Protein AF-A0A231R7P7-F1 (afdb_monomer_lite)

Secondary structure (DSSP, 8-state):
-------EEEEEE-TT--TTSSSSHHHHHHHHHHHTTT--EEEEEEEEEESSTT-----TTSTTSPPHHHHHHHHHHHHHTT-EEEEEEEEEETTS--GGG----SS--TTS--HHHHHHHHHHHHHHHHHHHHHTT-SEEEEEE--GGGTT-HHHHHHHHHHHHTT--SEEEEEEPTT-TTT-S-GGGSSEEEEE----TTTHHHHHHHHHHHHHHHT--EEEEEE---SBTTGGGSTT-TT----B-HHHHHHHHHHHHHHHHT-TTEEEEEEEEE-SSPPPGGGTTT--SS--TTSHHHHHHHHHHH--HHHHHHHHHHHHHHHHHHHHHHIIIIIIIHHHHHHSB-TTTSSB-S-EETT--B-TTPPEEHHHHHHHHHHHHHHHHHH--HHHHHHHHHHHHHHGGGB-TTT-SB-SEE-TTS-EEE--EEHHHHHHHHHHHHHHHHHH--HHHHHHHHHHHHHIIIIIB-TTT-SB-SEE-TTS-B-S---SSTTS---SEEHHHHHHHHHHHHHHHHH---HHHHHHHHHHHHHIIIIIB-TTT-PBP-EE-TT--B----EEHHHHHHHHHHHHHHHHHHT-HHHHHHHHHHHHHHHHHHHHHTB-TTSPBPSEE-TTS-EE--EEHHHHHHHHHHHHHHHHHH--HHHHHHHHHHHHHIIIIIB-TTTSSB-SEE-TTSPBPTTSEEESSS--SHHHHHHHHHHHHHHHHH-

Sequence (719 aa):
MSAWNETINGMTWGWTGVRGTWTGPEAEFSMERMKELGVSWVALALGALQDTAQSTEIHFRDEPTVTDDEVRAAIRRAKALGLKVCLKPVVNCADGTWRAHIGFFADEVPGEPSWAEWFASYGAFIAHYARIAEEEGCEMLCVGCEMVQADAREAQWRKLIADVRALYSGIVTYNCDKYQEDRLAWWDAVDVISSSGYYPVGEWEAQLDRIEAVVRKHGKPFFFMEAGCPSRVGSSLKPNDWSLPGAPSGEEQARYYEAMFSACRQRPWVQGFMLWDWPAKLYDASDAYGNDDYCMYGKPAEAIVRDYYSNESLREDQAELAAERERWRSELEQELKSNILGFWIRHAQDDKHGGFVGEIRDDMTIVADADKGLVLNARILWTFASAYRIYGESVYLEMADRAYEALERFADPLHGGLFWMIDASGSPTQDKKQVYGQAFAIYALAEYYRATGADKALVRAEELYRLLEKHAYDPVRLGYVEALARDWTETADLSLSGKDLNERKSMNTHLHVLEAYTNLYRVWKPEGLRVKLAELIDVHLDKIVDKGTHHFRLFFDDEWVSKSGDVSYGHDIEGSWLLCEAADVLGDSLRTERVRREALEMARATLEQGVDQDGGVFNELHGDGRLDDSKDWWPQAEAMVGFLNACQLSGEQKYLDAAKASWAFIRGFIRDGEHGEWHWQVMRTGEPVPGHDKAGPWKCPYHNARACMEALERLERVL

Structure (mmCIF, N/CA/C/O backbone):
data_AF-A0A231R7P7-F1
#
_entry.id   AF-A0A231R7P7-F1
#
loop_
_atom_site.group_PDB
_atom_site.id
_atom_site.type_symbol
_atom_site.label_atom_id
_atom_site.label_alt_id
_atom_site.label_comp_id
_atom_site.label_asym_id
_atom_site.label_entity_id
_atom_site.label_seq_id
_atom_site.pdbx_PDB_ins_code
_atom_site.Cartn_x
_atom_site.Cartn_y
_atom_site.Cartn_z
_atom_site.occupancy
_atom_site.B_iso_or_equiv
_atom_site.auth_seq_id
_atom_site.auth_comp_id
_atom_site.auth_asym_id
_atom_site.auth_atom_id
_atom_site.pdbx_PDB_model_num
ATOM 1 N N . MET A 1 1 ? -32.785 -5.191 7.672 1.00 35.09 1 MET A N 1
ATOM 2 C CA . MET A 1 1 ? -32.020 -4.640 8.806 1.00 35.09 1 MET A CA 1
ATOM 3 C C . MET A 1 1 ? -31.271 -3.441 8.269 1.00 35.09 1 MET A C 1
ATOM 5 O O . MET A 1 1 ? -30.549 -3.604 7.293 1.00 35.09 1 MET A O 1
ATOM 9 N N . SER A 1 2 ? -31.551 -2.240 8.776 1.00 32.91 2 SER A N 1
ATOM 10 C CA . SER A 1 2 ? -30.773 -1.047 8.430 1.00 32.91 2 SER A CA 1
ATOM 11 C C . SER A 1 2 ? -29.315 -1.310 8.789 1.00 32.91 2 SER A C 1
ATOM 13 O O . SER A 1 2 ? -29.049 -1.782 9.893 1.00 32.91 2 SER A O 1
ATOM 15 N N . ALA A 1 3 ? -28.395 -1.061 7.858 1.00 47.28 3 ALA A N 1
ATOM 16 C CA . ALA A 1 3 ? -26.969 -1.138 8.129 1.00 47.28 3 ALA A CA 1
ATOM 17 C C . ALA A 1 3 ? -26.657 -0.220 9.320 1.00 47.28 3 ALA A C 1
ATOM 19 O O . ALA A 1 3 ? -26.886 0.988 9.247 1.00 47.28 3 ALA A O 1
ATOM 20 N N . TRP A 1 4 ? -26.227 -0.805 10.437 1.00 65.31 4 TRP A N 1
ATOM 21 C CA . TRP A 1 4 ? -25.689 -0.054 11.563 1.00 65.31 4 TRP A CA 1
ATOM 22 C C . TRP A 1 4 ? -24.463 0.708 11.052 1.00 65.31 4 TRP A C 1
ATOM 24 O O . TRP A 1 4 ? -23.462 0.093 10.684 1.00 65.31 4 TRP A O 1
ATOM 34 N N . ASN A 1 5 ? -24.566 2.032 10.983 1.00 64.88 5 ASN A N 1
ATOM 35 C CA . ASN A 1 5 ? -23.510 2.913 10.478 1.00 64.88 5 ASN A CA 1
ATOM 36 C C . ASN A 1 5 ? -23.162 4.006 11.497 1.00 64.88 5 ASN A C 1
ATOM 38 O O . ASN A 1 5 ? -22.793 5.118 11.136 1.00 64.88 5 ASN A O 1
ATOM 42 N N . GLU A 1 6 ? -23.382 3.716 12.778 1.00 78.44 6 GLU A N 1
ATOM 43 C CA . GLU A 1 6 ? -23.187 4.669 13.860 1.00 78.44 6 GLU A CA 1
ATOM 44 C C . GLU A 1 6 ? -21.951 4.311 14.687 1.00 78.44 6 GLU A C 1
ATOM 46 O O . GLU A 1 6 ? -21.775 3.160 15.091 1.00 78.44 6 GLU A O 1
ATOM 51 N N . THR A 1 7 ? -21.131 5.320 14.979 1.00 86.56 7 THR A N 1
ATOM 52 C CA . THR A 1 7 ? -20.006 5.213 15.911 1.00 86.56 7 THR A CA 1
ATOM 53 C C . THR A 1 7 ? -20.478 5.401 17.352 1.00 86.56 7 THR A C 1
ATOM 55 O O . THR A 1 7 ? -21.142 6.384 17.687 1.00 86.56 7 THR A O 1
ATOM 58 N N . ILE A 1 8 ? -20.087 4.482 18.230 1.00 93.38 8 ILE A N 1
ATOM 59 C CA . ILE A 1 8 ? -20.361 4.528 19.663 1.00 93.38 8 ILE A CA 1
ATOM 60 C C . ILE A 1 8 ? -19.239 5.312 20.355 1.00 93.38 8 ILE A C 1
ATOM 62 O O . ILE A 1 8 ? -18.180 4.770 20.664 1.00 93.38 8 ILE A O 1
ATOM 66 N N . ASN A 1 9 ? -19.487 6.594 20.632 1.00 94.94 9 ASN A N 1
ATOM 67 C CA . ASN A 1 9 ? -18.680 7.382 21.567 1.00 94.94 9 ASN A CA 1
ATOM 68 C C . ASN A 1 9 ? -19.294 7.235 22.958 1.00 94.94 9 ASN A C 1
ATOM 70 O O . ASN A 1 9 ? -20.092 8.066 23.402 1.00 94.94 9 ASN A O 1
ATOM 74 N N . GLY A 1 10 ? -19.012 6.105 23.591 1.00 96.75 10 GLY A N 1
ATOM 75 C CA . GLY A 1 10 ? -19.715 5.637 24.769 1.00 96.75 10 GLY A CA 1
ATOM 76 C C . GLY A 1 10 ? -18.901 5.689 26.054 1.00 96.75 10 GLY A C 1
ATOM 77 O O . GLY A 1 10 ? -17.667 5.719 26.052 1.00 96.75 10 GLY A O 1
ATOM 78 N N . MET A 1 11 ? -19.617 5.643 27.172 1.00 98.06 11 MET A N 1
ATOM 79 C CA . MET A 1 11 ? -19.061 5.481 28.512 1.00 98.06 11 MET A CA 1
ATOM 80 C C . MET A 1 11 ? -19.973 4.566 29.331 1.00 98.06 11 MET A C 1
ATOM 82 O O . MET A 1 11 ? -21.199 4.671 29.256 1.00 98.06 11 MET A O 1
ATOM 86 N N . THR A 1 12 ? -19.390 3.673 30.123 1.00 98.06 12 THR A N 1
ATOM 87 C CA . THR A 1 12 ? -20.122 2.875 31.106 1.00 98.06 12 THR A CA 1
ATOM 88 C C . THR A 1 12 ? -20.316 3.691 32.373 1.00 98.06 12 THR A C 1
ATOM 90 O O . THR A 1 12 ? -19.349 4.201 32.936 1.00 98.06 12 THR A O 1
ATOM 93 N N . TRP A 1 13 ? -21.563 3.816 32.822 1.00 98.19 13 TRP A N 1
ATOM 94 C CA . TRP A 1 13 ? -21.935 4.640 33.962 1.00 98.19 13 TRP A CA 1
ATOM 95 C C . TRP A 1 13 ? -22.591 3.825 35.076 1.00 98.19 13 TRP A C 1
ATOM 97 O O . TRP A 1 13 ? -23.450 2.977 34.821 1.00 98.19 13 TRP A O 1
ATOM 107 N N . GLY A 1 14 ? -22.224 4.135 36.321 1.00 94.44 14 GLY A N 1
ATOM 108 C CA . GLY A 1 14 ? -22.965 3.702 37.510 1.00 94.44 14 GLY A CA 1
ATOM 109 C C . GLY A 1 14 ? -22.623 2.315 38.062 1.00 94.44 14 GLY A C 1
ATOM 110 O O . GLY A 1 14 ? -23.309 1.883 38.986 1.00 94.44 14 GLY A O 1
ATOM 111 N N . TRP A 1 15 ? -21.563 1.659 37.572 1.00 91.81 15 TRP A N 1
ATOM 112 C CA . TRP A 1 15 ? -21.150 0.301 37.968 1.00 91.81 15 TRP A CA 1
ATOM 113 C C . TRP A 1 15 ? -21.031 0.089 39.487 1.00 91.81 15 TRP A C 1
ATOM 115 O O . TRP A 1 15 ? -21.515 -0.905 40.024 1.00 91.81 15 TRP A O 1
ATOM 125 N N . THR A 1 16 ? -20.415 1.039 40.192 1.00 84.88 16 THR A N 1
ATOM 126 C CA . THR A 1 16 ? -20.224 1.002 41.654 1.00 84.88 16 THR A CA 1
ATOM 127 C C . THR A 1 16 ? -21.456 1.451 42.444 1.00 84.88 16 THR A C 1
ATOM 129 O O . THR A 1 16 ? -21.422 1.521 43.674 1.00 84.88 16 THR A O 1
ATOM 132 N N . GLY A 1 17 ? -22.544 1.787 41.752 1.00 86.25 17 GLY A N 1
ATOM 133 C CA . GLY A 1 17 ? -23.759 2.292 42.361 1.00 86.25 17 GLY A CA 1
ATOM 134 C C . GLY A 1 17 ? -24.548 1.199 43.072 1.00 86.25 17 GLY A C 1
ATOM 135 O O . GLY A 1 17 ? -24.822 0.133 42.526 1.00 86.25 17 GLY A O 1
ATOM 136 N N . VAL A 1 18 ? -24.954 1.506 44.297 1.00 93.44 18 VAL A N 1
ATOM 137 C CA . VAL A 1 18 ? -25.906 0.718 45.084 1.00 93.44 18 VAL A CA 1
ATOM 138 C C . VAL A 1 18 ? -27.216 1.484 45.225 1.00 93.44 18 VAL A C 1
ATOM 140 O O . VAL A 1 18 ? -27.304 2.659 44.859 1.00 93.44 18 VAL A O 1
ATOM 143 N N . ARG A 1 19 ? -28.246 0.840 45.767 1.00 95.31 19 ARG A N 1
ATOM 144 C CA . ARG A 1 19 ? -29.536 1.474 46.046 1.00 95.31 19 ARG A CA 1
ATOM 145 C C . ARG A 1 19 ? -29.383 2.850 46.705 1.00 95.31 19 ARG A C 1
ATOM 147 O O . ARG A 1 19 ? -28.726 2.992 47.734 1.00 95.31 19 ARG A O 1
ATOM 154 N N . GLY A 1 20 ? -30.019 3.851 46.106 1.00 95.56 20 GLY A N 1
ATOM 155 C CA . GLY A 1 20 ? -29.992 5.250 46.530 1.00 95.56 20 GLY A CA 1
ATOM 156 C C . GLY A 1 20 ? -28.869 6.098 45.925 1.00 95.56 20 GLY A C 1
ATOM 157 O O . GLY A 1 20 ? -28.773 7.274 46.268 1.00 95.56 20 GLY A O 1
ATOM 158 N N . THR A 1 21 ? -28.019 5.549 45.052 1.00 95.62 21 THR A N 1
ATOM 159 C CA . THR A 1 21 ? -26.872 6.282 44.473 1.00 95.62 21 THR A CA 1
ATOM 160 C C . THR A 1 21 ? -27.099 6.772 43.047 1.00 95.62 21 THR A C 1
ATOM 162 O O . THR A 1 21 ? -26.347 7.618 42.572 1.00 95.62 21 THR A O 1
ATOM 165 N N . TRP A 1 22 ? -28.122 6.270 42.351 1.00 97.12 22 TRP A N 1
ATOM 166 C CA . TRP A 1 22 ? -28.375 6.595 40.939 1.00 97.12 22 TRP A CA 1
ATOM 167 C C . TRP A 1 22 ? -29.299 7.806 40.749 1.00 97.12 22 TRP A C 1
ATOM 169 O O . TRP A 1 22 ? -29.658 8.159 39.627 1.00 97.12 22 TRP A O 1
ATOM 179 N N . THR A 1 23 ? -29.684 8.463 41.843 1.00 94.81 23 THR A N 1
ATOM 180 C CA . THR A 1 23 ? -30.533 9.659 41.846 1.00 94.81 23 THR A CA 1
ATOM 181 C C . THR A 1 23 ? -29.931 10.758 42.717 1.00 94.81 23 THR A C 1
ATOM 183 O O . THR A 1 23 ? -29.065 10.513 43.555 1.00 94.81 23 THR A O 1
ATOM 186 N N . GLY A 1 24 ? -30.401 11.989 42.522 1.00 95.25 24 GLY A N 1
ATOM 187 C CA . GLY A 1 24 ? -29.962 13.152 43.287 1.00 95.25 24 GLY A CA 1
ATOM 188 C C . GLY A 1 24 ? -28.770 13.898 42.672 1.00 95.25 24 GLY A C 1
ATOM 189 O O . GLY A 1 24 ? -28.275 13.524 41.607 1.00 95.25 24 GLY A O 1
ATOM 190 N N . PRO A 1 25 ? -28.301 14.971 43.338 1.00 96.25 25 PRO A N 1
ATOM 191 C CA . PRO A 1 25 ? -27.391 15.941 42.726 1.00 96.25 25 PRO A CA 1
ATOM 192 C C . PRO A 1 25 ? -26.028 15.373 42.316 1.00 96.25 25 PRO A C 1
ATOM 194 O O . PRO A 1 25 ? -25.462 15.815 41.323 1.00 96.25 25 PRO A O 1
ATOM 197 N N . GLU A 1 26 ? -25.494 14.396 43.055 1.00 96.38 26 GLU A N 1
ATOM 198 C CA . GLU A 1 26 ? -24.194 13.781 42.739 1.00 96.38 26 GLU A CA 1
ATOM 199 C C . GLU A 1 26 ? -24.263 12.950 41.446 1.00 96.38 26 GLU A C 1
ATOM 201 O O . GLU A 1 26 ? -23.389 13.079 40.589 1.00 96.38 26 GLU A O 1
ATOM 206 N N . ALA A 1 27 ? -25.341 12.174 41.273 1.00 97.06 27 ALA A N 1
ATOM 207 C CA . ALA A 1 27 ? -25.609 11.401 40.060 1.00 97.06 27 ALA A CA 1
ATOM 208 C C . ALA A 1 27 ? -25.870 12.304 38.849 1.00 97.06 27 ALA A C 1
ATOM 210 O O . ALA A 1 27 ? -25.345 12.059 37.760 1.00 97.06 27 ALA A O 1
ATOM 211 N N . GLU A 1 28 ? -26.641 13.377 39.047 1.00 96.69 28 GLU A N 1
ATOM 212 C CA . GLU A 1 28 ? -26.897 14.373 38.007 1.00 96.69 28 GLU A CA 1
ATOM 213 C C . GLU A 1 28 ? -25.606 15.058 37.552 1.00 96.69 28 GLU A C 1
ATOM 215 O O . GLU A 1 28 ? -25.353 15.111 36.347 1.00 96.69 28 GLU A O 1
ATOM 220 N N . PHE A 1 29 ? -24.778 15.509 38.500 1.00 97.00 29 PHE A N 1
ATOM 221 C CA . PHE A 1 29 ? -23.476 16.111 38.222 1.00 97.00 29 PHE A CA 1
ATOM 222 C C . PHE A 1 29 ? -22.551 15.138 37.487 1.00 97.00 29 PHE A C 1
ATOM 224 O O . PHE A 1 29 ? -21.940 15.502 36.484 1.00 97.00 29 PHE A O 1
ATOM 231 N N . SER A 1 30 ? -22.473 13.883 37.942 1.00 97.81 30 SER A N 1
ATOM 232 C CA . SER A 1 30 ? -21.645 12.857 37.305 1.00 97.81 30 SER A CA 1
ATOM 233 C C . SER A 1 30 ? -21.984 12.687 35.820 1.00 97.81 30 SER A C 1
ATOM 235 O O . SER A 1 30 ? -21.087 12.715 34.973 1.00 97.81 30 SER A O 1
ATOM 237 N N . MET A 1 31 ? -23.271 12.560 35.487 1.00 97.56 31 MET A N 1
ATOM 238 C CA . MET A 1 31 ? -23.706 12.337 34.107 1.00 97.56 31 MET A CA 1
ATOM 239 C C . MET A 1 31 ? -23.542 13.586 33.223 1.00 97.56 31 MET A C 1
ATOM 241 O O . MET A 1 31 ? -23.201 13.461 32.047 1.00 97.56 31 MET A O 1
ATOM 245 N N . GLU A 1 32 ? -23.723 14.790 33.780 1.00 97.06 32 GLU A N 1
ATOM 246 C CA . GLU A 1 32 ? -23.418 16.051 33.084 1.00 97.06 32 GLU A CA 1
ATOM 247 C C . GLU A 1 32 ? -21.929 16.150 32.736 1.00 97.06 32 GLU A C 1
ATOM 249 O O . GLU A 1 32 ? -21.584 16.396 31.579 1.00 97.06 32 GLU A O 1
ATOM 254 N N . ARG A 1 33 ? -21.041 15.868 33.699 1.00 96.88 33 ARG A N 1
ATOM 255 C CA . ARG A 1 33 ? -19.587 15.875 33.477 1.00 96.88 33 ARG A CA 1
ATOM 256 C C . ARG A 1 33 ? -19.152 14.858 32.426 1.00 96.88 33 ARG A C 1
ATOM 258 O O . ARG A 1 33 ? -18.296 15.167 31.604 1.00 96.88 33 ARG A O 1
ATOM 265 N N . MET A 1 34 ? -19.765 13.677 32.416 1.00 96.75 34 MET A N 1
ATOM 266 C CA . MET A 1 34 ? -19.522 12.659 31.392 1.00 96.75 34 MET A CA 1
ATOM 267 C C . MET A 1 34 ? -19.908 13.156 29.990 1.00 96.75 34 MET A C 1
ATOM 269 O O . MET A 1 34 ? -19.166 12.951 29.030 1.00 96.75 34 MET A O 1
ATOM 273 N N . LYS A 1 35 ? -21.057 13.839 29.858 1.00 94.50 35 LYS A N 1
ATOM 274 C CA . LYS A 1 35 ? -21.541 14.361 28.570 1.00 94.50 35 LYS A CA 1
ATOM 275 C C . LYS A 1 35 ? -20.576 15.377 27.950 1.00 94.50 35 LYS A C 1
ATOM 277 O O . LYS A 1 35 ? -20.423 15.402 26.728 1.00 94.50 35 LYS A O 1
ATOM 282 N N . GLU A 1 36 ? -19.900 16.179 28.769 1.00 93.50 36 GLU A N 1
ATOM 283 C CA . GLU A 1 36 ? -18.926 17.177 28.307 1.00 93.50 36 GLU A CA 1
ATOM 284 C C . GLU A 1 36 ? -17.703 16.578 27.591 1.00 93.50 36 GLU A C 1
ATOM 286 O O . GLU A 1 36 ? -16.992 17.296 26.889 1.00 93.50 36 GLU A O 1
ATOM 291 N N . LEU A 1 37 ? -17.471 15.266 27.700 1.00 93.06 37 LEU A N 1
ATOM 292 C CA . LEU A 1 37 ? -16.409 14.568 26.968 1.00 93.06 37 LEU A CA 1
ATOM 293 C C . LEU A 1 37 ? -16.753 14.289 25.500 1.00 93.06 37 LEU A C 1
ATOM 295 O O . LEU A 1 37 ? -15.982 13.629 24.817 1.00 93.06 37 LEU A O 1
ATOM 299 N N . GLY A 1 38 ? -17.909 14.738 25.004 1.00 92.50 38 GLY A N 1
ATOM 300 C CA . GLY A 1 38 ? -18.381 14.387 23.659 1.00 92.50 38 GLY A CA 1
ATOM 301 C C . GLY A 1 38 ? -19.029 13.001 23.587 1.00 92.50 38 GLY A C 1
ATOM 302 O O . GLY A 1 38 ? -19.249 12.477 22.498 1.00 92.50 38 GLY A O 1
ATOM 303 N N . VAL A 1 39 ? -19.367 12.415 24.740 1.00 95.44 39 VAL A N 1
ATOM 304 C CA . VAL A 1 39 ? -20.089 11.141 24.838 1.00 95.44 39 VAL A CA 1
ATOM 305 C C . VAL A 1 39 ? -21.468 11.274 24.177 1.00 95.44 39 VAL A C 1
ATOM 307 O O . VAL A 1 39 ? -22.202 12.243 24.413 1.00 95.44 39 VAL A O 1
ATOM 310 N N . SER A 1 40 ? -21.824 10.307 23.334 1.00 95.06 40 SER A N 1
ATOM 311 C CA . SER A 1 40 ? -23.128 10.191 22.662 1.00 95.06 40 SER A CA 1
ATOM 312 C C . SER A 1 40 ? -23.922 8.963 23.112 1.00 95.06 40 SER A C 1
ATOM 314 O O . SER A 1 40 ? -25.143 8.938 22.954 1.00 95.06 40 SER A O 1
ATOM 316 N N . TRP A 1 41 ? -23.254 7.991 23.736 1.00 97.62 41 TRP A N 1
ATOM 317 C CA . TRP A 1 41 ? -23.852 6.768 24.262 1.00 97.62 41 TRP A CA 1
ATOM 318 C C . TRP A 1 41 ? -23.504 6.553 25.736 1.00 97.62 41 TRP A C 1
ATOM 320 O O . TRP A 1 41 ? -22.399 6.852 26.176 1.00 97.62 41 TRP A O 1
ATOM 330 N N . VAL A 1 42 ? -24.418 5.974 26.506 1.00 98.44 42 VAL A N 1
ATOM 331 C CA . VAL A 1 42 ? -24.136 5.514 27.869 1.00 98.44 42 VAL A CA 1
ATOM 332 C C . VAL A 1 42 ? -24.556 4.063 28.043 1.00 98.44 42 VAL A C 1
ATOM 334 O O . VAL A 1 42 ? -25.677 3.693 27.695 1.00 98.44 42 VAL A O 1
ATOM 337 N N . ALA A 1 43 ? -23.668 3.244 28.601 1.00 98.38 43 ALA A N 1
ATOM 338 C CA . ALA A 1 43 ? -24.014 1.922 29.105 1.00 98.38 43 ALA A CA 1
ATOM 339 C C . ALA A 1 43 ? -24.340 2.031 30.599 1.00 98.38 43 ALA A C 1
ATOM 341 O O . ALA A 1 43 ? -23.446 2.226 31.419 1.00 98.38 43 ALA A O 1
ATOM 342 N N . LEU A 1 44 ? -25.619 1.931 30.964 1.00 98.38 44 LEU A N 1
ATOM 343 C CA . LEU A 1 44 ? -26.051 1.943 32.363 1.00 98.38 44 LEU A CA 1
ATOM 344 C C . LEU A 1 44 ? -25.870 0.541 32.949 1.00 98.38 44 LEU A C 1
ATOM 346 O O . LEU A 1 44 ? -26.686 -0.351 32.696 1.00 98.38 44 LEU A O 1
ATOM 350 N N . ALA A 1 45 ? -24.781 0.349 33.693 1.00 96.44 45 ALA A N 1
ATOM 351 C CA . ALA A 1 45 ? -24.370 -0.952 34.208 1.00 96.44 45 ALA A CA 1
ATOM 352 C C . ALA A 1 45 ? -24.843 -1.152 35.650 1.00 96.44 45 ALA A C 1
ATOM 354 O O . ALA A 1 45 ? -24.314 -0.529 36.565 1.00 96.44 45 ALA A O 1
ATOM 355 N N . LEU A 1 46 ? -25.818 -2.040 35.854 1.00 94.94 46 LEU A N 1
ATOM 356 C CA . LEU A 1 46 ? -26.374 -2.356 37.175 1.00 94.94 46 LEU A CA 1
ATOM 357 C C . LEU A 1 46 ? -25.990 -3.773 37.618 1.00 94.94 46 LEU A C 1
ATOM 359 O O . LEU A 1 46 ? -26.080 -4.723 36.838 1.00 94.94 46 LEU A O 1
ATOM 363 N N . GLY A 1 47 ? -25.575 -3.910 38.879 1.00 94.00 47 GLY A N 1
ATOM 364 C CA . GLY A 1 47 ? -25.129 -5.173 39.467 1.00 94.00 47 GLY A CA 1
ATOM 365 C C . GLY A 1 47 ? -26.204 -5.862 40.311 1.00 94.00 47 GLY A C 1
ATOM 366 O O . GLY A 1 47 ? -26.534 -5.397 41.403 1.00 94.00 47 GLY A O 1
ATOM 367 N N . ALA A 1 48 ? -26.703 -7.004 39.841 1.00 96.31 48 ALA A N 1
ATOM 368 C CA . ALA A 1 48 ? -27.426 -7.984 40.650 1.00 96.31 48 ALA A CA 1
ATOM 369 C C . ALA A 1 48 ? -26.456 -8.977 41.306 1.00 96.31 48 ALA A C 1
ATOM 371 O O . ALA A 1 48 ? -25.344 -9.182 40.810 1.00 96.31 48 ALA A O 1
ATOM 372 N N . LEU A 1 49 ? -26.879 -9.606 42.405 1.00 96.81 49 LEU A N 1
ATOM 373 C CA . LEU A 1 49 ? -26.068 -10.579 43.139 1.00 96.81 49 LEU A CA 1
ATOM 374 C C . LEU A 1 49 ? -26.673 -11.983 43.100 1.00 96.81 49 LEU A C 1
ATOM 376 O O . LEU A 1 49 ? -27.884 -12.148 43.200 1.00 96.81 49 LEU A O 1
ATOM 380 N N . GLN A 1 50 ? -25.806 -12.982 43.018 1.00 97.50 50 GLN A N 1
ATOM 381 C CA . GLN A 1 50 ? -26.049 -14.348 43.485 1.00 97.50 50 GLN A CA 1
ATOM 382 C C . GLN A 1 50 ? -25.052 -14.659 44.609 1.00 97.50 50 GLN A C 1
ATOM 384 O O . GLN A 1 50 ? -23.988 -14.041 44.657 1.00 97.50 50 GLN A O 1
ATOM 389 N N . ASP A 1 51 ? -25.350 -15.603 45.501 1.00 97.81 51 ASP A N 1
ATOM 390 C CA . ASP A 1 51 ? -24.507 -15.838 46.686 1.00 97.81 51 ASP A CA 1
ATOM 391 C C . ASP A 1 51 ? -23.074 -16.278 46.327 1.00 97.81 51 ASP A C 1
ATOM 393 O O . ASP A 1 51 ? -22.095 -15.682 46.777 1.00 97.81 51 ASP A O 1
ATOM 397 N N . THR A 1 52 ? -22.950 -17.301 45.479 1.00 97.88 52 THR A N 1
ATOM 398 C CA . THR A 1 52 ? -21.675 -17.898 45.036 1.00 97.88 52 THR A CA 1
ATOM 399 C C . THR A 1 52 ? -21.738 -18.272 43.559 1.00 97.88 52 THR A C 1
ATOM 401 O O . THR A 1 52 ? -22.824 -18.335 42.983 1.00 97.88 52 THR A O 1
ATOM 404 N N . ALA A 1 53 ? -20.610 -18.629 42.942 1.00 97.31 53 ALA A N 1
ATOM 405 C CA . ALA A 1 53 ? -20.562 -19.075 41.543 1.00 97.31 53 ALA A CA 1
ATOM 406 C C . ALA A 1 53 ? -21.370 -20.361 41.234 1.00 97.31 53 ALA A C 1
ATOM 408 O O . ALA A 1 53 ? -21.652 -20.642 40.070 1.00 97.31 53 ALA A O 1
ATOM 409 N N . GLN A 1 54 ? -21.757 -21.133 42.255 1.00 96.75 54 GLN A N 1
ATOM 410 C CA . GLN A 1 54 ? -22.576 -22.351 42.130 1.00 96.75 54 GLN A CA 1
ATOM 411 C C . GLN A 1 54 ? -24.026 -22.137 42.598 1.00 96.75 54 GLN A C 1
ATOM 413 O O . GLN A 1 54 ? -24.798 -23.089 42.684 1.00 96.75 54 GLN A O 1
ATOM 418 N N . SER A 1 55 ? -24.406 -20.900 42.919 1.00 98.00 55 SER A N 1
ATOM 419 C CA . SER A 1 55 ? -25.782 -20.554 43.282 1.00 98.00 55 SER A CA 1
ATOM 420 C C . SER A 1 55 ? -26.635 -20.352 42.030 1.00 98.00 55 SER A C 1
ATOM 422 O O . SER A 1 55 ? -26.166 -19.794 41.040 1.00 98.00 55 SER A O 1
ATOM 424 N N . THR A 1 56 ? -27.889 -20.803 42.064 1.00 97.75 56 THR A N 1
ATOM 425 C CA . THR A 1 56 ? -28.821 -20.742 40.921 1.00 97.75 56 THR A CA 1
ATOM 426 C C . THR A 1 56 ? -29.777 -19.554 40.968 1.00 97.75 56 THR A C 1
ATOM 428 O O . THR A 1 56 ? -30.436 -19.273 39.972 1.00 97.75 56 THR A O 1
ATOM 431 N N . GLU A 1 57 ? -29.885 -18.871 42.108 1.00 98.25 57 GLU A N 1
ATOM 432 C CA . GLU A 1 57 ? -30.796 -17.743 42.307 1.00 98.25 57 GLU A CA 1
ATOM 433 C C . GLU A 1 57 ? -30.067 -16.399 42.193 1.00 98.25 57 GLU A C 1
ATOM 435 O O . GLU A 1 57 ? -28.957 -16.238 42.698 1.00 98.25 57 GLU A O 1
ATOM 440 N N . ILE A 1 58 ? -30.703 -15.436 41.520 1.00 98.25 58 ILE A N 1
ATOM 441 C CA . ILE A 1 58 ? -30.204 -14.071 41.342 1.00 98.25 58 ILE A CA 1
ATOM 442 C C . ILE A 1 58 ? -31.144 -13.093 42.052 1.00 98.25 58 ILE A C 1
ATOM 444 O O . ILE A 1 58 ? -32.294 -12.893 41.652 1.00 98.25 58 ILE A O 1
ATOM 448 N N . HIS A 1 59 ? -30.623 -12.429 43.075 1.00 97.12 59 HIS A N 1
ATOM 449 C CA . HIS A 1 59 ? -31.321 -11.513 43.973 1.00 97.12 59 HIS A CA 1
ATOM 450 C C . HIS A 1 59 ? -31.325 -10.074 43.429 1.00 97.12 59 HIS A C 1
ATOM 452 O O . HIS A 1 59 ? -30.768 -9.156 44.021 1.00 97.12 59 HIS A O 1
ATOM 458 N N . PHE A 1 60 ? -31.947 -9.848 42.268 1.00 95.56 60 PHE A N 1
ATOM 459 C CA . PHE A 1 60 ? -31.916 -8.534 41.595 1.00 95.56 60 PHE A CA 1
ATOM 460 C C . PHE A 1 60 ? -32.920 -7.499 42.137 1.00 95.56 60 PHE A C 1
ATOM 462 O O . PHE A 1 60 ? -32.945 -6.364 41.672 1.00 95.56 60 PHE A O 1
ATOM 469 N N . ARG A 1 61 ? -33.776 -7.879 43.093 1.00 94.94 61 ARG A N 1
ATOM 470 C CA . ARG A 1 61 ? -34.742 -6.970 43.746 1.00 94.94 61 ARG A CA 1
ATOM 471 C C . ARG A 1 61 ? -34.289 -6.502 45.124 1.00 94.94 61 ARG A C 1
ATOM 473 O O . ARG A 1 61 ? -34.883 -5.576 45.687 1.00 94.94 61 ARG A O 1
ATOM 480 N N . ASP A 1 62 ? -33.257 -7.136 45.655 1.00 95.06 62 ASP A N 1
ATOM 481 C CA . ASP A 1 62 ? -32.781 -6.915 47.008 1.00 95.06 62 ASP A CA 1
ATOM 482 C C . ASP A 1 62 ? -31.683 -5.848 47.024 1.00 95.06 62 ASP A C 1
ATOM 484 O O . ASP A 1 62 ? -31.126 -5.464 45.994 1.00 95.06 62 ASP A O 1
ATOM 488 N N . GLU A 1 63 ? -31.400 -5.306 48.205 1.00 93.19 63 GLU A N 1
ATOM 489 C CA . GLU A 1 63 ? -30.200 -4.493 48.391 1.00 93.19 63 GLU A CA 1
ATOM 490 C C . GLU A 1 63 ? -28.961 -5.396 48.264 1.00 93.19 63 GLU A C 1
ATOM 492 O O . GLU A 1 63 ? -28.988 -6.527 48.750 1.00 93.19 63 GLU A O 1
ATOM 497 N N . PRO A 1 64 ? -27.871 -4.936 47.622 1.00 94.81 64 PRO A N 1
ATOM 498 C CA . PRO A 1 64 ? -27.566 -3.548 47.279 1.00 94.81 64 PRO A CA 1
ATOM 499 C C . PRO A 1 64 ? -28.003 -3.101 45.873 1.00 94.81 64 PRO A C 1
ATOM 501 O O . PRO A 1 64 ? -27.732 -1.956 45.513 1.00 94.81 64 PRO A O 1
ATOM 504 N N . THR A 1 65 ? -28.663 -3.946 45.076 1.00 95.44 65 THR A N 1
ATOM 505 C CA . THR A 1 65 ? -29.060 -3.601 43.702 1.00 95.44 65 THR A CA 1
ATOM 506 C C . THR A 1 65 ? -29.985 -2.379 43.678 1.00 95.44 65 THR A C 1
ATOM 508 O O . THR A 1 65 ? -30.909 -2.239 44.495 1.00 95.44 65 THR A O 1
ATOM 511 N N . VAL A 1 66 ? -29.700 -1.467 42.742 1.00 96.94 66 VAL A N 1
ATOM 512 C CA . VAL A 1 66 ? -30.489 -0.252 42.498 1.00 96.94 66 VAL A CA 1
ATOM 513 C C . VAL A 1 66 ? -31.942 -0.591 42.182 1.00 96.94 66 VAL A C 1
ATOM 515 O O . VAL A 1 66 ? -32.245 -1.633 41.601 1.00 96.94 66 VAL A O 1
ATOM 518 N N . THR A 1 67 ? -32.858 0.287 42.580 1.00 97.69 67 THR A N 1
ATOM 519 C CA . THR A 1 67 ? -34.290 0.068 42.327 1.00 97.69 67 THR A CA 1
ATOM 520 C C . THR A 1 67 ? -34.665 0.312 40.864 1.00 97.69 67 THR A C 1
ATOM 522 O O . THR A 1 67 ? -33.989 1.050 40.148 1.00 97.69 67 THR A O 1
ATOM 525 N N . ASP A 1 68 ? -35.796 -0.246 40.424 1.00 98.12 68 ASP A N 1
ATOM 526 C CA . ASP A 1 68 ? -36.348 0.026 39.088 1.00 98.12 68 ASP A CA 1
ATOM 527 C C . ASP A 1 68 ? -36.566 1.530 38.846 1.00 98.12 68 ASP A C 1
ATOM 529 O O . ASP A 1 68 ? -36.306 2.024 37.748 1.00 98.12 68 ASP A O 1
ATOM 533 N N . ASP A 1 69 ? -37.006 2.272 39.867 1.00 98.19 69 ASP A N 1
ATOM 534 C CA . ASP A 1 69 ? -37.229 3.718 39.774 1.00 98.19 69 ASP A CA 1
ATOM 535 C C . ASP A 1 69 ? -35.921 4.483 39.546 1.00 98.19 69 ASP A C 1
ATOM 537 O O . ASP A 1 69 ? -35.882 5.413 38.740 1.00 98.19 69 ASP A O 1
ATOM 541 N N . GLU A 1 70 ? -34.834 4.067 40.198 1.00 98.06 70 GLU A N 1
ATOM 542 C CA . GLU A 1 70 ? -33.500 4.625 39.970 1.00 98.06 70 GLU A CA 1
ATOM 543 C C . GLU A 1 70 ? -32.988 4.333 38.558 1.00 98.06 70 GLU A C 1
ATOM 545 O O . GLU A 1 70 ? -32.471 5.230 37.892 1.00 98.06 70 GLU A O 1
ATOM 550 N N . VAL A 1 71 ? -33.178 3.104 38.069 1.00 98.38 71 VAL A N 1
ATOM 551 C CA . VAL A 1 71 ? -32.797 2.720 36.702 1.00 98.38 71 VAL A CA 1
ATOM 552 C C . VAL A 1 71 ? -33.558 3.566 35.680 1.00 98.38 71 VAL A C 1
ATOM 554 O O . VAL A 1 71 ? -32.946 4.157 34.790 1.00 98.38 71 VAL A O 1
ATOM 557 N N . ARG A 1 72 ? -34.880 3.711 35.834 1.00 98.75 72 ARG A N 1
ATOM 558 C CA . ARG A 1 72 ? -35.701 4.568 34.960 1.00 98.75 72 ARG A CA 1
ATOM 559 C C . ARG A 1 72 ? -35.294 6.034 35.047 1.00 98.75 72 ARG A C 1
ATOM 561 O O . ARG A 1 72 ? -35.233 6.710 34.020 1.00 98.75 72 ARG A O 1
ATOM 568 N N . ALA A 1 73 ? -35.001 6.538 36.246 1.00 98.25 73 ALA A N 1
ATOM 569 C CA . ALA A 1 73 ? -34.535 7.907 36.432 1.00 98.25 73 ALA A CA 1
ATOM 570 C C . ALA A 1 73 ? -33.206 8.156 35.699 1.00 98.25 73 ALA A C 1
ATOM 572 O O . ALA A 1 73 ? -33.098 9.147 34.974 1.00 98.25 73 ALA A O 1
ATOM 573 N N . ALA A 1 74 ? -32.243 7.235 35.804 1.00 98.44 74 ALA A N 1
ATOM 574 C CA . ALA A 1 74 ? -30.968 7.315 35.094 1.00 98.44 74 ALA A CA 1
ATOM 575 C C . ALA A 1 74 ? -31.149 7.266 33.565 1.00 98.44 74 ALA A C 1
ATOM 577 O O . ALA A 1 74 ? -30.572 8.097 32.861 1.00 98.44 74 ALA A O 1
ATOM 578 N N . ILE A 1 75 ? -32.008 6.375 33.044 1.00 98.75 75 ILE A N 1
ATOM 579 C CA . ILE A 1 75 ? -32.333 6.306 31.604 1.00 98.75 75 ILE A CA 1
ATOM 580 C C . ILE A 1 75 ? -32.906 7.641 31.116 1.00 98.75 75 ILE A C 1
ATOM 582 O O . ILE A 1 75 ? -32.426 8.218 30.138 1.00 98.75 75 ILE A O 1
ATOM 586 N N . ARG A 1 76 ? -33.921 8.168 31.809 1.00 98.56 76 ARG A N 1
ATOM 587 C CA . ARG A 1 76 ? -34.572 9.434 31.436 1.00 98.56 76 ARG A CA 1
ATOM 588 C C . ARG A 1 76 ? -33.604 10.608 31.503 1.00 98.56 76 ARG A C 1
ATOM 590 O O . ARG A 1 76 ? -33.657 11.486 30.643 1.00 98.56 76 ARG A O 1
ATOM 597 N N . ARG A 1 77 ? -32.707 10.619 32.491 1.00 98.12 77 ARG A N 1
ATOM 598 C CA . ARG A 1 77 ? -31.680 11.652 32.628 1.00 98.12 77 ARG A CA 1
ATOM 599 C C . ARG A 1 77 ? -30.679 11.611 31.478 1.00 98.12 77 ARG A C 1
ATOM 601 O O . ARG A 1 77 ? -30.432 12.654 30.876 1.00 98.12 77 ARG A O 1
ATOM 608 N N . ALA A 1 78 ? -30.173 10.431 31.130 1.00 98.44 78 ALA A N 1
ATOM 609 C CA . ALA A 1 78 ? -29.275 10.252 29.994 1.00 98.44 78 ALA A CA 1
ATOM 610 C C . ALA A 1 78 ? -29.914 10.764 28.696 1.00 98.44 78 ALA A C 1
ATOM 612 O O . ALA A 1 78 ? -29.331 11.583 27.985 1.00 98.44 78 ALA A O 1
ATOM 613 N N . LYS A 1 79 ? -31.168 10.378 28.445 1.00 98.12 79 LYS A N 1
ATOM 614 C CA . LYS A 1 79 ? -31.929 10.837 27.278 1.00 98.12 79 LYS A CA 1
ATOM 615 C C . LYS A 1 79 ? -32.175 12.343 27.271 1.00 98.12 79 LYS A C 1
ATOM 617 O O . LYS A 1 79 ? -32.078 12.968 26.219 1.00 98.12 79 LYS A O 1
ATOM 622 N N . ALA A 1 80 ? -32.440 12.951 28.427 1.00 97.69 80 ALA A N 1
ATOM 623 C CA . ALA A 1 80 ? -32.577 14.404 28.544 1.00 97.69 80 ALA A CA 1
ATOM 624 C C . ALA A 1 80 ? -31.273 15.156 28.207 1.00 97.69 80 ALA A C 1
ATOM 626 O O . ALA A 1 80 ? -31.331 16.297 27.756 1.00 97.69 80 ALA A O 1
ATOM 627 N N . LEU A 1 81 ? -30.112 14.513 28.377 1.00 96.62 81 LEU A N 1
ATOM 628 C CA . LEU A 1 81 ? -28.800 15.012 27.942 1.00 96.62 81 LEU A CA 1
ATOM 629 C C . LEU A 1 81 ? -28.478 14.669 26.470 1.00 96.62 81 LEU A C 1
ATOM 631 O O . LEU A 1 81 ? -27.373 14.944 25.995 1.00 96.62 81 LEU A O 1
ATOM 635 N N . GLY A 1 82 ? -29.425 14.069 25.742 1.00 95.69 82 GLY A N 1
ATOM 636 C CA . GLY A 1 82 ? -29.261 13.651 24.349 1.00 95.69 82 GLY A CA 1
ATOM 637 C C . GLY A 1 82 ? -28.382 12.411 24.171 1.00 95.69 82 GLY A C 1
ATOM 638 O O . GLY A 1 82 ? -27.829 12.220 23.091 1.00 95.69 82 GLY A O 1
ATOM 639 N N . LEU A 1 83 ? -28.205 11.602 25.220 1.00 97.19 83 LEU A N 1
ATOM 640 C CA . LEU A 1 83 ? -27.470 10.341 25.149 1.00 97.19 83 LEU A CA 1
ATOM 641 C C . LEU A 1 83 ? -28.391 9.202 24.711 1.00 97.19 83 LEU A C 1
ATOM 643 O O . LEU A 1 83 ? -29.521 9.087 25.192 1.00 97.19 83 LEU A O 1
ATOM 647 N N . LYS A 1 84 ? -27.865 8.325 23.857 1.00 97.94 84 LYS A N 1
ATOM 648 C CA . LYS A 1 84 ? -28.436 6.998 23.608 1.00 97.94 84 LYS A CA 1
ATOM 649 C C . LYS A 1 84 ? -28.044 6.055 24.737 1.00 97.94 84 LYS A C 1
ATOM 651 O O . LYS A 1 84 ? -26.969 6.185 25.321 1.00 97.94 84 LYS A O 1
ATOM 656 N N . VAL A 1 85 ? -28.913 5.111 25.059 1.00 98.69 85 VAL A N 1
ATOM 657 C CA . VAL A 1 85 ? -28.804 4.273 26.248 1.00 98.69 85 VAL A CA 1
ATOM 658 C C . VAL A 1 85 ? -28.696 2.804 25.859 1.00 98.69 85 VAL A C 1
ATOM 660 O O . VAL A 1 85 ? -29.597 2.230 25.248 1.00 98.69 85 VAL A O 1
ATOM 663 N N . CYS A 1 86 ? -27.601 2.186 26.291 1.00 98.62 86 CYS A N 1
ATOM 664 C CA . CYS A 1 86 ? -27.479 0.746 26.428 1.00 98.62 86 CYS A CA 1
ATOM 665 C C . CYS A 1 86 ? -27.809 0.365 27.876 1.00 98.62 86 CYS A C 1
ATOM 667 O O . CYS A 1 86 ? -27.109 0.780 28.801 1.00 98.62 86 CYS A O 1
ATOM 669 N N . LEU A 1 87 ? -28.869 -0.411 28.100 1.00 98.69 87 LEU A N 1
ATOM 670 C CA . LEU A 1 87 ? -29.125 -0.974 29.424 1.00 98.69 87 LEU A CA 1
ATOM 671 C C . LEU A 1 87 ? -28.292 -2.249 29.594 1.00 98.69 87 LEU A C 1
ATOM 673 O O . LEU A 1 87 ? -28.363 -3.159 28.766 1.00 98.69 87 LEU A O 1
ATOM 677 N N . LYS A 1 88 ? -27.490 -2.312 30.660 1.00 98.06 88 LYS A N 1
ATOM 678 C CA . LYS A 1 88 ? -26.517 -3.387 30.887 1.00 98.06 88 LYS A CA 1
ATOM 679 C C . LYS A 1 88 ? -26.732 -4.042 32.261 1.00 98.06 88 LYS A C 1
ATOM 681 O O . LYS A 1 88 ? -26.029 -3.716 33.217 1.00 98.06 88 LYS A O 1
ATOM 686 N N . PRO A 1 89 ? -27.713 -4.952 32.394 1.00 97.62 89 PRO A N 1
ATOM 687 C CA . PRO A 1 89 ? -27.858 -5.797 33.577 1.00 97.62 89 PRO A CA 1
ATOM 688 C C . PRO A 1 89 ? -26.699 -6.796 33.699 1.00 97.62 89 PRO A C 1
ATOM 690 O O . PRO A 1 89 ? -26.406 -7.549 32.771 1.00 97.62 89 PRO A O 1
ATOM 693 N N . VAL A 1 90 ? -26.044 -6.824 34.860 1.00 96.75 90 VAL A N 1
ATOM 694 C CA . VAL A 1 90 ? -24.880 -7.678 35.136 1.00 96.75 90 VAL A CA 1
ATOM 695 C C . VAL A 1 90 ? -25.087 -8.446 36.444 1.00 96.75 90 VAL A C 1
ATOM 697 O O . VAL A 1 90 ? -25.597 -7.891 37.411 1.00 96.75 90 VAL A O 1
ATOM 700 N N . VAL A 1 91 ? -24.674 -9.717 36.497 1.00 96.19 91 VAL A N 1
ATOM 701 C CA . VAL A 1 91 ? -24.747 -10.564 37.704 1.00 96.19 91 VAL A CA 1
ATOM 702 C C . VAL A 1 91 ? -23.358 -10.825 38.287 1.00 96.19 91 VAL A C 1
ATOM 704 O O . VAL A 1 91 ? -22.471 -11.279 37.567 1.00 96.19 91 VAL A O 1
ATOM 707 N N . ASN A 1 92 ? -23.159 -10.537 39.575 1.00 95.19 92 ASN A N 1
ATOM 708 C CA . ASN A 1 92 ? -21.935 -10.783 40.353 1.00 95.19 92 ASN A CA 1
ATOM 709 C C . ASN A 1 92 ? -22.157 -11.862 41.424 1.00 95.19 92 ASN A C 1
ATOM 711 O O . ASN A 1 92 ? -23.285 -12.062 41.871 1.00 95.19 92 ASN A O 1
ATOM 715 N N . CYS A 1 93 ? -21.075 -12.485 41.900 1.00 96.62 93 CYS A N 1
ATOM 716 C CA . CYS A 1 93 ? -21.120 -13.317 43.105 1.00 96.62 93 CYS A CA 1
ATOM 717 C C . CYS A 1 93 ? -20.850 -12.458 44.350 1.00 96.62 93 CYS A C 1
ATOM 719 O O . CYS A 1 93 ? -19.885 -11.690 44.378 1.00 96.62 93 CYS A O 1
ATOM 721 N N . ALA A 1 94 ? -21.682 -12.592 45.381 1.00 96.19 94 ALA A N 1
ATOM 722 C CA . ALA A 1 94 ? -21.569 -11.834 46.627 1.00 96.19 94 ALA A CA 1
ATOM 723 C C . ALA A 1 94 ? -20.298 -12.182 47.424 1.00 96.19 94 ALA A C 1
ATOM 725 O O . ALA A 1 94 ? -19.783 -11.346 48.165 1.00 96.19 94 ALA A O 1
ATOM 726 N N . ASP A 1 95 ? -19.760 -13.391 47.239 1.00 95.50 95 ASP A N 1
ATOM 727 C CA . ASP A 1 95 ? -18.496 -13.846 47.830 1.00 95.50 95 ASP A CA 1
ATOM 728 C C . ASP A 1 95 ? -17.229 -13.261 47.166 1.00 95.50 95 ASP A C 1
ATOM 730 O O . ASP A 1 95 ? -16.113 -13.549 47.602 1.00 95.50 95 ASP A O 1
ATOM 734 N N . GLY A 1 96 ? -17.385 -12.426 46.130 1.00 92.81 96 GLY A N 1
ATOM 735 C CA . GLY A 1 96 ? -16.286 -11.810 45.385 1.00 92.81 96 GLY A CA 1
ATOM 736 C C . GLY A 1 96 ? -15.738 -12.669 44.244 1.00 92.81 96 GLY A C 1
ATOM 737 O O . GLY A 1 96 ? -14.826 -12.232 43.538 1.00 92.81 96 GLY A O 1
ATOM 738 N N . THR A 1 97 ? -16.286 -13.866 44.016 1.00 95.38 97 THR A N 1
ATOM 739 C CA . THR A 1 97 ? -15.918 -14.694 42.865 1.00 95.38 97 THR A CA 1
ATOM 740 C C . THR A 1 97 ? -16.308 -13.992 41.563 1.00 95.38 97 THR A C 1
ATOM 742 O O . THR A 1 97 ? -17.454 -13.577 41.367 1.00 95.38 97 THR A O 1
ATOM 745 N N . TRP A 1 98 ? -15.359 -13.876 40.631 1.00 93.94 98 TRP A N 1
ATOM 746 C CA . TRP A 1 98 ? -15.635 -13.282 39.324 1.00 93.94 98 TRP A CA 1
ATOM 747 C C . TRP A 1 98 ? -16.677 -14.106 38.559 1.00 93.94 98 TRP A C 1
ATOM 749 O O . TRP A 1 98 ? -16.598 -15.334 38.491 1.00 93.94 98 TRP A O 1
ATOM 759 N N . ARG A 1 99 ? -17.648 -13.412 37.955 1.00 95.25 99 ARG A N 1
ATOM 760 C CA . ARG A 1 99 ? -18.808 -13.996 37.257 1.00 95.25 99 ARG A CA 1
ATOM 761 C C . ARG A 1 99 ? -18.438 -15.009 36.170 1.00 95.25 99 ARG A C 1
ATOM 763 O O . ARG A 1 99 ? -19.199 -15.935 35.919 1.00 95.25 99 ARG A O 1
ATOM 770 N N . ALA A 1 100 ? -17.253 -14.878 35.573 1.00 95.75 100 ALA A N 1
ATOM 771 C CA . ALA A 1 100 ? -16.749 -15.818 34.580 1.00 95.75 100 ALA A CA 1
ATOM 772 C C . ALA A 1 100 ? -16.658 -17.254 35.112 1.00 95.75 100 ALA A C 1
ATOM 774 O O . ALA A 1 100 ? -16.683 -18.186 34.316 1.00 95.75 100 ALA A O 1
ATOM 775 N N . HIS A 1 101 ? -16.570 -17.440 36.435 1.00 97.06 101 HIS A N 1
ATOM 776 C CA . HIS A 1 101 ? -16.530 -18.743 37.097 1.00 97.06 101 HIS A CA 1
ATOM 777 C C . HIS A 1 101 ? -17.907 -19.317 37.455 1.00 97.06 101 HIS A C 1
ATOM 779 O O . HIS A 1 101 ? -17.953 -20.434 37.974 1.00 97.06 101 HIS A O 1
ATOM 785 N N . ILE A 1 102 ? -19.010 -18.604 37.189 1.00 97.75 102 ILE A N 1
ATOM 786 C CA . ILE A 1 102 ? -20.363 -19.147 37.372 1.00 97.75 102 ILE A CA 1
ATOM 787 C C . ILE A 1 102 ? -20.495 -20.392 36.504 1.00 97.75 102 ILE A C 1
ATOM 789 O O . ILE A 1 102 ? -20.364 -20.322 35.283 1.00 97.75 102 ILE A O 1
ATOM 793 N N . GLY A 1 103 ? -20.718 -21.543 37.131 1.00 96.75 103 GLY A N 1
ATOM 794 C CA . GLY A 1 103 ? -20.580 -22.812 36.437 1.00 96.75 103 GLY A CA 1
ATOM 795 C C . GLY A 1 103 ? -21.194 -23.983 37.181 1.00 96.75 103 GLY A C 1
ATOM 796 O O . GLY A 1 103 ? -21.083 -24.099 38.401 1.00 96.75 103 GLY A O 1
ATOM 797 N N . PHE A 1 104 ? -21.792 -24.876 36.397 1.00 96.56 104 PHE A N 1
ATOM 798 C CA . PHE A 1 104 ? -22.478 -26.086 36.843 1.00 96.56 104 PHE A CA 1
ATOM 799 C C . PHE A 1 104 ? -22.048 -27.281 35.987 1.00 96.56 104 PHE A C 1
ATOM 801 O O . PHE A 1 104 ? -21.458 -27.104 34.910 1.00 96.56 104 PHE A O 1
ATOM 808 N N . PHE A 1 105 ? -22.376 -28.497 36.434 1.00 95.00 105 PHE A N 1
ATOM 809 C CA . PHE A 1 105 ? -22.119 -29.717 35.667 1.00 95.00 105 PHE A CA 1
ATOM 810 C C . PHE A 1 105 ? -22.696 -29.631 34.249 1.00 95.00 105 PHE A C 1
ATOM 812 O O . PHE A 1 105 ? -23.711 -28.981 34.000 1.00 95.00 105 PHE A O 1
ATOM 819 N N . ALA A 1 106 ? -22.000 -30.254 33.293 1.00 90.00 106 ALA A N 1
ATOM 820 C CA . ALA A 1 106 ? -22.418 -30.219 31.896 1.00 90.00 106 ALA A CA 1
ATOM 821 C C . ALA A 1 106 ? -23.742 -30.953 31.663 1.00 90.00 106 ALA A C 1
ATOM 823 O O . ALA A 1 106 ? -24.562 -30.452 30.896 1.00 90.00 106 ALA A O 1
ATOM 824 N N . ASP A 1 107 ? -23.924 -32.073 32.362 1.00 90.62 107 ASP A N 1
ATOM 825 C CA . ASP A 1 107 ? -25.162 -32.839 32.431 1.00 90.62 107 ASP A CA 1
ATOM 826 C C . ASP A 1 107 ? -25.874 -32.557 33.760 1.00 90.62 107 ASP A C 1
ATOM 828 O O . ASP A 1 107 ? -25.227 -32.276 34.773 1.00 90.62 107 ASP A O 1
ATOM 832 N N . GLU A 1 108 ? -27.204 -32.654 33.773 1.00 89.25 108 GLU A N 1
ATOM 833 C CA . GLU A 1 108 ? -27.980 -32.519 35.007 1.00 89.25 108 GLU A CA 1
ATOM 834 C C . GLU A 1 108 ? -27.679 -33.672 35.972 1.00 89.25 108 GLU A C 1
ATOM 836 O O . GLU A 1 108 ? -27.809 -34.851 35.629 1.00 89.25 108 GLU A O 1
ATOM 841 N N . VAL A 1 109 ? -27.307 -33.322 37.204 1.00 92.81 109 VAL A N 1
ATOM 842 C CA . VAL A 1 109 ? -27.046 -34.277 38.282 1.00 92.81 109 VAL A CA 1
ATOM 843 C C . VAL A 1 109 ? -28.142 -34.121 39.340 1.00 92.81 109 VAL A C 1
ATOM 845 O O . VAL A 1 109 ? -28.299 -33.034 39.892 1.00 92.81 109 VAL A O 1
ATOM 848 N N . PRO A 1 110 ? -28.925 -35.174 39.647 1.00 92.06 110 PRO A N 1
ATOM 849 C CA . PRO A 1 110 ? -30.004 -35.074 40.624 1.00 92.06 110 PRO A CA 1
ATOM 850 C C . PRO A 1 110 ? -29.523 -34.579 41.995 1.00 92.06 110 PRO A C 1
ATOM 852 O O . PRO A 1 110 ? -28.668 -35.207 42.616 1.00 92.06 110 PRO A O 1
ATOM 855 N N . GLY A 1 111 ? -30.130 -33.495 42.483 1.00 91.69 111 GLY A N 1
ATOM 856 C CA . GLY A 1 111 ? -29.807 -32.883 43.777 1.00 91.69 111 GLY A CA 1
ATOM 857 C C . GLY A 1 111 ? -28.664 -31.865 43.743 1.00 91.69 111 GLY A C 1
ATOM 858 O O . GLY A 1 111 ? -28.410 -31.245 44.771 1.00 91.69 111 GLY A O 1
ATOM 859 N N . GLU A 1 112 ? -28.019 -31.669 42.591 1.00 95.94 112 GLU A N 1
ATOM 860 C CA . GLU A 1 112 ? -26.991 -30.647 42.389 1.00 95.94 112 GLU A CA 1
ATOM 861 C C . GLU A 1 112 ? -27.561 -29.431 41.636 1.00 95.94 112 GLU A C 1
ATOM 863 O O . GLU A 1 112 ? -28.418 -29.607 40.765 1.00 95.94 112 GLU A O 1
ATOM 868 N N . PRO A 1 113 ? -27.059 -28.211 41.907 1.00 96.19 113 PRO A N 1
ATOM 869 C CA . PRO A 1 113 ? -27.401 -27.014 41.143 1.00 96.19 113 PRO A CA 1
ATOM 870 C C . PRO A 1 113 ? -27.134 -27.175 39.639 1.00 96.19 113 PRO A C 1
ATOM 872 O O . PRO A 1 113 ? -26.083 -27.682 39.231 1.00 96.19 113 PRO A O 1
ATOM 875 N N . SER A 1 114 ? -28.065 -26.713 38.802 1.00 97.19 114 SER A N 1
ATOM 876 C CA . SER A 1 114 ? -28.023 -26.931 37.351 1.00 97.19 114 SER A CA 1
ATOM 877 C C . SER A 1 114 ? -28.045 -25.646 36.516 1.00 97.19 114 SER A C 1
ATOM 879 O O . SER A 1 114 ? -28.569 -24.603 36.914 1.00 97.19 114 SER A O 1
ATOM 881 N N . TRP A 1 115 ? -27.558 -25.752 35.273 1.00 97.44 115 TRP A N 1
ATOM 882 C CA . TRP A 1 115 ? -27.704 -24.687 34.277 1.00 97.44 115 TRP A CA 1
ATOM 883 C C . TRP A 1 115 ? -29.168 -24.343 33.995 1.00 97.44 115 TRP A C 1
ATOM 885 O O . TRP A 1 115 ? -29.465 -23.184 33.728 1.00 97.44 115 TRP A O 1
ATOM 895 N N . ALA A 1 116 ? -30.079 -25.319 34.035 1.00 96.31 116 ALA A N 1
ATOM 896 C CA . ALA A 1 116 ? -31.495 -25.084 33.765 1.00 96.31 116 ALA A CA 1
ATOM 897 C C . ALA A 1 116 ? -32.131 -24.177 34.830 1.00 96.31 116 ALA A C 1
ATOM 899 O O . ALA A 1 116 ? -32.823 -23.218 34.485 1.00 96.31 116 ALA A O 1
ATOM 900 N N . GLU A 1 117 ? -31.850 -24.437 36.108 1.00 97.38 117 GLU A N 1
ATOM 901 C CA . GLU A 1 117 ? -32.314 -23.606 37.225 1.00 97.38 117 GLU A CA 1
ATOM 902 C C . GLU A 1 117 ? -31.712 -22.202 37.160 1.00 97.38 117 GLU A C 1
ATOM 904 O O . GLU A 1 117 ? -32.438 -21.210 37.258 1.00 97.38 117 GLU A O 1
ATOM 909 N N . TRP A 1 118 ? -30.402 -22.109 36.913 1.00 98.19 118 TRP A N 1
ATOM 910 C CA . TRP A 1 118 ? -29.729 -20.819 36.805 1.00 98.19 118 TRP A CA 1
ATOM 911 C C . TRP A 1 118 ? -30.242 -19.994 35.616 1.00 98.19 118 TRP A C 1
ATOM 913 O O . TRP A 1 118 ? -30.598 -18.832 35.794 1.00 98.19 118 TRP A O 1
ATOM 923 N N . PHE A 1 119 ? -30.385 -20.578 34.417 1.00 98.38 119 PHE A N 1
ATOM 924 C CA . PHE A 1 119 ? -30.927 -19.863 33.251 1.00 98.38 119 PHE A CA 1
ATOM 925 C C . PHE A 1 119 ? -32.401 -19.476 33.419 1.00 98.38 119 PHE A C 1
ATOM 927 O O . PHE A 1 119 ? -32.837 -18.503 32.804 1.00 98.38 119 PHE A O 1
ATOM 934 N N . ALA A 1 120 ? -33.176 -20.181 34.248 1.00 98.31 120 ALA A N 1
ATOM 935 C CA . ALA A 1 120 ? -34.527 -19.749 34.596 1.00 98.31 120 ALA A CA 1
ATOM 936 C C . ALA A 1 120 ? -34.503 -18.466 35.449 1.00 98.31 120 ALA A C 1
ATOM 938 O O . ALA A 1 120 ? -35.239 -17.522 35.151 1.00 98.31 120 ALA A O 1
ATOM 939 N N . SER A 1 121 ? -33.629 -18.399 36.461 1.00 98.50 121 SER A N 1
ATOM 940 C CA . SER A 1 121 ? -33.452 -17.198 37.293 1.00 98.50 121 SER A CA 1
ATOM 941 C C . SER A 1 121 ? -32.846 -16.035 36.495 1.00 98.50 121 SER A C 1
ATOM 943 O O . SER A 1 121 ? -33.391 -14.930 36.479 1.00 98.50 121 SER A O 1
ATOM 945 N N . TYR A 1 122 ? -31.783 -16.305 35.733 1.00 98.56 122 TYR A N 1
ATOM 946 C CA . TYR A 1 122 ? -31.124 -15.336 34.857 1.00 98.56 122 TYR A CA 1
ATOM 947 C C . TYR A 1 122 ? -32.053 -14.825 33.756 1.00 98.56 122 TYR A C 1
ATOM 949 O O . TYR A 1 122 ? -32.131 -13.623 33.517 1.00 98.56 122 TYR A O 1
ATOM 957 N N . GLY A 1 123 ? -32.841 -15.709 33.144 1.00 98.50 123 GLY A N 1
ATOM 958 C CA . GLY A 1 123 ? -33.869 -15.328 32.181 1.00 98.50 123 GLY A CA 1
ATOM 959 C C . GLY A 1 123 ? -34.915 -14.392 32.787 1.00 98.50 123 GLY A C 1
ATOM 960 O O . GLY A 1 123 ? -35.289 -13.414 32.145 1.00 98.50 123 GLY A O 1
ATOM 961 N N . ALA A 1 124 ? -35.350 -14.625 34.031 1.00 98.62 124 ALA A N 1
ATOM 962 C CA . ALA A 1 124 ? -36.278 -13.728 34.723 1.00 98.62 124 ALA A CA 1
ATOM 963 C C . ALA A 1 124 ? -35.662 -12.346 35.009 1.00 98.62 124 ALA A C 1
ATOM 965 O O . ALA A 1 124 ? -36.340 -11.332 34.826 1.00 98.62 124 ALA A O 1
ATOM 966 N N . PHE A 1 125 ? -34.386 -12.309 35.406 1.00 98.62 125 PHE A N 1
ATOM 967 C CA . PHE A 1 125 ? -33.611 -11.082 35.602 1.00 98.62 125 PHE A CA 1
ATOM 968 C C . PHE A 1 125 ? -33.486 -10.276 34.300 1.00 98.62 125 PHE A C 1
ATOM 970 O O . PHE A 1 125 ? -33.908 -9.120 34.248 1.00 98.62 125 PHE A O 1
ATOM 977 N N . ILE A 1 126 ? -33.001 -10.891 33.218 1.00 98.75 126 ILE A N 1
ATOM 978 C CA . ILE A 1 126 ? -32.832 -10.205 31.929 1.00 98.75 126 ILE A CA 1
ATOM 979 C C . ILE A 1 126 ? -34.187 -9.796 31.333 1.00 98.75 126 ILE A C 1
ATOM 981 O O . ILE A 1 126 ? -34.325 -8.670 30.863 1.00 98.75 126 ILE A O 1
ATOM 985 N N . ALA A 1 127 ? -35.219 -10.643 31.405 1.00 98.75 127 ALA A N 1
ATOM 986 C CA . ALA A 1 127 ? -36.560 -10.311 30.914 1.00 98.75 127 ALA A CA 1
ATOM 987 C C . ALA A 1 127 ? -37.203 -9.135 31.668 1.00 98.75 127 ALA A C 1
ATOM 989 O O . ALA A 1 127 ? -37.990 -8.383 31.090 1.00 98.75 127 ALA A O 1
ATOM 990 N N . HIS A 1 128 ? -36.899 -8.973 32.960 1.00 98.69 128 HIS A N 1
ATOM 991 C CA . HIS A 1 128 ? -37.353 -7.825 33.744 1.00 98.69 128 HIS A CA 1
ATOM 992 C C . HIS A 1 128 ? -36.768 -6.521 33.203 1.00 98.69 128 HIS A C 1
ATOM 994 O O . HIS A 1 128 ? -37.523 -5.608 32.872 1.00 98.69 128 HIS A O 1
ATOM 1000 N N . TYR A 1 129 ? -35.450 -6.469 33.010 1.00 98.62 129 TYR A N 1
ATOM 1001 C CA . TYR A 1 129 ? -34.791 -5.279 32.470 1.00 98.62 129 TYR A CA 1
ATOM 1002 C C . TYR A 1 129 ? -35.032 -5.076 30.970 1.00 98.62 129 TYR A C 1
ATOM 1004 O O . TYR A 1 129 ? -35.059 -3.934 30.531 1.00 98.62 129 TYR A O 1
ATOM 1012 N N . ALA A 1 130 ? -35.319 -6.127 30.198 1.00 98.88 130 ALA A N 1
ATOM 1013 C CA . ALA A 1 130 ? -35.770 -5.998 28.811 1.00 98.88 130 ALA A CA 1
ATOM 1014 C C . ALA A 1 130 ? -37.099 -5.231 28.708 1.00 98.88 130 ALA A C 1
ATOM 1016 O O . ALA A 1 130 ? -37.243 -4.371 27.844 1.00 98.88 130 ALA A O 1
ATOM 1017 N N . ARG A 1 131 ? -38.048 -5.474 29.629 1.00 98.81 131 ARG A N 1
ATOM 1018 C CA . ARG A 1 131 ? -39.297 -4.693 29.700 1.00 98.81 131 ARG A CA 1
ATOM 1019 C C . ARG A 1 131 ? -39.042 -3.234 30.066 1.00 98.81 131 ARG A C 1
ATOM 1021 O O . ARG A 1 131 ? -39.620 -2.355 29.444 1.00 98.81 131 ARG A O 1
ATOM 1028 N N . ILE A 1 132 ? -38.156 -2.969 31.030 1.00 98.81 132 ILE A N 1
ATOM 1029 C CA . ILE A 1 132 ? -37.775 -1.591 31.381 1.00 98.81 132 ILE A CA 1
ATOM 1030 C C . ILE A 1 132 ? -37.114 -0.895 30.183 1.00 98.81 132 ILE A C 1
ATOM 1032 O O . ILE A 1 132 ? -37.461 0.243 29.876 1.00 98.81 132 ILE A O 1
ATOM 1036 N N . ALA A 1 133 ? -36.203 -1.580 29.486 1.00 98.81 133 ALA A N 1
ATOM 1037 C CA . ALA A 1 133 ? -35.542 -1.068 28.291 1.00 98.81 133 ALA A CA 1
ATOM 1038 C C . ALA A 1 133 ? -36.548 -0.733 27.182 1.00 98.81 133 ALA A C 1
ATOM 1040 O O . ALA A 1 133 ? -36.440 0.330 26.582 1.00 98.81 133 ALA A O 1
ATOM 1041 N N . GLU A 1 134 ? -37.540 -1.591 26.937 1.00 98.75 134 GLU A N 1
ATOM 1042 C CA . GLU A 1 134 ? -38.604 -1.326 25.961 1.00 98.75 134 GLU A CA 1
ATOM 1043 C C . GLU A 1 134 ? -39.476 -0.134 26.383 1.00 98.75 134 GLU A C 1
ATOM 1045 O O . GLU A 1 134 ? -39.692 0.790 25.603 1.00 98.75 134 GLU A O 1
ATOM 1050 N N . GLU A 1 135 ? -39.940 -0.113 27.635 1.00 98.69 135 GLU A N 1
ATOM 1051 C CA . GLU A 1 135 ? -40.831 0.931 28.154 1.00 98.69 135 GLU A CA 1
ATOM 1052 C C . GLU A 1 135 ? -40.179 2.321 28.181 1.00 98.69 135 GLU A C 1
ATOM 1054 O O . GLU A 1 135 ? -40.841 3.320 27.900 1.00 98.69 135 GLU A O 1
ATOM 1059 N N . GLU A 1 136 ? -38.888 2.402 28.510 1.00 98.69 136 GLU A N 1
ATOM 1060 C CA . GLU A 1 136 ? -38.121 3.655 28.494 1.00 98.69 136 GLU A CA 1
ATOM 1061 C C . GLU A 1 136 ? -37.464 3.926 27.123 1.00 98.69 136 GLU A C 1
ATOM 1063 O O . GLU A 1 136 ? -36.834 4.971 26.918 1.00 98.69 136 GLU A O 1
ATOM 1068 N N . GLY A 1 137 ? -37.617 3.004 26.167 1.00 98.12 137 GLY A N 1
ATOM 1069 C CA . GLY A 1 137 ? -37.132 3.093 24.791 1.00 98.12 137 GLY A CA 1
ATOM 1070 C C . GLY A 1 137 ? -35.610 3.084 24.642 1.00 98.12 137 GLY A C 1
ATOM 1071 O O . GLY A 1 137 ? -35.098 3.820 23.801 1.00 98.12 137 GLY A O 1
ATOM 1072 N N . CYS A 1 138 ? -34.869 2.366 25.485 1.00 98.69 138 CYS A N 1
ATOM 1073 C CA . CYS A 1 138 ? -33.419 2.209 25.346 1.00 98.69 138 CYS A CA 1
ATOM 1074 C C . CYS A 1 138 ? -33.057 1.692 23.949 1.00 98.69 138 CYS A C 1
ATOM 1076 O O . CYS A 1 138 ? -33.710 0.799 23.413 1.00 98.69 138 CYS A O 1
ATOM 1078 N N . GLU A 1 139 ? -31.991 2.230 23.375 1.00 98.12 139 GLU A N 1
ATOM 1079 C CA . GLU A 1 139 ? -31.533 1.921 22.025 1.00 98.12 139 GLU A CA 1
ATOM 1080 C C . GLU A 1 139 ? -30.843 0.555 21.951 1.00 98.12 139 GLU A C 1
ATOM 1082 O O . GLU A 1 139 ? -30.910 -0.109 20.915 1.00 98.12 139 GLU A O 1
ATOM 1087 N N . MET A 1 140 ? -30.212 0.125 23.049 1.00 98.50 140 MET A N 1
ATOM 1088 C CA . MET A 1 140 ? -29.546 -1.171 23.141 1.00 98.50 140 MET A CA 1
ATOM 1089 C C . MET A 1 140 ? -29.796 -1.871 24.488 1.00 98.50 140 MET A C 1
ATOM 1091 O O . MET A 1 140 ? -29.924 -1.228 25.531 1.00 98.50 140 MET A O 1
ATOM 1095 N N . LEU A 1 141 ? -29.809 -3.204 24.472 1.00 98.81 141 LEU A N 1
ATOM 1096 C CA . LEU A 1 141 ? -29.796 -4.068 25.650 1.00 98.81 141 LEU A CA 1
ATOM 1097 C C . LEU A 1 141 ? -28.629 -5.060 25.555 1.00 98.81 141 LEU A C 1
ATOM 1099 O O . LEU A 1 141 ? -28.524 -5.835 24.600 1.00 98.81 141 LEU A O 1
ATOM 1103 N N . CYS A 1 142 ? -27.774 -5.066 26.575 1.00 98.62 142 CYS A N 1
ATOM 1104 C CA . CYS A 1 142 ? -26.708 -6.050 26.729 1.00 98.62 142 CYS A CA 1
ATOM 1105 C C . CYS A 1 142 ? -27.218 -7.220 27.575 1.00 98.62 142 CYS A C 1
ATOM 1107 O O . CYS A 1 142 ? -27.444 -7.065 28.773 1.00 98.62 142 CYS A O 1
ATOM 1109 N N . VAL A 1 143 ? -27.411 -8.393 26.967 1.00 98.19 143 VAL A N 1
ATOM 1110 C CA . VAL A 1 143 ? -28.061 -9.537 27.638 1.00 98.19 143 VAL A CA 1
ATOM 1111 C C . VAL A 1 143 ? -27.121 -10.369 28.502 1.00 98.19 143 VAL A C 1
ATOM 1113 O O . VAL A 1 143 ? -27.576 -11.301 29.152 1.00 98.19 143 VAL A O 1
ATOM 1116 N N . GLY A 1 144 ? -25.827 -10.051 28.501 1.00 96.81 144 GLY A N 1
ATOM 1117 C CA . GLY A 1 144 ? -24.833 -10.676 29.360 1.00 96.81 144 GLY A CA 1
ATOM 1118 C C . GLY A 1 144 ? -23.456 -10.042 29.215 1.00 96.81 144 GLY A C 1
ATOM 1119 O O . GLY A 1 144 ? -23.214 -9.264 28.292 1.00 96.81 144 GLY A O 1
ATOM 1120 N N . CYS A 1 145 ? -22.587 -10.330 30.181 1.00 96.62 145 CYS A N 1
ATOM 1121 C CA . CYS A 1 145 ? -21.277 -9.711 30.319 1.00 96.62 145 CYS A CA 1
ATOM 1122 C C . CYS A 1 145 ? -20.299 -10.732 30.901 1.00 96.62 145 CYS A C 1
ATOM 1124 O O . CYS A 1 145 ? -20.540 -11.196 32.008 1.00 96.62 145 CYS A O 1
ATOM 1126 N N . GLU A 1 146 ? -19.238 -11.083 30.171 1.00 95.75 146 GLU A N 1
ATOM 1127 C CA . GLU A 1 146 ? -18.095 -11.898 30.627 1.00 95.75 146 GLU A CA 1
ATOM 1128 C C . GLU A 1 146 ? -18.456 -13.241 31.298 1.00 95.75 146 GLU A C 1
ATOM 1130 O O . GLU A 1 146 ? -17.798 -13.687 32.240 1.00 95.75 146 GLU A O 1
ATOM 1135 N N . MET A 1 147 ? -19.506 -13.921 30.830 1.00 95.31 147 MET A N 1
ATOM 1136 C CA . MET A 1 147 ? -19.988 -15.171 31.433 1.00 95.31 147 MET A CA 1
ATOM 1137 C C . MET A 1 147 ? -19.256 -16.397 30.860 1.00 95.31 147 MET A C 1
ATOM 1139 O O . MET A 1 147 ? -19.887 -17.324 30.360 1.00 95.31 147 MET A O 1
ATOM 1143 N N . VAL A 1 148 ? -17.920 -16.413 30.942 1.00 96.62 148 VAL A N 1
ATOM 1144 C CA . VAL A 1 148 ? -17.031 -17.339 30.202 1.00 96.62 148 VAL A CA 1
ATOM 1145 C C . VAL A 1 148 ? -17.449 -18.816 30.284 1.00 96.62 148 VAL A C 1
ATOM 1147 O O . VAL A 1 148 ? -17.534 -19.501 29.267 1.00 96.62 148 VAL A O 1
ATOM 1150 N N . GLN A 1 149 ? -17.745 -19.344 31.476 1.00 96.19 149 GLN A N 1
ATOM 1151 C CA . GLN A 1 149 ? -18.175 -20.747 31.626 1.00 96.19 149 GLN A CA 1
ATOM 1152 C C . GLN A 1 149 ? -19.592 -21.018 31.080 1.00 96.19 149 GLN A C 1
ATOM 1154 O O . GLN A 1 149 ? -19.925 -22.160 30.748 1.00 96.19 149 GLN A O 1
ATOM 1159 N N . ALA A 1 150 ? -20.427 -19.984 30.962 1.00 96.00 150 ALA A N 1
ATOM 1160 C CA . ALA A 1 150 ? -21.762 -20.067 30.383 1.00 96.00 150 ALA A CA 1
ATOM 1161 C C . ALA A 1 150 ? -21.763 -19.912 28.852 1.00 96.00 150 ALA A C 1
ATOM 1163 O O . ALA A 1 150 ? -22.741 -20.314 28.225 1.00 96.00 150 ALA A O 1
ATOM 1164 N N . ASP A 1 151 ? -20.707 -19.376 28.228 1.00 95.88 151 ASP A N 1
ATOM 1165 C CA . ASP A 1 151 ? -20.645 -19.119 26.774 1.00 95.88 151 ASP A CA 1
ATOM 1166 C C . ASP A 1 151 ? -20.947 -20.372 25.931 1.00 95.88 151 ASP A C 1
ATOM 1168 O O . ASP A 1 151 ? -21.603 -20.293 24.889 1.00 95.88 151 ASP A O 1
ATOM 1172 N N . ALA A 1 152 ? -20.539 -21.550 26.418 1.00 94.69 152 ALA A N 1
ATOM 1173 C CA . ALA A 1 152 ? -20.764 -22.841 25.763 1.00 94.69 152 ALA A CA 1
ATOM 1174 C C . ALA A 1 152 ? -22.233 -23.321 25.797 1.00 94.69 152 ALA A C 1
ATOM 1176 O O . ALA A 1 152 ? -22.579 -24.312 25.152 1.00 94.69 152 ALA A O 1
ATOM 1177 N N . ARG A 1 153 ? -23.121 -22.649 26.541 1.00 96.38 153 ARG A N 1
ATOM 1178 C CA . ARG A 1 153 ? -24.545 -23.007 26.689 1.00 96.38 153 ARG A CA 1
ATOM 1179 C C . ARG A 1 153 ? -25.389 -22.407 25.570 1.00 96.38 153 ARG A C 1
ATOM 1181 O O . ARG A 1 153 ? -26.341 -21.666 25.801 1.00 96.38 153 ARG A O 1
ATOM 1188 N N . GLU A 1 154 ? -25.019 -22.738 24.335 1.00 96.94 154 GLU A N 1
ATOM 1189 C CA . GLU A 1 154 ? -25.587 -22.157 23.114 1.00 96.94 154 GLU A CA 1
ATOM 1190 C C . GLU A 1 154 ? -27.121 -22.234 23.070 1.00 96.94 154 GLU A C 1
ATOM 1192 O O . GLU A 1 154 ? -27.785 -21.234 22.798 1.00 96.94 154 GLU A O 1
ATOM 1197 N N . ALA A 1 155 ? -27.702 -23.403 23.360 1.00 97.19 155 ALA A N 1
ATOM 1198 C CA . ALA A 1 155 ? -29.151 -23.591 23.293 1.00 97.19 155 ALA A CA 1
ATOM 1199 C C . ALA A 1 155 ? -29.896 -22.678 24.283 1.00 97.19 155 ALA A C 1
ATOM 1201 O O . ALA A 1 155 ? -30.940 -22.112 23.951 1.00 97.19 155 ALA A O 1
ATOM 1202 N N . GLN A 1 156 ? -29.344 -22.507 25.484 1.00 97.94 156 GLN A N 1
ATOM 1203 C CA . GLN A 1 156 ? -29.901 -21.657 26.528 1.00 97.94 156 GLN A CA 1
ATOM 1204 C C . GLN A 1 156 ? -29.766 -20.172 26.173 1.00 97.94 156 GLN A C 1
ATOM 1206 O O . GLN A 1 156 ? -30.750 -19.442 26.289 1.00 97.94 156 GLN A O 1
ATOM 1211 N N . TRP A 1 157 ? -28.608 -19.738 25.663 1.00 98.25 157 TRP A N 1
ATOM 1212 C CA . TRP A 1 157 ? -28.408 -18.364 25.188 1.00 98.25 157 TRP A CA 1
ATOM 1213 C C . TRP A 1 157 ? -29.348 -18.005 24.042 1.00 98.25 157 TRP A C 1
ATOM 1215 O O . TRP A 1 157 ? -30.023 -16.980 24.101 1.00 98.25 157 TRP A O 1
ATOM 1225 N N . ARG A 1 158 ? -29.472 -18.872 23.030 1.00 98.62 158 ARG A N 1
ATOM 1226 C CA . ARG A 1 158 ? -30.399 -18.656 21.908 1.00 98.62 158 ARG A CA 1
ATOM 1227 C C . ARG A 1 158 ? -31.845 -18.547 22.381 1.00 98.62 158 ARG A C 1
ATOM 1229 O O . ARG A 1 158 ? -32.570 -17.672 21.911 1.00 98.62 158 ARG A O 1
ATOM 1236 N N . LYS A 1 159 ? -32.260 -19.401 23.324 1.00 98.44 159 LYS A N 1
ATOM 1237 C CA . LYS A 1 159 ? -33.594 -19.317 23.928 1.00 98.44 159 LYS A CA 1
ATOM 1238 C C . LYS A 1 159 ? -33.784 -17.991 24.669 1.00 98.44 159 LYS A C 1
ATOM 1240 O O . LYS A 1 159 ? -34.783 -17.321 24.439 1.00 98.44 159 LYS A O 1
ATOM 1245 N N . LEU A 1 160 ? -32.833 -17.603 25.519 1.00 98.69 160 LEU A N 1
ATOM 1246 C CA . LEU A 1 160 ? -32.892 -16.350 26.272 1.00 98.69 160 LEU A CA 1
ATOM 1247 C C . LEU A 1 160 ? -32.977 -15.137 25.340 1.00 98.69 160 LEU A C 1
ATOM 1249 O O . LEU A 1 160 ? -33.815 -14.267 25.547 1.00 98.69 160 LEU A O 1
ATOM 1253 N N . ILE A 1 161 ? -32.169 -15.102 24.279 1.00 98.69 161 ILE A N 1
ATOM 1254 C CA . ILE A 1 161 ? -32.204 -14.027 23.282 1.00 98.69 161 ILE A CA 1
ATOM 1255 C C . ILE A 1 161 ? -33.559 -14.003 22.564 1.00 98.69 161 ILE A C 1
ATOM 1257 O O . ILE A 1 161 ? -34.129 -12.930 22.387 1.00 98.69 161 ILE A O 1
ATOM 1261 N N . ALA A 1 162 ? -34.117 -15.159 22.194 1.00 98.56 162 ALA A N 1
ATOM 1262 C CA . ALA A 1 162 ? -35.449 -15.227 21.592 1.00 98.56 162 ALA A CA 1
ATOM 1263 C C . ALA A 1 162 ? -36.547 -14.704 22.540 1.00 98.56 162 ALA A C 1
ATOM 1265 O O . ALA A 1 162 ? -37.419 -13.952 22.105 1.00 98.56 162 ALA A O 1
ATOM 1266 N N . ASP A 1 163 ? -36.476 -15.041 23.831 1.00 98.56 163 ASP A N 1
ATOM 1267 C CA . ASP A 1 163 ? -37.401 -14.533 24.850 1.00 98.56 163 ASP A CA 1
ATOM 1268 C C . ASP A 1 163 ? -37.254 -13.010 25.028 1.00 98.56 163 ASP A C 1
ATOM 1270 O O . ASP A 1 163 ? -38.252 -12.296 25.120 1.00 98.56 163 ASP A O 1
ATOM 1274 N N . VAL A 1 164 ? -36.022 -12.489 25.007 1.00 98.69 164 VAL A N 1
ATOM 1275 C CA . VAL A 1 164 ? -35.745 -11.043 25.033 1.00 98.69 164 VAL A CA 1
ATOM 1276 C C . VAL A 1 164 ? -36.339 -10.348 23.812 1.00 98.69 164 VAL A C 1
ATOM 1278 O O . VAL A 1 164 ? -36.979 -9.314 23.966 1.00 98.69 164 VAL A O 1
ATOM 1281 N N . ARG A 1 165 ? -36.213 -10.920 22.609 1.00 98.31 165 ARG A N 1
ATOM 1282 C CA . ARG A 1 165 ? -36.804 -10.350 21.382 1.00 98.31 165 ARG A CA 1
ATOM 1283 C C . ARG A 1 165 ? -38.323 -10.302 21.387 1.00 98.31 165 ARG A C 1
ATOM 1285 O O . ARG A 1 165 ? -38.901 -9.487 20.677 1.00 98.31 165 ARG A O 1
ATOM 1292 N N . ALA A 1 166 ? -38.974 -11.155 22.172 1.00 98.19 166 ALA A N 1
ATOM 1293 C CA . ALA A 1 166 ? -40.416 -11.072 22.369 1.00 98.19 166 ALA A CA 1
ATOM 1294 C C . ALA A 1 166 ? -40.826 -9.892 23.274 1.00 98.19 166 ALA A C 1
ATOM 1296 O O . ALA A 1 166 ? -41.998 -9.519 23.283 1.00 98.19 166 ALA A O 1
ATOM 1297 N N . LEU A 1 167 ? -39.885 -9.325 24.038 1.00 98.56 167 LEU A N 1
ATOM 1298 C CA . LEU A 1 167 ? -40.117 -8.262 25.021 1.00 98.56 167 LEU A CA 1
ATOM 1299 C C . LEU A 1 167 ? -39.502 -6.914 24.630 1.00 98.56 167 LEU A C 1
ATOM 1301 O O . LEU A 1 167 ? -39.970 -5.893 25.120 1.00 98.56 167 LEU A O 1
ATOM 1305 N N . TYR A 1 168 ? -38.457 -6.920 23.804 1.00 98.69 168 TYR A N 1
ATOM 1306 C CA . TYR A 1 168 ? -37.643 -5.756 23.481 1.00 98.69 168 TYR A CA 1
ATOM 1307 C C . TYR A 1 168 ? -37.333 -5.695 21.983 1.00 98.69 168 TYR A C 1
ATOM 1309 O O . TYR A 1 168 ? -36.877 -6.673 21.382 1.00 98.69 168 TYR A O 1
ATOM 1317 N N . SER A 1 169 ? -37.588 -4.532 21.391 1.00 97.69 169 SER A N 1
ATOM 1318 C CA . SER A 1 169 ? -37.522 -4.288 19.947 1.00 97.69 169 SER A CA 1
ATOM 1319 C C . SER A 1 169 ? -36.220 -3.632 19.476 1.00 97.69 169 SER A C 1
ATOM 1321 O O . SER A 1 169 ? -35.945 -3.629 18.273 1.00 97.69 169 SER A O 1
ATOM 1323 N N . GLY A 1 170 ? -35.415 -3.094 20.398 1.00 97.12 170 GLY A N 1
ATOM 1324 C CA . GLY A 1 170 ? -34.143 -2.439 20.088 1.00 97.12 170 GLY A CA 1
ATOM 1325 C C . GLY A 1 170 ? -32.978 -3.405 19.846 1.00 97.12 170 GLY A C 1
ATOM 1326 O O . GLY A 1 170 ? -33.164 -4.614 19.664 1.00 97.12 170 GLY A O 1
ATOM 1327 N N . ILE A 1 171 ? -31.757 -2.859 19.823 1.00 97.56 171 ILE A N 1
ATOM 1328 C CA . ILE A 1 171 ? -30.548 -3.625 19.503 1.00 97.56 171 ILE A CA 1
ATOM 1329 C C . ILE A 1 171 ? -30.166 -4.545 20.661 1.00 97.56 171 ILE A C 1
ATOM 1331 O O . ILE A 1 171 ? -30.014 -4.103 21.796 1.00 97.56 171 ILE A O 1
ATOM 1335 N N . VAL A 1 172 ? -29.952 -5.827 20.375 1.00 98.50 172 VAL A N 1
ATOM 1336 C CA . VAL A 1 172 ? -29.487 -6.804 21.368 1.00 98.50 172 VAL A CA 1
ATOM 1337 C C . VAL A 1 172 ? -28.027 -7.147 21.118 1.00 98.50 172 VAL A C 1
ATOM 1339 O O . VAL A 1 172 ? -27.651 -7.492 19.997 1.00 98.50 172 VAL A O 1
ATOM 1342 N N . THR A 1 173 ? -27.222 -7.107 22.179 1.00 98.25 173 THR A N 1
ATOM 1343 C CA . THR A 1 173 ? -25.812 -7.514 22.168 1.00 98.25 173 THR A CA 1
ATOM 1344 C C . THR A 1 173 ? -25.460 -8.395 23.362 1.00 98.25 173 THR A C 1
ATOM 1346 O O . THR A 1 173 ? -26.198 -8.458 24.346 1.00 98.25 173 THR A O 1
ATOM 1349 N N . TYR A 1 174 ? -24.305 -9.047 23.286 1.00 98.38 174 TYR A N 1
ATOM 1350 C CA . TYR A 1 174 ? -23.662 -9.758 24.383 1.00 98.38 174 TYR A CA 1
ATOM 1351 C C . TYR A 1 174 ? -22.216 -9.280 24.507 1.00 98.38 174 TYR A C 1
ATOM 1353 O O . TYR A 1 174 ? -21.511 -9.221 23.499 1.00 98.38 174 TYR A O 1
ATOM 1361 N N . ASN A 1 175 ? -21.781 -8.926 25.717 1.00 97.94 175 ASN A N 1
ATOM 1362 C CA . ASN A 1 175 ? -20.407 -8.510 25.977 1.00 97.94 175 ASN A CA 1
A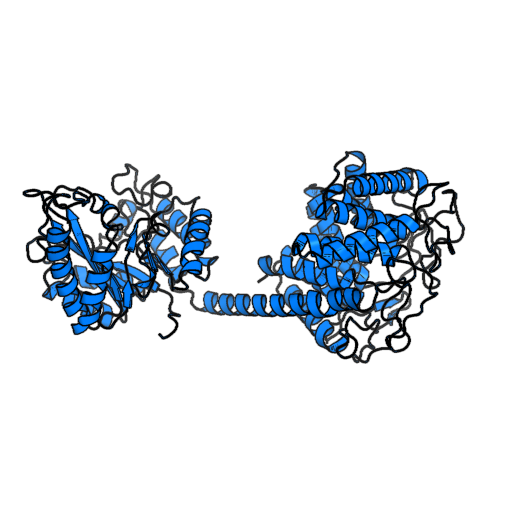TOM 1363 C C . ASN A 1 175 ? -19.557 -9.718 26.382 1.00 97.94 175 ASN A C 1
ATOM 1365 O O . ASN A 1 175 ? -19.594 -10.127 27.543 1.00 97.94 175 ASN A O 1
ATOM 1369 N N . CYS A 1 176 ? -18.816 -10.314 25.448 1.00 97.19 176 CYS A N 1
ATOM 1370 C CA . CYS A 1 176 ? -17.905 -11.407 25.793 1.00 97.19 176 CYS A CA 1
ATOM 1371 C C . CYS A 1 176 ? -16.626 -10.880 26.469 1.00 97.19 176 CYS A C 1
ATOM 1373 O O . CYS A 1 176 ? -16.237 -9.734 26.258 1.00 97.19 176 CYS A O 1
ATOM 1375 N N . ASP A 1 177 ? -15.946 -11.716 27.258 1.00 97.19 177 ASP A N 1
ATOM 1376 C CA . ASP A 1 177 ? -14.611 -11.364 27.767 1.00 97.19 177 ASP A CA 1
ATOM 1377 C C . ASP A 1 177 ? -13.586 -11.356 26.616 1.00 97.19 177 ASP A C 1
ATOM 1379 O O . ASP A 1 177 ? -13.755 -12.052 25.605 1.00 97.19 177 ASP A O 1
ATOM 1383 N N . LYS A 1 178 ? -12.494 -10.605 26.791 1.00 94.25 178 LYS A N 1
ATOM 1384 C CA . LYS A 1 178 ? -11.318 -10.671 25.907 1.00 94.25 178 LYS A CA 1
ATOM 1385 C C . LYS A 1 178 ? -10.909 -12.124 25.654 1.00 94.25 178 LYS A C 1
ATOM 1387 O O . LYS A 1 178 ? -10.961 -12.982 26.539 1.00 94.25 178 LYS A O 1
ATOM 1392 N N . TYR A 1 179 ? -10.441 -12.394 24.441 1.00 95.69 179 TYR A N 1
ATOM 1393 C CA . TYR A 1 179 ? -10.018 -13.727 23.990 1.00 95.69 179 TYR A CA 1
ATOM 1394 C C . TYR A 1 179 ? -11.138 -14.778 23.865 1.00 95.69 179 TYR A C 1
ATOM 1396 O O . TYR A 1 179 ? -10.823 -15.952 23.647 1.00 95.69 179 TYR A O 1
ATOM 1404 N N . GLN A 1 180 ? -12.418 -14.403 24.004 1.00 96.50 180 GLN A N 1
ATOM 1405 C CA . GLN A 1 180 ? -13.555 -15.306 23.757 1.00 96.50 180 GLN A CA 1
ATOM 1406 C C . GLN A 1 180 ? -14.247 -15.078 22.405 1.00 96.50 180 GLN A C 1
ATOM 1408 O O . GLN A 1 180 ? -15.085 -15.892 22.020 1.00 96.50 180 GLN A O 1
ATOM 1413 N N . GLU A 1 181 ? -13.916 -14.014 21.666 1.00 97.06 181 GLU A N 1
ATOM 1414 C CA . GLU A 1 181 ? -14.647 -13.596 20.460 1.00 97.06 181 GLU A CA 1
ATOM 1415 C C . GLU A 1 181 ? -14.791 -14.723 19.424 1.00 97.06 181 GLU A C 1
ATOM 1417 O O . GLU A 1 181 ? -15.848 -14.882 18.819 1.00 97.06 181 GLU A O 1
ATOM 1422 N N . ASP A 1 182 ? -13.754 -15.542 19.247 1.00 94.94 182 ASP A N 1
ATOM 1423 C CA . ASP A 1 182 ? -13.691 -16.660 18.301 1.00 94.94 182 ASP A CA 1
ATOM 1424 C C . ASP A 1 182 ? -14.282 -17.977 18.837 1.00 94.94 182 ASP A C 1
ATOM 1426 O O . ASP A 1 182 ? -14.399 -18.953 18.091 1.00 94.94 182 ASP A O 1
ATOM 1430 N N . ARG A 1 183 ? -14.682 -18.013 20.114 1.00 94.38 183 ARG A N 1
ATOM 1431 C CA . ARG A 1 183 ? -15.211 -19.208 20.794 1.00 94.38 183 ARG A CA 1
ATOM 1432 C C . ARG A 1 183 ? -16.733 -19.254 20.840 1.00 94.38 183 ARG A C 1
ATOM 1434 O O . ARG A 1 183 ? -17.302 -20.341 20.945 1.00 94.38 183 ARG A O 1
ATOM 1441 N N . LEU A 1 184 ? -17.397 -18.104 20.759 1.00 94.94 184 LEU A N 1
ATOM 1442 C CA . LEU A 1 184 ? -18.854 -18.041 20.743 1.00 94.94 184 LEU A CA 1
ATOM 1443 C C . LEU A 1 184 ? -19.399 -18.523 19.392 1.00 94.94 184 LEU A C 1
ATOM 1445 O O . LEU A 1 184 ? -19.112 -17.964 18.335 1.00 94.94 184 LEU A O 1
ATOM 1449 N N . ALA A 1 185 ? -20.241 -19.555 19.435 1.00 95.62 185 ALA A N 1
ATOM 1450 C CA . ALA A 1 185 ? -20.852 -20.156 18.247 1.00 95.62 185 ALA A CA 1
ATOM 1451 C C . ALA A 1 185 ? -22.188 -19.504 17.834 1.00 95.62 185 ALA A C 1
ATOM 1453 O O . ALA A 1 185 ? -22.789 -19.907 16.841 1.00 95.62 185 ALA A O 1
ATOM 1454 N N . TRP A 1 186 ? -22.659 -18.510 18.591 1.00 97.00 186 TRP A N 1
ATOM 1455 C CA . TRP A 1 186 ? -24.022 -17.978 18.498 1.00 97.00 186 TRP A CA 1
ATOM 1456 C C . TRP A 1 186 ? -24.100 -16.464 18.270 1.00 97.00 186 TRP A C 1
ATOM 1458 O O . TRP A 1 186 ? -25.150 -15.859 18.486 1.00 97.00 186 TRP A O 1
ATOM 1468 N N . TRP A 1 187 ? -23.027 -15.842 17.764 1.00 97.69 187 TRP A N 1
ATOM 1469 C CA . TRP A 1 187 ? -23.038 -14.424 17.373 1.00 97.69 187 TRP A CA 1
ATOM 1470 C C . TRP A 1 187 ? -24.141 -14.072 16.370 1.00 97.69 187 TRP A C 1
ATOM 1472 O O . TRP A 1 187 ? -24.584 -12.930 16.320 1.00 97.69 187 TRP A O 1
ATOM 1482 N N . ASP A 1 188 ? -24.621 -15.041 15.585 1.00 96.44 188 ASP A N 1
ATOM 1483 C CA . ASP A 1 188 ? -25.742 -14.866 14.662 1.00 96.44 188 ASP A CA 1
ATOM 1484 C C . ASP A 1 188 ? -27.061 -14.480 15.362 1.00 96.44 188 ASP A C 1
ATOM 1486 O O . ASP A 1 188 ? -27.895 -13.824 14.738 1.00 96.44 188 ASP A O 1
ATOM 1490 N N . ALA A 1 189 ? -27.228 -14.827 16.646 1.00 97.94 189 ALA A N 1
ATOM 1491 C CA . ALA A 1 189 ? -28.445 -14.570 17.418 1.00 97.94 189 ALA A CA 1
ATOM 1492 C C . ALA A 1 189 ? -28.581 -13.117 17.918 1.00 97.94 189 ALA A C 1
ATOM 1494 O O . ALA A 1 189 ? -29.696 -12.668 18.195 1.00 97.94 189 ALA A O 1
ATOM 1495 N N . VAL A 1 190 ? -27.476 -12.375 18.029 1.00 97.75 190 VAL A N 1
ATOM 1496 C CA . VAL A 1 190 ? -27.458 -10.959 18.448 1.00 97.75 190 VAL A CA 1
ATOM 1497 C C . VAL A 1 190 ? -27.343 -10.029 17.239 1.00 97.75 190 VAL A C 1
ATOM 1499 O O . VAL A 1 190 ? -27.021 -10.476 16.142 1.00 97.75 190 VAL A O 1
ATOM 1502 N N . ASP A 1 191 ? -27.617 -8.734 17.389 1.00 96.88 191 ASP A N 1
ATOM 1503 C CA . ASP A 1 191 ? -27.527 -7.776 16.271 1.00 96.88 191 ASP A CA 1
ATOM 1504 C C . ASP A 1 191 ? -26.096 -7.325 15.992 1.00 96.88 191 ASP A C 1
ATOM 1506 O O . ASP A 1 191 ? -25.704 -7.182 14.833 1.00 96.88 191 ASP A O 1
ATOM 1510 N N . VAL A 1 192 ? -25.336 -7.109 17.062 1.00 96.25 192 VAL A N 1
ATOM 1511 C CA . VAL A 1 192 ? -23.998 -6.519 17.069 1.00 96.25 192 VAL A CA 1
ATOM 1512 C C . VAL A 1 192 ? -23.084 -7.385 17.933 1.00 96.25 192 VAL A C 1
ATOM 1514 O O . VAL A 1 192 ? -23.524 -7.960 18.929 1.00 96.25 192 VAL A O 1
ATOM 1517 N N . ILE A 1 193 ? -21.827 -7.527 17.516 1.00 97.56 193 ILE A N 1
ATOM 1518 C CA . ILE A 1 193 ? -20.800 -8.223 18.294 1.00 97.56 193 ILE A CA 1
ATOM 1519 C C . ILE A 1 193 ? -20.186 -7.205 19.253 1.00 97.56 193 ILE A C 1
ATOM 1521 O O . ILE A 1 193 ? -19.829 -6.102 18.838 1.00 97.56 193 ILE A O 1
ATOM 1525 N N . SER A 1 194 ? -20.038 -7.567 20.526 1.00 97.38 194 SER A N 1
ATOM 1526 C CA . SER A 1 194 ? -19.325 -6.720 21.479 1.00 97.38 194 SER A CA 1
ATOM 1527 C C . SER A 1 194 ? -18.426 -7.509 22.417 1.00 97.38 194 SER A C 1
ATOM 1529 O O . SER A 1 194 ? -18.729 -8.651 22.758 1.00 97.38 194 SER A O 1
ATOM 1531 N N . SER A 1 195 ? -17.320 -6.891 22.822 1.00 97.69 195 SER A N 1
ATOM 1532 C CA . SER A 1 195 ? -16.307 -7.512 23.680 1.00 97.69 195 SER A CA 1
ATOM 1533 C C . SER A 1 195 ? -15.753 -6.530 24.715 1.00 97.69 195 SER A C 1
ATOM 1535 O O . SER A 1 195 ? -15.738 -5.315 24.482 1.00 97.69 195 SER A O 1
ATOM 1537 N N . SER A 1 196 ? -15.262 -7.069 25.830 1.00 97.19 196 SER A N 1
ATOM 1538 C CA . SER A 1 196 ? -14.431 -6.378 26.811 1.00 97.19 196 SER A CA 1
ATOM 1539 C C . SER A 1 196 ? -12.979 -6.312 26.313 1.00 97.19 196 SER A C 1
ATOM 1541 O O . SER A 1 196 ? -12.220 -7.274 26.413 1.00 97.19 196 SER A O 1
ATOM 1543 N N . GLY A 1 197 ? -12.565 -5.164 25.781 1.00 94.69 197 GLY A N 1
ATOM 1544 C CA . GLY A 1 197 ? -11.239 -4.895 25.221 1.00 94.69 197 GLY A CA 1
ATOM 1545 C C . GLY A 1 197 ? -10.207 -4.446 26.257 1.00 94.69 197 GLY A C 1
ATOM 1546 O O . GLY A 1 197 ? -9.768 -3.296 26.245 1.00 94.69 197 GLY A O 1
ATOM 1547 N N . TYR A 1 198 ? -9.787 -5.351 27.141 1.00 96.25 198 TYR A N 1
ATOM 1548 C CA . TYR A 1 198 ? -8.701 -5.094 28.097 1.00 96.25 198 TYR A CA 1
ATOM 1549 C C . TYR A 1 198 ? -7.398 -5.774 27.651 1.00 96.25 198 TYR A C 1
ATOM 1551 O O . TYR A 1 198 ? -6.988 -6.797 28.209 1.00 96.25 198 TYR A O 1
ATOM 1559 N N . TYR A 1 199 ? -6.747 -5.206 26.635 1.00 97.69 199 TYR A N 1
ATOM 1560 C CA . TYR A 1 199 ? -5.517 -5.745 26.050 1.00 97.69 199 TYR A CA 1
ATOM 1561 C C . TYR A 1 199 ? -4.281 -4.981 26.519 1.00 97.69 199 TYR A C 1
ATOM 1563 O O . TYR A 1 199 ? -4.320 -3.752 26.534 1.00 97.69 199 TYR A O 1
ATOM 1571 N N . PRO A 1 200 ? -3.169 -5.658 26.868 1.00 97.69 200 PRO A N 1
ATOM 1572 C CA . PRO A 1 200 ? -1.919 -4.975 27.181 1.00 97.69 200 PRO A CA 1
ATOM 1573 C C . PRO A 1 200 ? -1.543 -3.960 26.093 1.00 97.69 200 PRO A C 1
ATOM 1575 O O . PRO A 1 200 ? -1.738 -4.212 24.906 1.00 97.69 200 PRO A O 1
ATOM 1578 N N . VAL A 1 201 ? -0.968 -2.822 26.487 1.00 96.19 201 VAL A N 1
ATOM 1579 C CA . VAL A 1 201 ? -0.726 -1.663 25.605 1.00 96.19 201 VAL A CA 1
ATOM 1580 C C . VAL A 1 201 ? 0.017 -1.996 24.300 1.00 96.19 201 VAL A C 1
ATOM 1582 O O . VAL A 1 201 ? -0.233 -1.367 23.279 1.00 96.19 201 VAL A O 1
ATOM 1585 N N . GLY A 1 202 ? 0.897 -3.002 24.311 1.00 94.50 202 GLY A N 1
ATOM 1586 C CA . GLY A 1 202 ? 1.658 -3.449 23.137 1.00 94.50 202 GLY A CA 1
ATOM 1587 C C . GLY A 1 202 ? 0.994 -4.544 22.295 1.00 94.50 202 GLY A C 1
ATOM 1588 O O . GLY A 1 202 ? 1.599 -4.993 21.328 1.00 94.50 202 GLY A O 1
ATOM 1589 N N . GLU A 1 203 ? -0.204 -5.007 22.656 1.00 97.44 203 GLU A N 1
ATOM 1590 C CA . GLU A 1 203 ? -0.864 -6.153 22.013 1.00 97.44 203 GLU A CA 1
ATOM 1591 C C . GLU A 1 203 ? -2.089 -5.776 21.170 1.00 97.44 203 GLU A C 1
ATOM 1593 O O . GLU A 1 203 ? -2.615 -6.634 20.466 1.00 97.44 203 GLU A O 1
ATOM 1598 N N . TRP A 1 204 ? -2.530 -4.513 21.188 1.00 97.56 204 TRP A N 1
ATOM 1599 C CA . TRP A 1 204 ? -3.746 -4.073 20.494 1.00 97.56 204 TRP A CA 1
ATOM 1600 C C . TRP A 1 204 ? -3.810 -4.495 19.021 1.00 97.56 204 TRP A C 1
ATOM 1602 O O . TRP A 1 204 ? -4.803 -5.090 18.622 1.00 97.56 204 TRP A O 1
ATOM 1612 N N . GLU A 1 205 ? -2.757 -4.259 18.234 1.00 96.00 205 GLU A N 1
ATOM 1613 C CA . GLU A 1 205 ? -2.723 -4.618 16.804 1.00 96.00 205 GLU A CA 1
ATOM 1614 C C . GLU A 1 205 ? -2.975 -6.122 16.586 1.00 96.00 205 GLU A C 1
ATOM 1616 O O . GLU A 1 205 ? -3.882 -6.505 15.851 1.00 96.00 205 GLU A O 1
ATOM 1621 N N . ALA A 1 206 ? -2.249 -6.985 17.307 1.00 96.81 206 ALA A N 1
ATOM 1622 C CA . ALA A 1 206 ? -2.383 -8.436 17.175 1.00 96.81 206 ALA A CA 1
ATOM 1623 C C . ALA A 1 206 ? -3.776 -8.941 17.591 1.00 96.81 206 ALA A C 1
ATOM 1625 O O . ALA A 1 206 ? -4.303 -9.896 17.016 1.00 96.81 206 ALA A O 1
ATOM 1626 N N . GLN A 1 207 ? -4.384 -8.310 18.599 1.00 97.62 207 GLN A N 1
ATOM 1627 C CA . GLN A 1 207 ? -5.717 -8.688 19.062 1.00 97.62 207 GLN A CA 1
ATOM 1628 C C . GLN A 1 207 ? -6.814 -8.181 18.130 1.00 97.62 207 GLN A C 1
ATOM 1630 O O . GLN A 1 207 ? -7.784 -8.901 17.897 1.00 97.62 207 GLN A O 1
ATOM 1635 N N . LEU A 1 208 ? -6.643 -6.998 17.541 1.00 97.88 208 LEU A N 1
ATOM 1636 C CA . LEU A 1 208 ? -7.529 -6.497 16.496 1.00 97.88 208 LEU A CA 1
ATOM 1637 C C . LEU A 1 208 ? -7.514 -7.427 15.278 1.00 97.88 208 LEU A C 1
ATOM 1639 O O . LEU A 1 208 ? -8.586 -7.808 14.816 1.00 97.88 208 LEU A O 1
ATOM 1643 N N . ASP A 1 209 ? -6.345 -7.891 14.831 1.00 96.00 209 ASP A N 1
ATOM 1644 C CA . ASP A 1 209 ? -6.244 -8.839 13.712 1.00 96.00 209 ASP A CA 1
ATOM 1645 C C . ASP A 1 209 ? -6.982 -10.162 14.008 1.00 96.00 209 ASP A C 1
ATOM 1647 O O . ASP A 1 209 ? -7.690 -10.703 13.152 1.00 96.00 209 ASP A O 1
ATOM 1651 N N . ARG A 1 210 ? -6.887 -10.669 15.249 1.00 97.25 210 ARG A N 1
ATOM 1652 C CA . ARG A 1 210 ? -7.635 -11.860 15.696 1.00 97.25 210 ARG A CA 1
ATOM 1653 C C . ARG A 1 210 ? -9.149 -11.634 15.645 1.00 97.25 210 ARG A C 1
ATOM 1655 O O . ARG A 1 210 ? -9.885 -12.503 15.176 1.00 97.25 210 ARG A O 1
ATOM 1662 N N . ILE A 1 211 ? -9.620 -10.492 16.144 1.00 97.75 211 ILE A N 1
ATOM 1663 C CA . ILE A 1 211 ? -11.051 -10.164 16.204 1.00 97.75 211 ILE A CA 1
ATOM 1664 C C . ILE A 1 211 ? -11.611 -9.905 14.801 1.00 97.75 211 ILE A C 1
ATOM 1666 O O . ILE A 1 211 ? -12.732 -10.324 14.506 1.00 97.75 211 ILE A O 1
ATOM 1670 N N . GLU A 1 212 ? -10.841 -9.283 13.907 1.00 97.06 212 GLU A N 1
ATOM 1671 C CA . GLU A 1 212 ? -11.272 -8.980 12.541 1.00 97.06 212 GLU A CA 1
ATOM 1672 C C . GLU A 1 212 ? -11.720 -10.240 11.789 1.00 97.06 212 GLU A C 1
ATOM 1674 O O . GLU A 1 212 ? -12.729 -10.217 11.080 1.00 97.06 212 GLU A O 1
ATOM 1679 N N . ALA A 1 213 ? -11.035 -11.369 11.996 1.00 95.88 213 ALA A N 1
ATOM 1680 C CA . ALA A 1 213 ? -11.431 -12.652 11.420 1.00 95.88 213 ALA A CA 1
ATOM 1681 C C . ALA A 1 213 ? -12.848 -13.078 11.855 1.00 95.88 213 ALA A C 1
ATOM 1683 O O . ALA A 1 213 ? -13.626 -13.584 11.042 1.00 95.88 213 ALA A O 1
ATOM 1684 N N . VAL A 1 214 ? -13.210 -12.836 13.119 1.00 95.88 214 VAL A N 1
ATOM 1685 C CA . VAL A 1 214 ? -14.548 -13.119 13.663 1.00 95.88 214 VAL A CA 1
ATOM 1686 C C . VAL A 1 214 ? -15.581 -12.165 13.068 1.00 95.88 214 VAL A C 1
ATOM 1688 O O . VAL A 1 214 ? -16.625 -12.605 12.581 1.00 95.88 214 VAL A O 1
ATOM 1691 N N . VAL A 1 215 ? -15.278 -10.867 13.051 1.00 95.25 215 VAL A N 1
ATOM 1692 C CA . VAL A 1 215 ? -16.179 -9.831 12.527 1.00 95.25 215 VAL A CA 1
ATOM 1693 C C . VAL A 1 215 ? -16.482 -10.072 11.048 1.00 95.25 215 VAL A C 1
ATOM 1695 O O . VAL A 1 215 ? -17.650 -10.105 10.655 1.00 95.25 215 VAL A O 1
ATOM 1698 N N . ARG A 1 216 ? -15.455 -10.356 10.237 1.00 93.19 216 ARG A N 1
ATOM 1699 C CA . ARG A 1 216 ? -15.609 -10.701 8.815 1.00 93.19 216 ARG A CA 1
ATOM 1700 C C . ARG A 1 216 ? -16.421 -11.977 8.612 1.00 93.19 216 ARG A C 1
ATOM 1702 O O . ARG A 1 216 ? -17.279 -12.008 7.734 1.00 93.19 216 ARG A O 1
ATOM 1709 N N . LYS A 1 217 ? -16.191 -13.013 9.428 1.00 94.69 217 LYS A N 1
ATOM 1710 C CA . LYS A 1 217 ? -16.926 -14.287 9.350 1.00 94.69 217 LYS A CA 1
ATOM 1711 C C . LYS A 1 217 ? -18.429 -14.102 9.564 1.00 94.69 217 LYS A C 1
ATOM 1713 O O . LYS A 1 217 ? -19.221 -14.746 8.881 1.00 94.69 217 LYS A O 1
ATOM 1718 N N . HIS A 1 218 ? -18.820 -13.264 10.522 1.00 94.00 218 HIS A N 1
ATOM 1719 C CA . HIS A 1 218 ? -20.228 -13.068 10.870 1.00 94.00 218 HIS A CA 1
ATOM 1720 C C . HIS A 1 218 ? -20.898 -11.923 10.100 1.00 94.00 218 HIS A C 1
ATOM 1722 O O . HIS A 1 218 ? -22.127 -11.889 10.042 1.00 94.00 218 HIS A O 1
ATOM 1728 N N . GLY A 1 219 ? -20.126 -11.005 9.509 1.00 92.88 219 GLY A N 1
ATOM 1729 C CA . GLY A 1 219 ? -20.652 -9.864 8.755 1.00 92.88 219 GLY A CA 1
ATOM 1730 C C . GLY A 1 219 ? -21.519 -8.936 9.609 1.00 92.88 219 GLY A C 1
ATOM 1731 O O . GLY A 1 219 ? -22.489 -8.365 9.111 1.00 92.88 219 GLY A O 1
ATOM 1732 N N . LYS A 1 220 ? -21.216 -8.845 10.909 1.00 92.81 220 LYS A N 1
ATOM 1733 C CA . LYS A 1 220 ? -21.959 -8.042 11.885 1.00 92.81 220 LYS A CA 1
ATOM 1734 C C . LYS A 1 220 ? -21.146 -6.825 12.323 1.00 92.81 220 LYS A C 1
ATOM 1736 O O . LYS A 1 220 ? -19.919 -6.887 12.289 1.00 92.81 220 LYS A O 1
ATOM 1741 N N . PRO A 1 221 ? -21.810 -5.740 12.752 1.00 95.38 221 PRO A N 1
ATOM 1742 C CA . PRO A 1 221 ? -21.119 -4.590 13.315 1.00 95.38 221 PRO A CA 1
ATOM 1743 C C . PRO A 1 221 ? -20.413 -4.972 14.629 1.00 95.38 221 PRO A C 1
ATOM 1745 O O . PRO A 1 221 ? -20.823 -5.933 15.293 1.00 95.38 221 PRO A O 1
ATOM 1748 N N . PHE A 1 222 ? -19.356 -4.241 14.992 1.00 96.81 222 PHE A N 1
ATOM 1749 C CA . PHE A 1 222 ? -18.532 -4.527 16.168 1.00 96.81 222 PHE A CA 1
ATOM 1750 C C . PHE A 1 222 ? -18.172 -3.260 16.941 1.00 96.81 222 PHE A C 1
ATOM 1752 O O . PHE A 1 222 ? -17.791 -2.253 16.347 1.00 96.81 222 PHE A O 1
ATOM 1759 N N . PHE A 1 223 ? -18.197 -3.342 18.271 1.00 97.62 223 PHE A N 1
ATOM 1760 C CA . PHE A 1 223 ? -17.617 -2.329 19.153 1.00 97.62 223 PHE A CA 1
ATOM 1761 C C . PHE A 1 223 ? -17.127 -2.950 20.467 1.00 97.62 223 PHE A C 1
ATOM 1763 O O . PHE A 1 223 ? -17.545 -4.045 20.850 1.00 97.62 223 PHE A O 1
ATOM 1770 N N . PHE A 1 224 ? -16.277 -2.234 21.199 1.00 98.31 224 PHE A N 1
ATOM 1771 C CA . PHE A 1 224 ? -15.881 -2.657 22.541 1.00 98.31 224 PHE A CA 1
ATOM 1772 C C . PHE A 1 224 ? -16.894 -2.156 23.576 1.00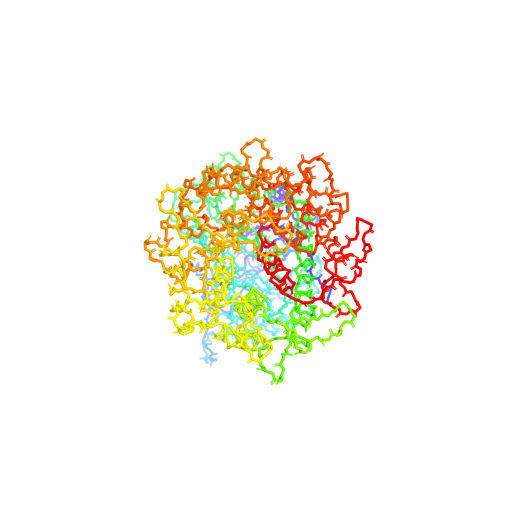 98.31 224 PHE A C 1
ATOM 1774 O O . PHE A 1 224 ? -17.010 -0.954 23.800 1.00 98.31 224 PHE A O 1
ATOM 1781 N N . MET A 1 225 ? -17.643 -3.058 24.215 1.00 97.50 225 MET A N 1
ATOM 1782 C CA . MET A 1 225 ? -18.623 -2.694 25.255 1.00 97.50 225 MET A CA 1
ATOM 1783 C C . MET A 1 225 ? -17.955 -2.389 26.601 1.00 97.50 225 MET A C 1
ATOM 1785 O O . MET A 1 225 ? -18.567 -1.781 27.477 1.00 97.50 225 MET A O 1
ATOM 1789 N N . GLU A 1 226 ? -16.702 -2.794 26.768 1.00 96.81 226 GLU A N 1
ATOM 1790 C CA . GLU A 1 226 ? -15.839 -2.288 27.825 1.00 96.81 226 GLU A CA 1
ATOM 1791 C C . GLU A 1 226 ? -14.441 -2.085 27.263 1.00 96.81 226 GLU A C 1
ATOM 1793 O O . GLU A 1 226 ? -13.937 -2.939 26.539 1.00 96.81 226 GLU A O 1
ATOM 1798 N N . ALA A 1 227 ? -13.809 -0.963 27.585 1.00 97.31 227 ALA A N 1
ATOM 1799 C CA . ALA A 1 227 ? -12.388 -0.754 27.345 1.00 97.31 227 ALA A CA 1
ATOM 1800 C C . ALA A 1 227 ? -11.877 0.331 28.290 1.00 97.31 227 ALA A C 1
ATOM 1802 O O . ALA A 1 227 ? -12.521 1.364 28.470 1.00 97.31 227 ALA A O 1
ATOM 1803 N N . GLY A 1 228 ? -10.720 0.111 28.896 1.00 96.00 228 GLY A N 1
ATOM 1804 C CA . GLY A 1 228 ? -10.143 1.065 29.830 1.00 96.00 228 GLY A CA 1
ATOM 1805 C C . GLY A 1 228 ? -8.900 0.513 30.500 1.00 96.00 228 GLY A C 1
ATOM 1806 O O . GLY A 1 228 ? -8.500 -0.624 30.261 1.00 96.00 228 GLY A O 1
ATOM 1807 N N . CYS A 1 229 ? -8.281 1.342 31.329 1.00 96.19 229 CYS A N 1
ATOM 1808 C CA . CYS A 1 229 ? -7.116 0.985 32.125 1.00 96.19 229 CYS A CA 1
ATOM 1809 C C . CYS A 1 229 ? -7.173 1.771 33.440 1.00 96.19 229 CYS A C 1
ATOM 1811 O O . CYS A 1 229 ? -7.411 2.983 33.385 1.00 96.19 229 CYS A O 1
ATOM 1813 N N . PRO A 1 230 ? -6.927 1.149 34.606 1.00 96.56 230 PRO A N 1
ATOM 1814 C CA . PRO A 1 230 ? -6.764 1.890 35.850 1.00 96.56 230 PRO A CA 1
ATOM 1815 C C . PRO A 1 230 ? -5.575 2.852 35.781 1.00 96.56 230 PRO A C 1
ATOM 1817 O O . PRO A 1 230 ? -4.581 2.591 35.097 1.00 96.56 230 PRO A O 1
ATOM 1820 N N . SER A 1 231 ? -5.629 3.952 36.529 1.00 95.94 231 SER A N 1
ATOM 1821 C CA . SER A 1 231 ? -4.516 4.900 36.622 1.00 95.94 231 SER A CA 1
ATOM 1822 C C . SER A 1 231 ? -3.515 4.503 37.706 1.00 95.94 231 SER A C 1
ATOM 1824 O O . SER A 1 231 ? -3.288 5.265 38.646 1.00 95.94 231 SER A O 1
ATOM 1826 N N . ARG A 1 232 ? -2.886 3.326 37.570 1.00 96.12 232 ARG A N 1
ATOM 1827 C CA . ARG A 1 232 ? -1.757 2.871 38.413 1.00 96.12 232 ARG A CA 1
ATOM 1828 C C . ARG A 1 232 ? -0.554 2.498 37.566 1.00 96.12 232 ARG A C 1
ATOM 1830 O O . ARG A 1 232 ? -0.716 1.982 36.459 1.00 96.12 232 ARG A O 1
ATOM 1837 N N . VAL A 1 233 ? 0.638 2.659 38.136 1.00 95.94 233 VAL A N 1
ATOM 1838 C CA . VAL A 1 233 ? 1.877 2.151 37.534 1.00 95.94 233 VAL A CA 1
ATOM 1839 C C . VAL A 1 233 ? 1.763 0.648 37.245 1.00 95.94 233 VAL A C 1
ATOM 1841 O O . VAL A 1 233 ? 1.485 -0.132 38.153 1.00 95.94 233 VAL A O 1
ATOM 1844 N N . GLY A 1 234 ? 2.006 0.246 35.999 1.00 95.69 234 GLY A N 1
ATOM 1845 C CA . GLY A 1 234 ? 1.938 -1.137 35.516 1.00 95.69 234 GLY A CA 1
ATOM 1846 C C . GLY A 1 234 ? 0.567 -1.588 34.994 1.00 95.69 234 GLY A C 1
ATOM 1847 O O . GLY A 1 234 ? 0.481 -2.668 34.405 1.00 95.69 234 GLY A O 1
ATOM 1848 N N . SER A 1 235 ? -0.490 -0.786 35.162 1.00 96.50 235 SER A N 1
ATOM 1849 C CA . SER A 1 235 ? -1.850 -1.141 34.721 1.00 96.50 235 SER A CA 1
ATOM 1850 C C . SER A 1 235 ? -1.957 -1.312 33.213 1.00 96.50 235 SER A C 1
ATOM 1852 O O . SER A 1 235 ? -2.696 -2.172 32.750 1.00 96.50 235 SER A O 1
ATOM 1854 N N . SER A 1 236 ? -1.168 -0.569 32.435 1.00 96.44 236 SER A N 1
ATOM 1855 C CA . SER A 1 236 ? -1.175 -0.660 30.970 1.00 96.44 236 SER A CA 1
ATOM 1856 C C . SER A 1 236 ? -0.768 -2.046 30.446 1.00 96.44 236 SER A C 1
ATOM 1858 O O . SER A 1 236 ? -1.097 -2.404 29.317 1.00 96.44 236 SER A O 1
ATOM 1860 N N . LEU A 1 237 ? -0.081 -2.850 31.265 1.00 96.69 237 LEU A N 1
ATOM 1861 C CA . LEU A 1 237 ? 0.303 -4.230 30.953 1.00 96.69 237 LEU A CA 1
ATOM 1862 C C . LEU A 1 237 ? -0.741 -5.262 31.405 1.00 96.69 237 LEU A C 1
ATOM 1864 O O . LEU A 1 237 ? -0.698 -6.405 30.957 1.00 96.69 237 LEU A O 1
ATOM 1868 N N . LYS A 1 238 ? -1.647 -4.884 32.313 1.00 95.44 238 LYS A N 1
ATOM 1869 C CA . LYS A 1 238 ? -2.716 -5.732 32.866 1.00 95.44 238 LYS A CA 1
ATOM 1870 C C . LYS A 1 238 ? -3.992 -4.906 33.080 1.00 95.44 238 LYS A C 1
ATOM 1872 O O . LYS A 1 238 ? -4.437 -4.747 34.218 1.00 95.44 238 LYS A O 1
ATOM 1877 N N . PRO A 1 239 ? -4.584 -4.372 32.003 1.00 96.06 239 PRO A N 1
ATOM 1878 C CA . PRO A 1 239 ? -5.609 -3.334 32.099 1.00 96.06 239 PRO A CA 1
ATOM 1879 C C . PRO A 1 239 ? -6.937 -3.801 32.696 1.00 96.06 239 PRO A C 1
ATOM 1881 O O . PRO A 1 239 ? -7.776 -2.956 32.955 1.00 96.06 239 PRO A O 1
ATOM 1884 N N . ASN A 1 240 ? -7.135 -5.105 32.917 1.00 93.06 240 ASN A N 1
ATOM 1885 C CA . ASN A 1 240 ? -8.327 -5.668 33.557 1.00 93.06 240 ASN A CA 1
ATOM 1886 C C . ASN A 1 240 ? -8.155 -5.983 35.056 1.00 93.06 240 ASN A C 1
ATOM 1888 O O . ASN A 1 240 ? -9.118 -6.407 35.695 1.00 93.06 240 ASN A O 1
ATOM 1892 N N . ASP A 1 241 ? -6.942 -5.898 35.613 1.00 90.56 241 ASP A N 1
ATOM 1893 C CA . ASP A 1 241 ? -6.671 -6.343 36.986 1.00 90.56 241 ASP A CA 1
ATOM 1894 C C . ASP A 1 241 ? -6.910 -5.214 37.996 1.00 90.56 241 ASP A C 1
ATOM 1896 O O . ASP A 1 241 ? -6.046 -4.378 38.260 1.00 90.56 241 ASP A O 1
ATOM 1900 N N . TRP A 1 242 ? -8.098 -5.222 38.601 1.00 85.38 242 TRP A N 1
ATOM 1901 C CA . TRP A 1 242 ? -8.500 -4.279 39.650 1.00 85.38 242 TRP A CA 1
ATOM 1902 C C . TRP A 1 242 ? -7.660 -4.388 40.926 1.00 85.38 242 TRP A C 1
ATOM 1904 O O . TRP A 1 242 ? -7.612 -3.443 41.710 1.00 85.38 242 TRP A O 1
ATOM 1914 N N . SER A 1 243 ? -7.020 -5.537 41.151 1.00 87.00 243 SER A N 1
ATOM 1915 C CA . SER A 1 243 ? -6.239 -5.817 42.358 1.00 87.00 243 SER A CA 1
ATOM 1916 C C . SER A 1 243 ? -4.752 -5.499 42.206 1.00 87.00 243 SER A C 1
ATOM 1918 O O . SER A 1 243 ? -3.991 -5.666 43.163 1.00 87.00 243 SER A O 1
ATOM 1920 N N . LEU A 1 244 ? -4.327 -5.050 41.018 1.00 90.00 244 LEU A N 1
ATOM 1921 C CA . LEU A 1 244 ? -2.927 -4.791 40.717 1.00 90.00 244 LEU A CA 1
ATOM 1922 C C . LEU A 1 244 ? -2.359 -3.708 41.657 1.00 90.00 244 LEU A C 1
ATOM 1924 O O . LEU A 1 244 ? -2.816 -2.563 41.619 1.00 90.00 244 LEU A O 1
ATOM 1928 N N . PRO A 1 245 ? -1.333 -4.019 42.474 1.00 90.38 245 PRO A N 1
ATOM 1929 C CA . PRO A 1 245 ? -0.699 -3.015 43.314 1.00 90.38 245 PRO A CA 1
ATOM 1930 C C . PRO A 1 245 ? 0.137 -2.054 42.460 1.00 90.38 245 PRO A C 1
ATOM 1932 O O . PRO A 1 245 ? 0.983 -2.483 41.677 1.00 90.38 245 PRO A O 1
ATOM 1935 N N . GLY A 1 246 ? -0.036 -0.750 42.666 1.00 91.81 246 GLY A N 1
ATOM 1936 C CA . GLY A 1 246 ? 0.751 0.282 41.995 1.00 91.81 246 GLY A CA 1
ATOM 1937 C C . GLY A 1 246 ? 0.455 1.673 42.550 1.00 91.81 246 GLY A C 1
ATOM 1938 O O . GLY A 1 246 ? -0.594 1.901 43.143 1.00 91.81 246 GLY A O 1
ATOM 1939 N N . ALA A 1 247 ? 1.394 2.607 42.388 1.00 95.38 247 ALA A N 1
ATOM 1940 C CA . ALA A 1 247 ? 1.156 4.008 42.739 1.00 95.38 247 ALA A CA 1
ATOM 1941 C C . ALA A 1 247 ? 0.226 4.672 41.701 1.00 95.38 247 ALA A C 1
ATOM 1943 O O . ALA A 1 247 ? 0.314 4.297 40.525 1.00 95.38 247 ALA A O 1
ATOM 1944 N N . PRO A 1 248 ? -0.598 5.668 42.085 1.00 96.88 248 PRO A N 1
ATOM 1945 C CA . PRO A 1 248 ? -1.409 6.431 41.139 1.00 96.88 248 PRO A CA 1
ATOM 1946 C C . PRO A 1 248 ? -0.563 7.005 39.989 1.00 96.88 248 PRO A C 1
ATOM 1948 O O . PRO A 1 248 ? 0.510 7.572 40.205 1.00 96.88 248 PRO A O 1
ATOM 1951 N N . SER A 1 249 ? -1.033 6.845 38.753 1.00 96.88 249 SER A N 1
ATOM 1952 C CA . SER A 1 249 ? -0.391 7.341 37.535 1.00 96.88 249 SER A CA 1
ATOM 1953 C C . SER A 1 249 ? -1.424 7.634 36.444 1.00 96.88 249 SER A C 1
ATOM 1955 O O . SER A 1 249 ? -1.764 6.776 35.628 1.00 96.88 249 SER A O 1
ATOM 1957 N N . GLY A 1 250 ? -1.910 8.878 36.402 1.00 95.62 250 GLY A N 1
ATOM 1958 C CA . GLY A 1 250 ? -2.781 9.352 35.318 1.00 95.62 250 GLY A CA 1
ATOM 1959 C C . GLY A 1 250 ? -2.095 9.362 33.944 1.00 95.62 250 GLY A C 1
ATOM 1960 O O . GLY A 1 250 ? -2.748 9.148 32.929 1.00 95.62 250 GLY A O 1
ATOM 1961 N N . GLU A 1 251 ? -0.771 9.533 33.915 1.00 96.00 251 GLU A N 1
ATOM 1962 C CA . GLU A 1 251 ? 0.044 9.480 32.693 1.00 96.00 251 GLU A CA 1
ATOM 1963 C C . GLU A 1 251 ? 0.095 8.079 32.075 1.00 96.00 251 GLU A C 1
ATOM 1965 O O . GLU A 1 251 ? 0.149 7.928 30.857 1.00 96.00 251 GLU A O 1
ATOM 1970 N N . GLU A 1 252 ? 0.104 7.026 32.896 1.00 96.50 252 GLU A N 1
ATOM 1971 C CA . GLU A 1 252 ? 0.063 5.662 32.369 1.00 96.50 252 GLU A CA 1
ATOM 1972 C C . GLU A 1 252 ? -1.290 5.334 31.744 1.00 96.50 252 GLU A C 1
ATOM 1974 O O . GLU A 1 252 ? -1.338 4.778 30.647 1.00 96.50 252 GLU A O 1
ATOM 1979 N N . GLN A 1 253 ? -2.373 5.748 32.401 1.00 97.94 253 GLN A N 1
ATOM 1980 C CA . GLN A 1 253 ? -3.713 5.643 31.840 1.00 97.94 253 GLN A CA 1
ATOM 1981 C C . GLN A 1 253 ? -3.821 6.417 30.515 1.00 97.94 253 GLN A C 1
ATOM 1983 O O . GLN A 1 253 ? -4.337 5.881 29.539 1.00 97.94 253 GLN A O 1
ATOM 1988 N N . ALA A 1 254 ? -3.291 7.642 30.452 1.00 97.25 254 ALA A N 1
ATOM 1989 C CA . ALA A 1 254 ? -3.263 8.452 29.235 1.00 97.25 254 ALA A CA 1
ATOM 1990 C C . ALA A 1 254 ? -2.567 7.736 28.064 1.00 97.25 254 ALA A C 1
ATOM 1992 O O . ALA A 1 254 ? -3.181 7.548 27.014 1.00 97.25 254 ALA A O 1
ATOM 1993 N N . ARG A 1 255 ? -1.340 7.234 28.270 1.00 97.31 255 ARG A N 1
ATOM 1994 C CA . ARG A 1 255 ? -0.605 6.476 27.238 1.00 97.31 255 ARG A CA 1
ATOM 1995 C C . ARG A 1 255 ? -1.356 5.233 26.763 1.00 97.31 255 ARG A C 1
ATOM 1997 O O . ARG A 1 255 ? -1.275 4.880 25.589 1.00 97.31 255 ARG A O 1
ATOM 2004 N N . TYR A 1 256 ? -2.073 4.559 27.663 1.00 98.25 256 TYR A N 1
ATOM 2005 C CA . TYR A 1 256 ? -2.902 3.416 27.291 1.00 98.25 256 TYR A CA 1
ATOM 2006 C C . TYR A 1 256 ? -4.032 3.822 26.338 1.00 98.25 256 TYR A C 1
ATOM 2008 O O . TYR A 1 256 ? -4.207 3.184 25.300 1.00 98.25 256 TYR A O 1
ATOM 2016 N N . TYR A 1 257 ? -4.766 4.895 26.656 1.00 98.06 257 TYR A N 1
ATOM 2017 C CA . TYR A 1 257 ? -5.836 5.404 25.794 1.00 98.06 257 TYR A CA 1
ATOM 2018 C C . TYR A 1 257 ? -5.309 5.849 24.426 1.00 98.06 257 TYR A C 1
ATOM 2020 O O . TYR A 1 257 ? -5.915 5.511 23.414 1.00 98.06 257 TYR A O 1
ATOM 2028 N N . GLU A 1 258 ? -4.166 6.537 24.370 1.00 96.12 258 GLU A N 1
ATOM 2029 C CA . GLU A 1 258 ? -3.526 6.922 23.103 1.00 96.12 258 GLU A CA 1
ATOM 2030 C C . GLU A 1 258 ? -3.192 5.704 22.235 1.00 96.12 258 GLU A C 1
ATOM 2032 O O . GLU A 1 258 ? -3.541 5.674 21.054 1.00 96.12 258 GLU A O 1
ATOM 2037 N N . ALA A 1 259 ? -2.562 4.681 22.818 1.00 96.19 259 ALA A N 1
ATOM 2038 C CA . ALA A 1 259 ? -2.199 3.462 22.101 1.00 96.19 259 ALA A CA 1
ATOM 2039 C C . ALA A 1 259 ? -3.436 2.698 21.603 1.00 96.19 259 ALA A C 1
ATOM 2041 O O . ALA A 1 259 ? -3.508 2.342 20.426 1.00 96.19 259 ALA A O 1
ATOM 2042 N N . MET A 1 260 ? -4.431 2.505 22.474 1.00 97.75 260 MET A N 1
ATOM 2043 C CA . MET A 1 260 ? -5.697 1.852 22.135 1.00 97.75 260 MET A CA 1
ATOM 2044 C C . MET A 1 260 ? -6.415 2.583 20.998 1.00 97.75 260 MET A C 1
ATOM 2046 O O . MET A 1 260 ? -6.801 1.962 20.006 1.00 97.75 260 MET A O 1
ATOM 2050 N N . PHE A 1 261 ? -6.589 3.901 21.122 1.00 95.94 261 PHE A N 1
ATOM 2051 C CA . PHE A 1 261 ? -7.274 4.703 20.114 1.00 95.94 261 PHE A CA 1
ATOM 2052 C C . PHE A 1 261 ? -6.510 4.750 18.795 1.00 95.94 261 PHE A C 1
ATOM 2054 O O . PHE A 1 261 ? -7.144 4.675 17.744 1.00 95.94 261 PHE A O 1
ATOM 2061 N N . SER A 1 262 ? -5.179 4.835 18.832 1.00 91.44 262 SER A N 1
ATOM 2062 C CA . SER A 1 262 ? -4.336 4.802 17.634 1.00 91.44 262 SER A CA 1
ATOM 2063 C C . SER A 1 262 ? -4.472 3.477 16.878 1.00 91.44 262 SER A C 1
ATOM 2065 O O . SER A 1 262 ? -4.713 3.478 15.671 1.00 91.44 262 SER A O 1
ATOM 2067 N N . ALA A 1 263 ? -4.401 2.345 17.585 1.00 93.25 263 ALA A N 1
ATOM 2068 C CA . ALA A 1 263 ? -4.545 1.022 16.982 1.00 93.25 263 ALA A CA 1
ATOM 2069 C C . ALA A 1 263 ? -5.958 0.808 16.414 1.00 93.25 263 ALA A C 1
ATOM 2071 O O . ALA A 1 263 ? -6.133 0.449 15.250 1.00 93.25 263 ALA A O 1
ATOM 2072 N N . CYS A 1 264 ? -6.994 1.104 17.204 1.00 94.75 264 CYS A N 1
ATOM 2073 C CA . CYS A 1 264 ? -8.377 0.899 16.776 1.00 94.75 264 CYS A CA 1
ATOM 2074 C C . CYS A 1 264 ? -8.793 1.835 15.634 1.00 94.75 264 CYS A C 1
ATOM 2076 O O . CYS A 1 264 ? -9.568 1.431 14.773 1.00 94.75 264 CYS A O 1
ATOM 2078 N N . ARG A 1 265 ? -8.269 3.069 15.576 1.00 85.94 265 ARG A N 1
ATOM 2079 C CA . ARG A 1 265 ? -8.576 4.021 14.492 1.00 85.94 265 ARG A CA 1
ATOM 2080 C C . ARG A 1 265 ? -8.119 3.516 13.121 1.00 85.94 265 ARG A C 1
ATOM 2082 O O . ARG A 1 265 ? -8.721 3.871 12.116 1.00 85.94 265 ARG A O 1
ATOM 2089 N N . GLN A 1 266 ? -7.105 2.657 13.073 1.00 86.75 266 GLN A N 1
ATOM 2090 C CA . GLN A 1 266 ? -6.643 2.030 11.833 1.00 86.75 266 GLN A CA 1
ATOM 2091 C C . GLN A 1 266 ? -7.572 0.902 11.346 1.00 86.75 266 GLN A C 1
ATOM 2093 O O . GLN A 1 266 ? -7.330 0.332 10.285 1.00 86.75 266 GLN A O 1
ATOM 2098 N N . ARG A 1 267 ? -8.617 0.542 12.107 1.00 90.12 267 ARG A N 1
ATOM 2099 C CA . ARG A 1 267 ? -9.521 -0.577 11.815 1.00 90.12 267 ARG A CA 1
ATOM 2100 C C . ARG A 1 267 ? -10.962 -0.076 11.636 1.00 90.12 267 ARG A C 1
ATOM 2102 O O . ARG A 1 267 ? -11.701 0.001 12.614 1.00 90.12 267 ARG A O 1
ATOM 2109 N N . PRO A 1 268 ? -11.415 0.206 10.396 1.00 86.06 268 PRO A N 1
ATOM 2110 C CA . PRO A 1 268 ? -12.749 0.767 10.135 1.00 86.06 268 PRO A CA 1
ATOM 2111 C C . PRO A 1 268 ? -13.926 -0.080 10.641 1.00 86.06 268 PRO A C 1
ATOM 2113 O O . PRO A 1 268 ? -15.034 0.426 10.795 1.00 86.06 268 PRO A O 1
ATOM 2116 N N . TRP A 1 269 ? -13.709 -1.377 10.884 1.00 91.75 269 TRP A N 1
ATOM 2117 C CA . TRP A 1 269 ? -14.720 -2.281 11.431 1.00 91.75 269 TRP A CA 1
ATOM 2118 C C . TRP A 1 269 ? -14.943 -2.106 12.945 1.00 91.75 269 TRP A C 1
ATOM 2120 O O . TRP A 1 269 ? -15.944 -2.603 13.460 1.00 91.75 269 TRP A O 1
ATOM 2130 N N . VAL A 1 270 ? -14.057 -1.397 13.656 1.00 95.19 270 VAL A N 1
ATOM 2131 C CA . VAL A 1 270 ? -14.239 -1.035 15.068 1.00 95.19 270 VAL A CA 1
ATOM 2132 C C . VAL A 1 270 ? -15.100 0.223 15.152 1.00 95.19 270 VAL A C 1
ATOM 2134 O O . VAL A 1 270 ? -14.628 1.337 14.940 1.00 95.19 270 VAL A O 1
ATOM 2137 N N . GLN A 1 271 ? -16.374 0.064 15.504 1.00 93.44 271 GLN A N 1
ATOM 2138 C CA . GLN A 1 271 ? -17.359 1.152 15.512 1.00 93.44 271 GLN A CA 1
ATOM 2139 C C . GLN A 1 271 ? -17.463 1.876 16.861 1.00 93.44 271 GLN A C 1
ATOM 2141 O O . GLN A 1 271 ? -18.499 2.453 17.181 1.00 93.44 271 GLN A O 1
ATOM 2146 N N . GLY A 1 272 ? -16.393 1.876 17.655 1.00 94.50 272 GLY A N 1
ATOM 2147 C CA . GLY A 1 272 ? -16.284 2.660 18.884 1.00 94.50 272 GLY A CA 1
ATOM 2148 C C . GLY A 1 272 ? -16.243 1.832 20.167 1.00 94.50 272 GLY A C 1
ATOM 2149 O O . GLY A 1 272 ? -15.885 0.650 20.165 1.00 94.50 272 GLY A O 1
ATOM 2150 N N . PHE A 1 273 ? -16.563 2.494 21.279 1.00 96.75 273 PHE A N 1
ATOM 2151 C CA . PHE A 1 273 ? -16.315 1.996 22.628 1.00 96.75 273 PHE A CA 1
ATOM 2152 C C . PHE A 1 273 ? -17.391 2.448 23.613 1.00 96.75 273 PHE A C 1
ATOM 2154 O O . PHE A 1 273 ? -17.863 3.576 23.542 1.00 96.75 273 PHE A O 1
ATOM 2161 N N . MET A 1 274 ? -17.685 1.623 24.611 1.00 97.44 274 MET A N 1
ATOM 2162 C CA . MET A 1 274 ? -18.238 2.051 25.894 1.00 97.44 274 MET A CA 1
ATOM 2163 C C . MET A 1 274 ? -17.104 1.996 26.920 1.00 97.44 274 MET A C 1
ATOM 2165 O O . MET A 1 274 ? -16.794 0.936 27.460 1.00 97.44 274 MET A O 1
ATOM 2169 N N . LEU A 1 275 ? -16.432 3.127 27.144 1.00 98.06 275 LEU A N 1
ATOM 2170 C CA . LEU A 1 275 ? -15.247 3.158 28.006 1.00 98.06 275 LEU A CA 1
ATOM 2171 C C . LEU A 1 275 ? -15.591 2.829 29.461 1.00 98.06 275 LEU A C 1
ATOM 2173 O O . LEU A 1 275 ? -16.690 3.119 29.933 1.00 98.06 275 LEU A O 1
ATOM 2177 N N . TRP A 1 276 ? -14.649 2.209 30.161 1.00 95.44 276 TRP A N 1
ATOM 2178 C CA . TRP A 1 276 ? -14.824 1.720 31.523 1.00 95.44 276 TRP A CA 1
ATOM 2179 C C . TRP A 1 276 ? -13.942 2.498 32.512 1.00 95.44 276 TRP A C 1
ATOM 2181 O O . TRP A 1 276 ? -12.739 2.617 32.278 1.00 95.44 276 TRP A O 1
ATOM 2191 N N . ASP A 1 277 ? -14.456 3.018 33.630 1.00 92.38 277 ASP A N 1
ATOM 2192 C CA . ASP A 1 277 ? -15.859 3.304 33.972 1.00 92.38 277 ASP A CA 1
ATOM 2193 C C . ASP A 1 277 ? -16.019 4.709 34.570 1.00 92.38 277 ASP A C 1
ATOM 2195 O O . ASP A 1 277 ? -15.056 5.356 34.983 1.00 92.38 277 ASP A O 1
ATOM 2199 N N . TRP A 1 278 ? -17.264 5.189 34.608 1.00 96.94 278 TRP A N 1
ATOM 2200 C CA . TRP A 1 278 ? -17.644 6.487 35.158 1.00 96.94 278 TRP A CA 1
ATOM 2201 C C . TRP A 1 278 ? -18.661 6.312 36.304 1.00 96.94 278 TRP A C 1
ATOM 2203 O O . TRP A 1 278 ? -19.811 5.930 36.071 1.00 96.94 278 TRP A O 1
ATOM 2213 N N . PRO A 1 279 ? -18.293 6.567 37.571 1.00 96.31 279 PRO A N 1
ATOM 2214 C CA . PRO A 1 279 ? -19.152 6.254 38.707 1.00 96.31 279 PRO A CA 1
ATOM 2215 C C . PRO A 1 279 ? -20.300 7.258 38.855 1.00 96.31 279 PRO A C 1
ATOM 2217 O O . PRO A 1 279 ? -20.163 8.440 38.536 1.00 96.31 279 PRO A O 1
ATOM 2220 N N . ALA A 1 280 ? -21.424 6.814 39.428 1.00 95.94 280 ALA A N 1
ATOM 2221 C CA . ALA A 1 280 ? -22.570 7.686 39.712 1.00 95.94 280 ALA A CA 1
ATOM 2222 C C . ALA A 1 280 ? -22.220 8.822 40.687 1.00 95.94 280 ALA A C 1
ATOM 2224 O O . ALA A 1 280 ? -22.797 9.900 40.624 1.00 95.94 280 ALA A O 1
ATOM 2225 N N . LYS A 1 281 ? -21.215 8.614 41.541 1.00 95.56 281 LYS A N 1
ATOM 2226 C CA . LYS A 1 281 ? -20.632 9.643 42.397 1.00 95.56 281 LYS A CA 1
ATOM 2227 C C . LYS A 1 281 ? -19.169 9.852 42.021 1.00 95.56 281 LYS A C 1
ATOM 2229 O O . LYS A 1 281 ? -18.339 8.977 42.259 1.00 95.56 281 LYS A O 1
ATOM 2234 N N . LEU A 1 282 ? -18.859 11.015 41.454 1.00 95.44 282 LEU A N 1
ATOM 2235 C CA . LEU A 1 282 ? -17.481 11.419 41.180 1.00 95.44 282 LEU A CA 1
ATOM 2236 C C . LEU A 1 282 ? -16.761 11.828 42.471 1.00 95.44 282 LEU A C 1
ATOM 2238 O O . LEU A 1 282 ? -17.371 12.367 43.396 1.00 95.44 282 LEU A O 1
ATOM 2242 N N . TYR A 1 283 ? -15.454 11.582 42.516 1.00 94.19 283 TYR A N 1
ATOM 2243 C CA . TYR A 1 283 ? -14.561 12.180 43.511 1.00 94.19 283 TYR A CA 1
ATOM 2244 C C . TYR A 1 283 ? -14.332 13.672 43.206 1.00 94.19 283 TYR A C 1
ATOM 2246 O O . TYR A 1 283 ? -14.659 14.142 42.113 1.00 94.19 283 TYR A O 1
ATOM 2254 N N . ASP A 1 284 ? -13.774 14.430 44.156 1.00 93.38 284 ASP A N 1
ATOM 2255 C CA . ASP A 1 284 ? -13.424 15.833 43.909 1.00 93.38 284 ASP A CA 1
ATOM 2256 C C . ASP A 1 284 ? -12.265 15.923 42.909 1.00 93.38 284 ASP A C 1
ATOM 2258 O O . ASP A 1 284 ? -11.296 15.170 42.995 1.00 93.38 284 ASP A O 1
ATOM 2262 N N . ALA A 1 285 ? -12.330 16.860 41.963 1.00 90.38 285 ALA A N 1
ATOM 2263 C CA . ALA A 1 285 ? -11.278 17.034 40.966 1.00 90.38 285 ALA A CA 1
ATOM 2264 C C . ALA A 1 285 ? -9.897 17.304 41.600 1.00 90.38 285 ALA A C 1
ATOM 2266 O O . ALA A 1 285 ? -8.882 16.933 41.010 1.00 90.38 285 ALA A O 1
ATOM 2267 N N . SER A 1 286 ? -9.833 17.887 42.807 1.00 91.62 286 SER A N 1
ATOM 2268 C CA . SER A 1 286 ? -8.568 18.060 43.536 1.00 91.62 286 SER A CA 1
ATOM 2269 C C . SER A 1 286 ? -7.901 16.742 43.930 1.00 91.62 286 SER A C 1
ATOM 2271 O O . SER A 1 286 ? -6.683 16.701 44.102 1.00 91.62 286 SER A O 1
ATOM 2273 N N . ASP A 1 287 ? -8.680 15.667 44.043 1.00 94.25 287 ASP A N 1
ATOM 2274 C CA . ASP A 1 287 ? -8.218 14.345 44.466 1.00 94.25 287 ASP A CA 1
ATOM 2275 C C . ASP A 1 287 ? -7.823 13.454 43.276 1.00 94.25 287 ASP A C 1
ATOM 2277 O O . ASP A 1 287 ? -7.278 12.364 43.467 1.00 94.25 287 ASP A O 1
ATOM 2281 N N . ALA A 1 288 ? -8.034 13.920 42.038 1.00 93.94 288 ALA A N 1
ATOM 2282 C CA . ALA A 1 288 ? -7.795 13.149 40.817 1.00 93.94 288 ALA A CA 1
ATOM 2283 C C . ALA A 1 288 ? -6.359 12.610 40.708 1.00 93.94 288 ALA A C 1
ATOM 2285 O O . ALA A 1 288 ? -6.157 11.488 40.249 1.00 93.94 288 ALA A O 1
ATOM 2286 N N . TYR A 1 289 ? -5.366 13.375 41.177 1.00 90.69 289 TYR A N 1
ATOM 2287 C CA . TYR A 1 289 ? -3.956 12.966 41.170 1.00 90.69 289 TYR A CA 1
ATOM 2288 C C . TYR A 1 289 ? -3.683 11.731 42.044 1.00 90.69 289 TYR A C 1
ATOM 2290 O O . TYR A 1 289 ? -2.797 10.937 41.735 1.00 90.69 289 TYR A O 1
ATOM 2298 N N . GLY A 1 290 ? -4.428 11.578 43.143 1.00 92.00 290 GLY A N 1
ATOM 2299 C CA . GLY A 1 290 ? -4.309 10.442 44.057 1.00 92.00 290 GLY A CA 1
ATOM 2300 C C . GLY A 1 290 ? -5.250 9.286 43.727 1.00 92.00 290 GLY A C 1
ATOM 2301 O O . GLY A 1 290 ? -5.077 8.202 44.280 1.00 92.00 290 GLY A O 1
ATOM 2302 N N . ASN A 1 291 ? -6.234 9.497 42.848 1.00 93.50 291 ASN A N 1
ATOM 2303 C CA . ASN A 1 291 ? -7.152 8.450 42.432 1.00 93.50 291 ASN A CA 1
ATOM 2304 C C . ASN A 1 291 ? -6.450 7.489 41.466 1.00 93.50 291 ASN A C 1
ATOM 2306 O O . ASN A 1 291 ? -5.877 7.892 40.455 1.00 93.50 291 ASN A O 1
ATOM 2310 N N . ASP A 1 292 ? -6.515 6.204 41.779 1.00 93.75 292 ASP A N 1
ATOM 2311 C CA . ASP A 1 292 ? -5.785 5.157 41.078 1.00 93.75 292 ASP A CA 1
ATOM 2312 C C . ASP A 1 292 ? -6.707 4.228 40.263 1.00 93.75 292 ASP A C 1
ATOM 2314 O O . ASP A 1 292 ? -6.260 3.262 39.651 1.00 93.75 292 ASP A O 1
ATOM 2318 N N . ASP A 1 293 ? -8.000 4.547 40.219 1.00 93.62 293 ASP A N 1
ATOM 2319 C CA . ASP A 1 293 ? -9.040 3.738 39.591 1.00 93.62 293 ASP A CA 1
ATOM 2320 C C . ASP A 1 293 ? -9.215 4.032 38.085 1.00 93.62 293 ASP A C 1
ATOM 2322 O O . ASP A 1 293 ? -8.486 4.843 37.504 1.00 93.62 293 ASP A O 1
ATOM 2326 N N . TYR A 1 294 ? -10.178 3.378 37.432 1.00 95.75 294 TYR A N 1
ATOM 2327 C CA . TYR A 1 294 ? -10.467 3.537 35.999 1.00 95.75 294 TYR A CA 1
ATOM 2328 C C . TYR A 1 294 ? -11.022 4.913 35.616 1.00 95.75 294 TYR A C 1
ATOM 2330 O O . TYR A 1 294 ? -10.672 5.433 34.555 1.00 95.75 294 TYR A O 1
ATOM 2338 N N . CYS A 1 295 ? -11.851 5.527 36.462 1.00 96.06 295 CYS A N 1
ATOM 2339 C CA . CYS A 1 295 ? -12.478 6.812 36.150 1.00 96.06 295 CYS A CA 1
ATOM 2340 C C . CYS A 1 295 ? -11.435 7.883 35.812 1.00 96.06 295 CYS A C 1
ATOM 2342 O O . CYS A 1 295 ? -10.522 8.139 36.594 1.00 96.06 295 CYS A O 1
ATOM 2344 N N . MET A 1 296 ? -11.564 8.512 34.644 1.00 96.31 296 MET A N 1
ATOM 2345 C CA . MET A 1 296 ? -10.604 9.496 34.137 1.00 96.31 296 MET A CA 1
ATOM 2346 C C . MET A 1 296 ? -10.908 10.939 34.561 1.00 96.31 296 MET A C 1
ATOM 2348 O O . MET A 1 296 ? -10.178 11.840 34.166 1.00 96.31 296 MET A O 1
ATOM 2352 N N . TYR A 1 297 ? -11.953 11.187 35.356 1.00 97.06 297 TYR A N 1
ATOM 2353 C CA . TYR A 1 297 ? -12.364 12.539 35.750 1.00 97.06 297 TYR A CA 1
ATOM 2354 C C . TYR A 1 297 ? -11.226 13.326 36.428 1.00 97.06 297 TYR A C 1
ATOM 2356 O O . TYR A 1 297 ? -10.654 12.894 37.426 1.00 97.06 297 TYR A O 1
ATOM 2364 N N . GLY A 1 298 ? -10.857 14.480 35.879 1.00 94.88 298 GLY A N 1
ATOM 2365 C CA . GLY A 1 298 ? -9.746 15.308 36.351 1.00 94.88 298 GLY A CA 1
ATOM 2366 C C . GLY A 1 298 ? -8.346 14.730 36.093 1.00 94.88 298 GLY A C 1
ATOM 2367 O O . GLY A 1 298 ? -7.366 15.310 36.562 1.00 94.88 298 GLY A O 1
ATOM 2368 N N . LYS A 1 299 ? -8.220 13.608 35.369 1.00 96.69 299 LYS A N 1
ATOM 2369 C CA . LYS A 1 299 ? -6.939 12.962 35.022 1.00 96.69 299 LYS A CA 1
ATOM 2370 C C . LYS A 1 299 ? -6.511 13.320 33.588 1.00 96.69 299 LYS A C 1
ATOM 2372 O O . LYS A 1 299 ? -7.362 13.664 32.770 1.00 96.69 299 LYS A O 1
ATOM 2377 N N . PRO A 1 300 ? -5.218 13.176 33.225 1.00 96.12 300 PRO A N 1
ATOM 2378 C CA . PRO A 1 300 ? -4.732 13.467 31.869 1.00 96.12 300 PRO A CA 1
ATOM 2379 C C . PRO A 1 300 ? -5.493 12.734 30.751 1.00 96.12 300 PRO A C 1
ATOM 2381 O O . PRO A 1 300 ? -5.747 13.308 29.694 1.00 96.12 300 PRO A O 1
ATOM 2384 N N . ALA A 1 301 ? -5.932 11.496 31.006 1.00 96.81 301 ALA A N 1
ATOM 2385 C CA . ALA A 1 301 ? -6.720 10.707 30.060 1.00 96.81 301 ALA A CA 1
ATOM 2386 C C . ALA A 1 301 ? -8.070 11.348 29.674 1.00 96.81 301 ALA A C 1
ATOM 2388 O O . ALA A 1 301 ? -8.581 11.063 28.593 1.00 96.81 301 ALA A O 1
ATOM 2389 N N . GLU A 1 302 ? -8.637 12.235 30.503 1.00 96.00 302 GLU A N 1
ATOM 2390 C CA . GLU A 1 302 ? -9.888 12.940 30.189 1.00 96.00 302 GLU A CA 1
ATOM 2391 C C . GLU A 1 302 ? -9.774 13.765 28.900 1.00 96.00 302 GLU A C 1
ATOM 2393 O O . GLU A 1 302 ? -10.684 13.751 28.069 1.00 96.00 302 GLU A O 1
ATOM 2398 N N . ALA A 1 303 ? -8.650 14.467 28.722 1.00 93.81 303 ALA A N 1
ATOM 2399 C CA . ALA A 1 303 ? -8.410 15.295 27.544 1.00 93.81 303 ALA A CA 1
ATOM 2400 C C . ALA A 1 303 ? -8.289 14.438 26.278 1.00 93.81 303 ALA A C 1
ATOM 2402 O O . ALA A 1 303 ? -8.935 14.733 25.280 1.00 93.81 303 ALA A O 1
ATOM 2403 N N . ILE A 1 304 ? -7.558 13.321 26.354 1.00 95.00 304 ILE A N 1
ATOM 2404 C CA . ILE A 1 304 ? -7.392 12.380 25.236 1.00 95.00 304 ILE A CA 1
ATOM 2405 C C . ILE A 1 304 ? -8.744 11.819 24.781 1.00 95.00 304 ILE A C 1
ATOM 2407 O O . ILE A 1 304 ? -9.031 11.782 23.585 1.00 95.00 304 ILE A O 1
ATOM 2411 N N . VAL A 1 305 ? -9.599 11.412 25.726 1.00 95.75 305 VAL A N 1
ATOM 2412 C CA . VAL A 1 305 ? -10.949 10.915 25.415 1.00 95.75 305 VAL A CA 1
ATOM 2413 C C . VAL A 1 305 ? -11.804 12.012 24.778 1.00 95.75 305 VAL A C 1
ATOM 2415 O O . VAL A 1 305 ? -12.458 11.766 23.764 1.00 95.75 305 VAL A O 1
ATOM 2418 N N . ARG A 1 306 ? -11.769 13.234 25.323 1.00 94.00 306 ARG A N 1
ATOM 2419 C CA . ARG A 1 306 ? -12.512 14.378 24.777 1.00 94.00 306 ARG A CA 1
ATOM 2420 C C . ARG A 1 306 ? -12.075 14.716 23.354 1.00 94.00 306 ARG A C 1
ATOM 2422 O O . ARG A 1 306 ? -12.925 14.922 22.489 1.00 94.00 306 ARG A O 1
ATOM 2429 N N . ASP A 1 307 ? -10.773 14.736 23.095 1.00 90.56 307 ASP A N 1
ATOM 2430 C CA . ASP A 1 307 ? -10.210 15.021 21.774 1.00 90.56 307 ASP A CA 1
ATOM 2431 C C . ASP A 1 307 ? -10.564 13.917 20.768 1.00 90.56 307 ASP A C 1
ATOM 2433 O O . ASP A 1 307 ? -10.880 14.200 19.611 1.00 90.56 307 ASP A O 1
ATOM 2437 N N . TYR A 1 308 ? -10.581 12.656 21.211 1.00 89.62 308 TYR A N 1
ATOM 2438 C CA . TYR A 1 308 ? -11.001 11.527 20.384 1.00 89.62 308 TYR A CA 1
ATOM 2439 C C . TYR A 1 308 ? -12.499 11.584 20.027 1.00 89.62 308 TYR A C 1
ATOM 2441 O O . TYR A 1 308 ? -12.870 11.357 18.872 1.00 89.62 308 TYR A O 1
ATOM 2449 N N . TYR A 1 309 ? -13.374 11.922 20.979 1.00 90.69 309 TYR A N 1
ATOM 2450 C CA . TYR A 1 309 ? -14.823 11.982 20.749 1.00 90.69 309 TYR A CA 1
ATOM 2451 C C . TYR A 1 309 ? -15.287 13.240 20.000 1.00 90.69 309 TYR A C 1
ATOM 2453 O O . TYR A 1 309 ? -16.226 13.147 19.205 1.00 90.69 309 TYR A O 1
ATOM 2461 N N . SER A 1 310 ? -14.612 14.381 20.168 1.00 80.62 310 SER A N 1
ATOM 2462 C CA . SER A 1 310 ? -15.003 15.669 19.565 1.00 80.62 310 SER A CA 1
ATOM 2463 C C . SER A 1 310 ? -14.571 15.883 18.105 1.00 80.62 310 SER A C 1
ATOM 2465 O O . SER A 1 310 ? -15.107 16.773 17.446 1.00 80.62 310 SER A O 1
ATOM 2467 N N . ASN A 1 311 ? -13.654 15.076 17.561 1.00 64.38 311 ASN A N 1
ATOM 2468 C CA . ASN A 1 311 ? -13.139 15.251 16.196 1.00 64.38 311 ASN A CA 1
ATOM 2469 C C . ASN A 1 311 ? -13.998 14.533 15.138 1.00 64.38 311 ASN A C 1
ATOM 2471 O O . ASN A 1 311 ? -13.704 13.413 14.721 1.00 64.38 311 ASN A O 1
ATOM 2475 N N . GLU A 1 312 ? -15.088 15.174 14.712 1.00 55.22 312 GLU A N 1
ATOM 2476 C CA . GLU A 1 312 ? -15.993 14.666 13.669 1.00 55.22 312 GLU A CA 1
ATOM 2477 C C . GLU A 1 312 ? -15.449 14.889 12.244 1.00 55.22 312 GLU A C 1
ATOM 2479 O O . GLU A 1 312 ? -15.556 13.990 11.413 1.00 55.22 312 GLU A O 1
ATOM 2484 N N . SER A 1 313 ? -14.742 16.001 11.997 1.00 46.66 313 SER A N 1
ATOM 2485 C CA . SER A 1 313 ? -14.171 16.350 10.683 1.00 46.66 313 SER A CA 1
ATOM 2486 C C . SER A 1 313 ? -13.054 15.407 10.223 1.00 46.66 313 SER A C 1
ATOM 2488 O O . SER A 1 313 ? -13.024 15.005 9.069 1.00 46.66 313 SER A O 1
ATOM 2490 N N . LEU A 1 314 ? -12.189 14.954 11.138 1.00 49.19 314 LEU A N 1
ATOM 2491 C CA . LEU A 1 314 ? -11.125 13.992 10.811 1.00 49.19 314 LEU A CA 1
ATOM 2492 C C . LEU A 1 314 ? -11.670 12.621 10.368 1.00 49.19 314 LEU A C 1
ATOM 2494 O O . LEU A 1 314 ? -10.938 11.843 9.764 1.00 49.19 314 LEU A O 1
ATOM 2498 N N . ARG A 1 315 ? -12.930 12.296 10.691 1.00 52.06 315 ARG A N 1
ATOM 2499 C CA . ARG A 1 315 ? -13.561 11.009 10.352 1.00 52.06 315 ARG A CA 1
ATOM 2500 C C . ARG A 1 315 ? -14.221 11.032 8.975 1.00 52.06 315 ARG A C 1
ATOM 2502 O O . ARG A 1 315 ? -14.157 10.025 8.274 1.00 52.06 315 ARG A O 1
ATOM 2509 N N . GLU A 1 316 ? -14.823 12.157 8.591 1.00 52.97 316 GLU A N 1
ATOM 2510 C CA . GLU A 1 316 ? -15.333 12.367 7.229 1.00 52.97 316 GLU A CA 1
ATOM 2511 C C . GLU A 1 316 ? -14.178 12.354 6.221 1.00 52.97 316 GLU A C 1
ATOM 2513 O O . GLU A 1 316 ? -14.238 11.597 5.253 1.00 52.97 316 GLU A O 1
ATOM 2518 N N . ASP A 1 317 ? -13.077 13.046 6.537 1.00 53.88 317 ASP A N 1
ATOM 2519 C CA . ASP A 1 317 ? -11.856 13.046 5.723 1.00 53.88 317 ASP A CA 1
ATOM 2520 C C . ASP A 1 317 ? -11.283 11.623 5.561 1.00 53.88 317 ASP A C 1
ATOM 2522 O O . ASP A 1 317 ? -10.900 11.217 4.469 1.00 53.88 317 ASP A O 1
ATOM 2526 N N . GLN A 1 318 ? -11.268 10.810 6.625 1.00 56.22 318 GLN A N 1
ATOM 2527 C CA . GLN A 1 318 ? -10.775 9.426 6.563 1.00 56.22 318 GLN A CA 1
ATOM 2528 C C . GLN A 1 318 ? -11.695 8.477 5.789 1.00 56.22 318 GLN A C 1
ATOM 2530 O O . GLN A 1 318 ? -11.206 7.585 5.095 1.00 56.22 318 GLN A O 1
ATOM 2535 N N . ALA A 1 319 ? -13.015 8.639 5.897 1.00 62.41 319 ALA A N 1
ATOM 2536 C CA . ALA A 1 319 ? -13.961 7.860 5.105 1.00 62.41 319 ALA A CA 1
ATOM 2537 C C . ALA A 1 319 ? -13.862 8.220 3.615 1.00 62.41 319 ALA A C 1
ATOM 2539 O O . ALA A 1 319 ? -13.928 7.330 2.765 1.00 62.41 319 ALA A O 1
ATOM 2540 N N . GLU A 1 320 ? -13.652 9.500 3.303 1.00 69.38 320 GLU A N 1
ATOM 2541 C CA . GLU A 1 320 ? -13.422 9.979 1.942 1.00 69.38 320 GLU A CA 1
ATOM 2542 C C . GLU A 1 320 ? -12.094 9.460 1.378 1.00 69.38 320 GLU A C 1
ATOM 2544 O O . GLU A 1 320 ? -12.089 8.895 0.284 1.00 69.38 320 GLU A O 1
ATOM 2549 N N . LEU A 1 321 ? -11.001 9.525 2.148 1.00 70.62 321 LEU A N 1
ATOM 2550 C CA . LEU A 1 321 ? -9.699 8.956 1.776 1.00 70.62 321 LEU A CA 1
ATOM 2551 C C . LEU A 1 321 ? -9.774 7.437 1.574 1.00 70.62 321 LEU A C 1
ATOM 2553 O O . LEU A 1 321 ? -9.263 6.919 0.582 1.00 70.62 321 LEU A O 1
ATOM 2557 N N . ALA A 1 322 ? -10.470 6.710 2.454 1.00 72.88 322 ALA A N 1
ATOM 2558 C CA . ALA A 1 322 ? -10.651 5.266 2.320 1.00 72.88 322 ALA A CA 1
ATOM 2559 C C . ALA A 1 322 ? -11.488 4.896 1.083 1.00 72.88 322 ALA A C 1
ATOM 2561 O O . ALA A 1 322 ? -11.153 3.938 0.379 1.00 72.88 322 ALA A O 1
ATOM 2562 N N . ALA A 1 323 ? -12.553 5.651 0.797 1.00 78.50 323 ALA A N 1
ATOM 2563 C CA . ALA A 1 323 ? -13.365 5.468 -0.403 1.00 78.50 323 ALA A CA 1
ATOM 2564 C C . ALA A 1 323 ? -12.577 5.812 -1.677 1.00 78.50 323 ALA A C 1
ATOM 2566 O O . ALA A 1 323 ? -12.669 5.102 -2.681 1.00 78.50 323 ALA A O 1
ATOM 2567 N N . GLU A 1 324 ? -11.772 6.872 -1.636 1.00 83.88 324 GLU A N 1
ATOM 2568 C CA . GLU A 1 324 ? -10.892 7.263 -2.729 1.00 83.88 324 GLU A CA 1
ATOM 2569 C C . GLU A 1 324 ? -9.810 6.214 -2.991 1.00 83.88 324 GLU A C 1
ATOM 2571 O O . GLU A 1 324 ? -9.603 5.836 -4.147 1.00 83.88 324 GLU A O 1
ATOM 2576 N N . ARG A 1 325 ? -9.183 5.684 -1.935 1.00 86.62 325 ARG A N 1
ATOM 2577 C CA . ARG A 1 325 ? -8.219 4.586 -2.024 1.00 86.62 325 ARG A CA 1
ATOM 2578 C C . ARG A 1 325 ? -8.830 3.362 -2.680 1.00 86.62 325 ARG A C 1
ATOM 2580 O O . ARG A 1 325 ? -8.223 2.798 -3.584 1.00 86.62 325 ARG A O 1
ATOM 2587 N N . GLU A 1 326 ? -10.016 2.949 -2.240 1.00 85.94 326 GLU A N 1
ATOM 2588 C CA . GLU A 1 326 ? -10.673 1.763 -2.791 1.00 85.94 326 GLU A CA 1
ATOM 2589 C C . GLU A 1 326 ? -11.060 1.959 -4.261 1.00 85.94 326 GLU A C 1
ATOM 2591 O O . GLU A 1 326 ? -10.859 1.062 -5.079 1.00 85.94 326 GLU A O 1
ATOM 2596 N N . ARG A 1 327 ? -11.529 3.159 -4.629 1.00 90.19 327 ARG A N 1
ATOM 2597 C CA . ARG A 1 327 ? -11.781 3.517 -6.031 1.00 90.19 327 ARG A CA 1
ATOM 2598 C C . ARG A 1 327 ? -10.508 3.387 -6.866 1.00 90.19 327 ARG A C 1
ATOM 2600 O O . ARG A 1 327 ? -10.532 2.736 -7.905 1.00 90.19 327 ARG A O 1
ATOM 2607 N N . TRP A 1 328 ? -9.406 3.983 -6.416 1.00 92.56 328 TRP A N 1
ATOM 2608 C CA . TRP A 1 328 ? -8.120 3.916 -7.114 1.00 92.56 328 TRP A CA 1
ATOM 2609 C C . TRP A 1 328 ? -7.585 2.498 -7.237 1.00 92.56 328 TRP A C 1
ATOM 2611 O O . TRP A 1 328 ? -7.191 2.089 -8.326 1.00 92.56 328 TRP A O 1
ATOM 2621 N N . ARG A 1 329 ? -7.630 1.730 -6.145 1.00 92.12 329 ARG A N 1
ATOM 2622 C CA . ARG A 1 329 ? -7.245 0.320 -6.133 1.00 92.12 329 ARG A CA 1
ATOM 2623 C C . ARG A 1 329 ? -8.032 -0.462 -7.181 1.00 92.12 329 ARG A C 1
ATOM 2625 O O . ARG A 1 329 ? -7.431 -1.130 -8.014 1.00 92.12 329 ARG A O 1
ATOM 2632 N N . SER A 1 330 ? -9.357 -0.324 -7.188 1.00 94.38 330 SER A N 1
ATOM 2633 C CA . SER A 1 330 ? -10.222 -1.020 -8.142 1.00 94.38 330 SER A CA 1
ATOM 2634 C C . SER A 1 330 ? -9.923 -0.636 -9.597 1.00 94.38 330 SER A C 1
ATOM 2636 O O . SER A 1 330 ? -9.815 -1.516 -10.452 1.00 94.38 330 SER A O 1
ATOM 2638 N N . GLU A 1 331 ? -9.735 0.655 -9.883 1.00 96.38 331 GLU A N 1
ATOM 2639 C CA . GLU A 1 331 ? -9.401 1.135 -11.229 1.00 96.38 331 GLU A CA 1
ATOM 2640 C C . GLU A 1 331 ? -8.035 0.614 -11.711 1.00 96.38 331 GLU A C 1
ATOM 2642 O O . GLU A 1 331 ? -7.928 0.141 -12.843 1.00 96.38 331 GLU A O 1
ATOM 2647 N N . LEU A 1 332 ? -7.007 0.664 -10.857 1.00 97.38 332 LEU A N 1
ATOM 2648 C CA . LEU A 1 332 ? -5.657 0.183 -11.173 1.00 97.38 332 LEU A CA 1
ATOM 2649 C C . LEU A 1 332 ? -5.616 -1.339 -11.339 1.00 97.38 332 LEU A C 1
ATOM 2651 O O . LEU A 1 332 ? -4.982 -1.832 -12.269 1.00 97.38 332 LEU A O 1
ATOM 2655 N N . GLU A 1 333 ? -6.314 -2.097 -10.487 1.00 96.38 333 GLU A N 1
ATOM 2656 C CA . GLU A 1 333 ? -6.419 -3.551 -10.640 1.00 96.38 333 GLU A CA 1
ATOM 2657 C C . GLU A 1 333 ? -7.123 -3.932 -11.943 1.00 96.38 333 GLU A C 1
ATOM 2659 O O . GLU A 1 333 ? -6.687 -4.854 -12.642 1.00 96.38 333 GLU A O 1
ATOM 2664 N N . GLN A 1 334 ? -8.196 -3.220 -12.294 1.00 96.88 334 GLN A N 1
ATOM 2665 C CA . GLN A 1 334 ? -8.906 -3.451 -13.544 1.00 96.88 334 GLN A CA 1
ATOM 2666 C C . GLN A 1 334 ? -8.012 -3.146 -14.750 1.00 96.88 334 GLN A C 1
ATOM 2668 O O . GLN A 1 334 ? -7.947 -3.963 -15.674 1.00 96.88 334 GLN A O 1
ATOM 2673 N N . GLU A 1 335 ? -7.315 -2.009 -14.740 1.00 98.31 335 GLU A N 1
ATOM 2674 C CA . GLU A 1 335 ? -6.396 -1.625 -15.809 1.00 98.31 335 GLU A CA 1
ATOM 2675 C C . GLU A 1 335 ? -5.257 -2.639 -15.955 1.00 98.31 335 GLU A C 1
ATOM 2677 O O . GLU A 1 335 ? -5.001 -3.136 -17.053 1.00 98.31 335 GLU A O 1
ATOM 2682 N N . LEU A 1 336 ? -4.629 -3.031 -14.846 1.00 98.44 336 LEU A N 1
ATOM 2683 C CA . LEU A 1 336 ? -3.538 -3.995 -14.849 1.00 98.44 336 LEU A CA 1
ATOM 2684 C C . LEU A 1 336 ? -3.987 -5.360 -15.376 1.00 98.44 336 LEU A C 1
ATOM 2686 O O . LEU A 1 336 ? -3.412 -5.872 -16.336 1.00 98.44 336 LEU A O 1
ATOM 2690 N N . LYS A 1 337 ? -5.008 -5.969 -14.762 1.00 97.94 337 LYS A N 1
ATOM 2691 C CA . LYS A 1 337 ? -5.384 -7.358 -15.064 1.00 97.94 337 LYS A CA 1
ATOM 2692 C C . LYS A 1 337 ? -6.157 -7.479 -16.370 1.00 97.94 337 LYS A C 1
ATOM 2694 O O . LYS A 1 337 ? -5.869 -8.351 -17.189 1.00 97.94 337 LYS A O 1
ATOM 2699 N N . SER A 1 338 ? -7.151 -6.618 -16.570 1.00 95.19 338 SER A N 1
ATOM 2700 C CA . SER A 1 338 ? -8.094 -6.770 -17.684 1.00 95.19 338 SER A CA 1
ATOM 2701 C C . SER A 1 338 ? -7.579 -6.131 -18.972 1.00 95.19 338 SER A C 1
ATOM 2703 O O . SER A 1 338 ? -7.789 -6.704 -20.050 1.00 95.19 338 SER A O 1
ATOM 2705 N N . ASN A 1 339 ? -6.901 -4.979 -18.861 1.00 98.06 339 ASN A N 1
ATOM 2706 C CA . ASN A 1 339 ? -6.358 -4.265 -20.012 1.00 98.06 339 ASN A CA 1
ATOM 2707 C C . ASN A 1 339 ? -4.922 -4.700 -20.327 1.00 98.06 339 ASN A C 1
ATOM 2709 O O . ASN A 1 339 ? -4.717 -5.394 -21.317 1.00 98.06 339 ASN A O 1
ATOM 2713 N N . ILE A 1 340 ? -3.948 -4.356 -19.478 1.00 98.69 340 ILE A N 1
ATOM 2714 C CA . ILE A 1 340 ? -2.516 -4.527 -19.773 1.00 98.69 340 ILE A CA 1
ATOM 2715 C C . ILE A 1 340 ? -2.148 -6.015 -19.847 1.00 98.69 340 ILE A C 1
ATOM 2717 O O . ILE A 1 340 ? -1.900 -6.536 -20.931 1.00 98.69 340 ILE A O 1
ATOM 2721 N N . LEU A 1 341 ? -2.165 -6.747 -18.729 1.00 98.69 341 LEU A N 1
ATOM 2722 C CA . LEU A 1 341 ? -1.787 -8.169 -18.711 1.00 98.69 341 LEU A CA 1
ATOM 2723 C C . LEU A 1 341 ? -2.685 -8.991 -19.641 1.00 98.69 341 LEU A C 1
ATOM 2725 O O . LEU A 1 341 ? -2.201 -9.835 -20.396 1.00 98.69 341 LEU A O 1
ATOM 2729 N N . GLY A 1 342 ? -3.987 -8.690 -19.641 1.00 98.25 342 GLY A N 1
ATOM 2730 C CA . GLY A 1 342 ? -4.960 -9.309 -20.531 1.00 98.25 342 GLY A CA 1
ATOM 2731 C C . GLY A 1 342 ? -4.615 -9.153 -22.015 1.00 98.25 342 GLY A C 1
ATOM 2732 O O . GLY A 1 342 ? -4.748 -10.121 -22.764 1.00 98.25 342 GLY A O 1
ATOM 2733 N N . PHE A 1 343 ? -4.157 -7.976 -22.451 1.00 98.56 343 PHE A N 1
ATOM 2734 C CA . PHE A 1 343 ? -3.724 -7.742 -23.829 1.00 98.56 343 PHE A CA 1
ATOM 2735 C C . PHE A 1 343 ? -2.542 -8.643 -24.198 1.00 98.56 343 PHE A C 1
ATOM 2737 O O . PHE A 1 343 ? -2.599 -9.369 -25.192 1.00 98.56 343 PHE A O 1
ATOM 2744 N N . TRP A 1 344 ? -1.501 -8.652 -23.365 1.00 98.50 344 TRP A N 1
ATOM 2745 C CA . TRP A 1 344 ? -0.276 -9.409 -23.627 1.00 98.50 344 TRP A CA 1
ATOM 2746 C C . TRP A 1 344 ? -0.507 -10.927 -23.611 1.00 98.50 344 TRP A C 1
ATOM 2748 O O . TRP A 1 344 ? 0.049 -11.635 -24.449 1.00 98.50 344 TRP A O 1
ATOM 2758 N N . ILE A 1 345 ? -1.395 -11.421 -22.739 1.00 98.50 345 ILE A N 1
ATOM 2759 C CA . ILE A 1 345 ? -1.852 -12.822 -22.737 1.00 98.50 345 ILE A CA 1
ATOM 2760 C C . ILE A 1 345 ? -2.560 -13.179 -24.049 1.00 98.50 345 ILE A C 1
ATOM 2762 O O . ILE A 1 345 ? -2.309 -14.245 -24.609 1.00 98.50 345 ILE A O 1
ATOM 2766 N N . ARG A 1 346 ? -3.448 -12.311 -24.548 1.00 97.06 346 ARG A N 1
ATOM 2767 C CA . ARG A 1 346 ? -4.304 -12.620 -25.704 1.00 97.06 346 ARG A CA 1
ATOM 2768 C C . ARG A 1 346 ? -3.627 -12.432 -27.058 1.00 97.06 346 ARG A C 1
ATOM 2770 O O . ARG A 1 346 ? -3.963 -13.160 -27.987 1.00 97.06 346 ARG A O 1
ATOM 2777 N N . HIS A 1 347 ? -2.739 -11.448 -27.191 1.00 97.12 347 HIS A N 1
ATOM 2778 C CA . HIS A 1 347 ? -2.317 -10.954 -28.507 1.00 97.12 347 HIS A CA 1
ATOM 2779 C C . HIS A 1 347 ? -0.817 -11.079 -28.785 1.00 97.12 347 HIS A C 1
ATOM 2781 O O . HIS A 1 347 ? -0.433 -11.097 -29.950 1.00 97.12 347 HIS A O 1
ATOM 2787 N N . ALA A 1 348 ? 0.033 -11.174 -27.756 1.00 96.56 348 ALA A N 1
ATOM 2788 C CA . ALA A 1 348 ? 1.483 -11.065 -27.938 1.00 96.56 348 ALA A CA 1
ATOM 2789 C C . ALA A 1 348 ? 2.227 -12.406 -28.023 1.00 96.56 348 ALA A C 1
ATOM 2791 O O . ALA A 1 348 ? 3.423 -12.427 -28.309 1.00 96.56 348 ALA A O 1
ATOM 2792 N N . GLN A 1 349 ? 1.559 -13.532 -27.769 1.00 97.00 349 GLN A N 1
ATOM 2793 C CA . GLN A 1 349 ? 2.192 -14.849 -27.823 1.00 97.00 349 GLN A CA 1
ATOM 2794 C C . GLN A 1 349 ? 2.482 -15.274 -29.271 1.00 97.00 349 GLN A C 1
ATOM 2796 O O . GLN A 1 349 ? 1.619 -15.200 -30.140 1.00 97.00 349 GLN A O 1
ATOM 2801 N N . ASP A 1 350 ? 3.697 -15.763 -29.526 1.00 96.50 350 ASP A N 1
ATOM 2802 C CA . ASP A 1 350 ? 4.083 -16.342 -30.818 1.00 96.50 350 ASP A CA 1
ATOM 2803 C C . ASP A 1 350 ? 4.037 -17.868 -30.744 1.00 96.50 350 ASP A C 1
ATOM 2805 O O . ASP A 1 350 ? 4.993 -18.499 -30.298 1.00 96.50 350 ASP A O 1
ATOM 2809 N N . ASP A 1 351 ? 2.934 -18.480 -31.163 1.00 93.31 351 ASP A N 1
ATOM 2810 C CA . ASP A 1 351 ? 2.772 -19.941 -31.117 1.00 93.31 351 ASP A CA 1
ATOM 2811 C C . ASP A 1 351 ? 3.527 -20.688 -32.217 1.00 93.31 351 ASP A C 1
ATOM 2813 O O . ASP A 1 351 ? 3.698 -21.906 -32.139 1.00 93.31 351 ASP A O 1
ATOM 2817 N N . LYS A 1 352 ? 4.004 -19.978 -33.244 1.00 93.38 352 LYS A N 1
ATOM 2818 C CA . LYS A 1 352 ? 4.734 -20.590 -34.353 1.00 93.38 352 LYS A CA 1
ATOM 2819 C C . LYS A 1 352 ? 6.186 -20.833 -33.977 1.00 93.38 352 LYS A C 1
ATOM 2821 O O . LYS A 1 352 ? 6.716 -21.911 -34.246 1.00 93.38 352 LYS A O 1
ATOM 2826 N N . HIS A 1 353 ? 6.834 -19.830 -33.394 1.00 92.12 353 HIS A N 1
ATOM 2827 C CA . HIS A 1 353 ? 8.237 -19.927 -33.017 1.00 92.12 353 HIS A CA 1
ATOM 2828 C C . HIS A 1 353 ? 8.430 -20.063 -31.508 1.00 92.12 353 HIS A C 1
ATOM 2830 O O . HIS A 1 353 ? 9.511 -20.463 -31.094 1.00 92.12 353 HIS A O 1
ATOM 2836 N N . GLY A 1 354 ? 7.417 -19.831 -30.675 1.00 91.81 354 GLY A N 1
ATOM 2837 C CA . GLY A 1 354 ? 7.537 -19.776 -29.217 1.00 91.81 354 GLY A CA 1
ATOM 2838 C C . GLY A 1 354 ? 7.972 -18.391 -28.727 1.00 91.81 354 GLY A C 1
ATOM 2839 O O . GLY A 1 354 ? 8.499 -17.571 -29.488 1.00 91.81 354 GLY A O 1
ATOM 2840 N N . GLY A 1 355 ? 7.761 -18.129 -27.437 1.00 95.94 355 GLY A N 1
ATOM 2841 C CA . GLY A 1 355 ? 7.952 -16.796 -26.867 1.00 95.94 355 GLY A CA 1
ATOM 2842 C C . GLY A 1 355 ? 6.887 -15.813 -27.354 1.00 95.94 355 GLY A C 1
ATOM 2843 O O . GLY A 1 355 ? 5.707 -16.163 -27.438 1.00 95.94 355 GLY A O 1
ATOM 2844 N N . PHE A 1 356 ? 7.310 -14.595 -27.677 1.00 97.56 356 PHE A N 1
ATOM 2845 C CA . PHE A 1 356 ? 6.432 -13.474 -28.007 1.00 97.56 356 PHE A CA 1
ATOM 2846 C C . PHE A 1 356 ? 6.734 -12.918 -29.395 1.00 97.56 356 PHE A C 1
ATOM 2848 O O . PHE A 1 356 ? 7.863 -13.040 -29.875 1.00 97.56 356 PHE A O 1
ATOM 2855 N N . VAL A 1 357 ? 5.725 -12.334 -30.042 1.00 97.69 357 VAL A N 1
ATOM 2856 C CA . VAL A 1 357 ? 5.884 -11.658 -31.338 1.00 97.69 357 VAL A CA 1
ATOM 2857 C C . VAL A 1 357 ? 6.756 -10.412 -31.177 1.00 97.69 357 VAL A C 1
ATOM 2859 O O . VAL A 1 357 ? 6.734 -9.765 -30.131 1.00 97.69 357 VAL A O 1
ATOM 2862 N N . GLY A 1 358 ? 7.552 -10.100 -32.203 1.00 96.69 358 GLY A N 1
ATOM 2863 C CA . GLY A 1 358 ? 8.485 -8.971 -32.172 1.00 96.69 358 GLY A CA 1
ATOM 2864 C C . GLY A 1 358 ? 7.814 -7.608 -32.337 1.00 96.69 358 GLY A C 1
ATOM 2865 O O . GLY A 1 358 ? 8.322 -6.632 -31.798 1.00 96.69 358 GLY A O 1
ATOM 2866 N N . GLU A 1 359 ? 6.678 -7.548 -33.044 1.00 97.69 359 GLU A N 1
ATOM 2867 C CA . GLU A 1 359 ? 5.934 -6.314 -33.314 1.00 97.69 359 GLU A CA 1
ATOM 2868 C C . GLU A 1 359 ? 4.426 -6.586 -33.498 1.00 97.69 359 GLU A C 1
ATOM 2870 O O . GLU A 1 359 ? 4.016 -7.533 -34.182 1.00 97.69 359 GLU A O 1
ATOM 2875 N N . ILE A 1 360 ? 3.601 -5.716 -32.912 1.00 97.81 360 ILE A N 1
ATOM 2876 C CA . ILE A 1 360 ? 2.166 -5.563 -33.174 1.00 97.81 360 ILE A CA 1
ATOM 2877 C C . ILE A 1 360 ? 1.938 -4.095 -33.519 1.00 97.81 360 ILE A C 1
ATOM 2879 O O . ILE A 1 360 ? 2.320 -3.220 -32.744 1.00 97.81 360 ILE A O 1
ATOM 2883 N N . ARG A 1 361 ? 1.306 -3.812 -34.656 1.00 95.50 361 ARG A N 1
ATOM 2884 C CA . ARG A 1 361 ? 1.004 -2.440 -35.094 1.00 95.50 361 ARG A CA 1
ATOM 2885 C C . ARG A 1 361 ? -0.181 -1.838 -34.338 1.00 95.50 361 ARG A C 1
ATOM 2887 O O . ARG A 1 361 ? -0.918 -2.551 -33.659 1.00 95.50 361 ARG A O 1
ATOM 2894 N N . ASP A 1 362 ? -0.368 -0.527 -34.461 1.00 91.56 362 ASP A N 1
ATOM 2895 C CA . ASP A 1 362 ? -1.520 0.196 -33.903 1.00 91.56 362 ASP A CA 1
ATOM 2896 C C . ASP A 1 362 ? -2.875 -0.360 -34.367 1.00 91.56 362 ASP A C 1
ATOM 2898 O O . ASP A 1 362 ? -3.817 -0.393 -33.580 1.00 91.56 362 ASP A O 1
ATOM 2902 N N . ASP A 1 363 ? -2.954 -0.867 -35.599 1.00 93.06 363 ASP A N 1
ATOM 2903 C CA . ASP A 1 363 ? -4.135 -1.527 -36.176 1.00 93.06 363 ASP A CA 1
ATOM 2904 C C . ASP A 1 363 ? -4.307 -3.011 -35.786 1.00 93.06 363 ASP A C 1
ATOM 2906 O O . ASP A 1 363 ? -5.115 -3.724 -36.385 1.00 93.06 363 ASP A O 1
ATOM 2910 N N . MET A 1 364 ? -3.544 -3.490 -34.797 1.00 95.75 364 MET A N 1
ATOM 2911 C CA . MET A 1 364 ? -3.515 -4.879 -34.320 1.00 95.75 364 MET A CA 1
ATOM 2912 C C . MET A 1 364 ? -2.949 -5.908 -35.311 1.00 95.75 364 MET A C 1
ATOM 2914 O O . MET A 1 364 ? -3.006 -7.115 -35.051 1.00 95.75 364 MET A O 1
ATOM 2918 N N . THR A 1 365 ? -2.341 -5.473 -36.418 1.00 96.50 365 THR A N 1
ATOM 2919 C CA . THR A 1 365 ? -1.617 -6.381 -37.313 1.00 96.50 365 THR A CA 1
ATOM 2920 C C . THR A 1 365 ? -0.356 -6.914 -36.632 1.00 96.50 365 THR A C 1
ATOM 2922 O O . THR A 1 365 ? 0.544 -6.154 -36.273 1.00 96.50 365 THR A O 1
ATOM 2925 N N . ILE A 1 366 ? -0.258 -8.240 -36.510 1.00 96.81 366 ILE A N 1
ATOM 2926 C CA . ILE A 1 366 ? 0.946 -8.938 -36.037 1.00 96.81 366 ILE A CA 1
ATOM 2927 C C . ILE A 1 366 ? 1.951 -9.057 -37.187 1.00 96.81 366 ILE A C 1
ATOM 2929 O O . ILE A 1 366 ? 1.641 -9.643 -38.230 1.00 96.81 366 ILE A O 1
ATOM 2933 N N . VAL A 1 367 ? 3.177 -8.573 -36.983 1.00 95.69 367 VAL A N 1
ATOM 2934 C CA . VAL A 1 367 ? 4.275 -8.734 -37.948 1.00 95.69 367 VAL A CA 1
ATOM 2935 C C . VAL A 1 367 ? 5.039 -10.016 -37.610 1.00 95.69 367 VAL A C 1
ATOM 2937 O O . VAL A 1 367 ? 5.939 -10.039 -36.775 1.00 95.69 367 VAL A O 1
ATOM 2940 N N . ALA A 1 368 ? 4.619 -11.124 -38.223 1.00 88.88 368 ALA A N 1
ATOM 2941 C CA . ALA A 1 368 ? 5.033 -12.477 -37.834 1.00 88.88 368 ALA A CA 1
ATOM 2942 C C . ALA A 1 368 ? 6.539 -12.775 -37.987 1.00 88.88 368 ALA A C 1
ATOM 2944 O O . ALA A 1 368 ? 7.037 -13.725 -37.386 1.00 88.88 368 ALA A O 1
ATOM 2945 N N . ASP A 1 369 ? 7.244 -12.015 -38.819 1.00 91.44 369 ASP A N 1
ATOM 2946 C CA . ASP A 1 369 ? 8.674 -12.133 -39.105 1.00 91.44 369 ASP A CA 1
ATOM 2947 C C . ASP A 1 369 ? 9.505 -10.979 -38.527 1.00 91.44 369 ASP A C 1
ATOM 2949 O O . ASP A 1 369 ? 10.694 -10.888 -38.827 1.00 91.44 369 ASP A O 1
ATOM 2953 N N . ALA A 1 370 ? 8.909 -10.130 -37.682 1.00 96.38 370 ALA A N 1
ATOM 2954 C CA . ALA A 1 370 ? 9.638 -9.081 -36.984 1.00 96.38 370 ALA A CA 1
ATOM 2955 C C . ALA A 1 370 ? 10.738 -9.660 -36.082 1.00 96.38 370 ALA A C 1
ATOM 2957 O O . ALA A 1 370 ? 10.554 -10.686 -35.412 1.00 96.38 370 ALA A O 1
ATOM 2958 N N . ASP A 1 371 ? 11.868 -8.955 -36.035 1.00 96.88 371 ASP A N 1
ATOM 2959 C CA . ASP A 1 371 ? 12.942 -9.233 -35.089 1.00 96.88 371 ASP A CA 1
ATOM 2960 C C . ASP A 1 371 ? 12.427 -9.114 -33.648 1.00 96.88 371 ASP A C 1
ATOM 2962 O O . ASP A 1 371 ? 11.624 -8.247 -33.300 1.00 96.88 371 ASP A O 1
ATOM 2966 N N . LYS A 1 372 ? 12.920 -9.995 -32.783 1.00 97.38 372 LYS A N 1
ATOM 2967 C CA . LYS A 1 372 ? 12.626 -10.014 -31.355 1.00 97.38 372 LYS A CA 1
ATOM 2968 C C . LYS A 1 372 ? 13.754 -9.297 -30.623 1.00 97.38 372 LYS A C 1
ATOM 2970 O O . LYS A 1 372 ? 14.906 -9.730 -30.656 1.00 97.38 372 LYS A O 1
ATOM 2975 N N . GLY A 1 373 ? 13.410 -8.210 -29.938 1.00 97.38 373 GLY A N 1
ATOM 2976 C CA . GLY A 1 373 ? 14.347 -7.452 -29.109 1.00 97.38 373 GLY A CA 1
ATOM 2977 C C . GLY A 1 373 ? 14.578 -8.095 -27.741 1.00 97.38 373 GLY A C 1
ATOM 2978 O O . GLY A 1 373 ? 13.640 -8.613 -27.121 1.00 97.38 373 GLY A O 1
ATOM 2979 N N . LEU A 1 374 ? 15.817 -8.022 -27.245 1.00 98.50 374 LEU A N 1
ATOM 2980 C CA . LEU A 1 374 ? 16.176 -8.514 -25.912 1.00 98.50 374 LEU A CA 1
ATOM 2981 C C . LEU A 1 374 ? 15.390 -7.791 -24.807 1.00 98.50 374 LEU A C 1
ATOM 2983 O O . LEU A 1 374 ? 14.831 -8.432 -23.919 1.00 98.50 374 LEU A O 1
ATOM 2987 N N . VAL A 1 375 ? 15.311 -6.460 -24.895 1.00 98.12 375 VAL A N 1
ATOM 2988 C CA . VAL A 1 375 ? 14.621 -5.605 -23.914 1.00 98.12 375 VAL A CA 1
ATOM 2989 C C . VAL A 1 375 ? 13.149 -5.980 -23.802 1.00 98.12 375 VAL A C 1
ATOM 2991 O O . VAL A 1 375 ? 12.668 -6.202 -22.695 1.00 98.12 375 VAL A O 1
ATOM 2994 N N . LEU A 1 376 ? 12.453 -6.119 -24.934 1.00 98.12 376 LEU A N 1
ATOM 2995 C CA . LEU A 1 376 ? 11.052 -6.535 -24.973 1.00 98.12 376 LEU A CA 1
ATOM 2996 C C . LEU A 1 376 ? 10.837 -7.851 -24.209 1.00 98.12 376 LEU A C 1
ATOM 2998 O O . LEU A 1 376 ? 10.002 -7.912 -23.311 1.00 98.12 376 LEU A O 1
ATOM 3002 N N . ASN A 1 377 ? 11.617 -8.890 -24.520 1.00 98.62 377 ASN A N 1
ATOM 3003 C CA . ASN A 1 377 ? 11.436 -10.214 -23.916 1.00 98.62 377 ASN A CA 1
ATOM 3004 C C . ASN A 1 377 ? 11.805 -10.234 -22.425 1.00 98.62 377 ASN A C 1
ATOM 3006 O O . ASN A 1 377 ? 11.093 -10.843 -21.628 1.00 98.62 377 ASN A O 1
ATOM 3010 N N . ALA A 1 378 ? 12.869 -9.530 -22.030 1.00 98.81 378 ALA A N 1
ATOM 3011 C CA . ALA A 1 378 ? 13.235 -9.383 -20.624 1.00 98.81 378 ALA A CA 1
ATOM 3012 C C . ALA A 1 378 ? 12.152 -8.628 -19.833 1.00 98.81 378 ALA A C 1
ATOM 3014 O O . ALA A 1 378 ? 11.761 -9.051 -18.748 1.00 98.81 378 ALA A O 1
ATOM 3015 N N . ARG A 1 379 ? 11.597 -7.550 -20.394 1.00 98.81 379 ARG A N 1
ATOM 3016 C CA . ARG A 1 379 ? 10.521 -6.774 -19.765 1.00 98.81 379 ARG A CA 1
ATOM 3017 C C . ARG A 1 379 ? 9.222 -7.572 -19.635 1.00 98.81 379 ARG A C 1
ATOM 3019 O O . ARG A 1 379 ? 8.582 -7.499 -18.594 1.00 98.81 379 ARG A O 1
ATOM 3026 N N . ILE A 1 380 ? 8.869 -8.393 -20.628 1.00 98.88 380 ILE A N 1
ATOM 3027 C CA . ILE A 1 380 ? 7.734 -9.325 -20.524 1.00 98.88 380 ILE A CA 1
ATOM 3028 C C . ILE A 1 380 ? 7.963 -10.346 -19.400 1.00 98.88 380 ILE A C 1
ATOM 3030 O O . ILE A 1 380 ? 7.063 -10.556 -18.585 1.00 98.88 380 ILE A O 1
ATOM 3034 N N . LEU A 1 381 ? 9.161 -10.946 -19.326 1.00 98.94 381 LEU A N 1
ATOM 3035 C CA . LEU A 1 381 ? 9.520 -11.873 -18.248 1.00 98.94 381 LEU A CA 1
ATOM 3036 C C . LEU A 1 381 ? 9.356 -11.211 -16.882 1.00 98.94 381 LEU A C 1
ATOM 3038 O O . LEU A 1 381 ? 8.685 -11.767 -16.014 1.00 98.94 381 LEU A O 1
ATOM 3042 N N . TRP A 1 382 ? 9.927 -10.019 -16.706 1.00 98.88 382 TRP A N 1
ATOM 3043 C CA . TRP A 1 382 ? 9.808 -9.284 -15.454 1.00 98.88 382 TRP A CA 1
ATOM 3044 C C . TRP A 1 382 ? 8.342 -9.014 -15.095 1.00 98.88 382 TRP A C 1
ATOM 3046 O O . TRP A 1 382 ? 7.928 -9.311 -13.977 1.00 98.88 382 TRP A O 1
ATOM 3056 N N . THR A 1 383 ? 7.535 -8.514 -16.039 1.00 98.88 383 THR A N 1
ATOM 3057 C CA . THR A 1 383 ? 6.140 -8.146 -15.760 1.00 98.88 383 THR A CA 1
ATOM 3058 C C . THR A 1 383 ? 5.327 -9.340 -15.279 1.00 98.88 383 THR A C 1
ATOM 3060 O O . THR A 1 383 ? 4.619 -9.243 -14.275 1.00 98.88 383 THR A O 1
ATOM 3063 N N . PHE A 1 384 ? 5.419 -10.477 -15.971 1.00 98.94 384 PHE A N 1
ATOM 3064 C CA . PHE A 1 384 ? 4.635 -11.653 -15.605 1.00 98.94 384 PHE A CA 1
ATOM 3065 C C . PHE A 1 384 ? 5.186 -12.373 -14.369 1.00 98.94 384 PHE A C 1
ATOM 3067 O O . PHE A 1 384 ? 4.393 -12.873 -13.571 1.00 98.94 384 PHE A O 1
ATOM 3074 N N . ALA A 1 385 ? 6.503 -12.347 -14.135 1.00 98.88 385 ALA A N 1
ATOM 3075 C CA . ALA A 1 385 ? 7.087 -12.816 -12.879 1.00 98.88 385 ALA A CA 1
ATOM 3076 C C . ALA A 1 385 ? 6.598 -11.984 -11.680 1.00 98.88 385 ALA A C 1
ATOM 3078 O O . ALA A 1 385 ? 6.152 -12.551 -10.680 1.00 98.88 385 ALA A O 1
ATOM 3079 N N . SER A 1 386 ? 6.600 -10.652 -11.800 1.00 98.81 386 SER A N 1
ATOM 3080 C CA . SER A 1 386 ? 6.061 -9.737 -10.786 1.00 98.81 386 SER A CA 1
ATOM 3081 C C . SER A 1 386 ? 4.569 -9.973 -10.546 1.00 98.81 386 SER A C 1
ATOM 3083 O O . SER A 1 386 ? 4.146 -10.125 -9.399 1.00 98.81 386 SER A O 1
ATOM 3085 N N . ALA A 1 387 ? 3.769 -10.076 -11.615 1.00 98.69 387 ALA A N 1
ATOM 3086 C CA . ALA A 1 387 ? 2.336 -10.354 -11.512 1.00 98.69 387 ALA A CA 1
ATOM 3087 C C . ALA A 1 387 ? 2.064 -11.693 -10.809 1.00 98.69 387 ALA A C 1
ATOM 3089 O O . ALA A 1 387 ? 1.205 -11.765 -9.929 1.00 98.69 387 ALA A O 1
ATOM 3090 N N . TYR A 1 388 ? 2.816 -12.745 -11.146 1.00 98.81 388 TYR A N 1
ATOM 3091 C CA . TYR A 1 388 ? 2.698 -14.038 -10.478 1.00 98.81 388 TYR A CA 1
ATOM 3092 C C . TYR A 1 388 ? 3.089 -13.956 -9.000 1.00 98.81 388 TYR A C 1
ATOM 3094 O O . TYR A 1 388 ? 2.358 -14.461 -8.153 1.00 98.81 388 TYR A O 1
ATOM 3102 N N . ARG A 1 389 ? 4.186 -13.271 -8.658 1.00 98.38 389 ARG A N 1
ATOM 3103 C CA . ARG A 1 389 ? 4.600 -13.094 -7.259 1.00 98.38 389 ARG A CA 1
ATOM 3104 C C . ARG A 1 389 ? 3.542 -12.370 -6.422 1.00 98.38 389 ARG A C 1
ATOM 3106 O O . ARG A 1 389 ? 3.390 -12.687 -5.246 1.00 98.38 389 ARG A O 1
ATOM 3113 N N . ILE A 1 390 ? 2.849 -11.392 -7.004 1.00 96.69 390 ILE A N 1
ATOM 3114 C CA . ILE A 1 390 ? 1.831 -10.591 -6.309 1.00 96.69 390 ILE A CA 1
ATOM 3115 C C . ILE A 1 390 ? 0.507 -11.356 -6.186 1.00 96.69 390 ILE A C 1
ATOM 3117 O O . ILE A 1 390 ? -0.090 -11.368 -5.113 1.00 96.69 390 ILE A O 1
ATOM 3121 N N . TYR A 1 391 ? 0.042 -11.996 -7.262 1.00 96.31 391 TYR A N 1
ATOM 3122 C CA . TYR A 1 391 ? -1.316 -12.550 -7.325 1.00 96.31 391 TYR A CA 1
ATOM 3123 C C . TYR A 1 391 ? -1.397 -14.079 -7.224 1.00 96.31 391 TYR A C 1
ATOM 3125 O O . TYR A 1 391 ? -2.472 -14.612 -6.961 1.00 96.31 391 TYR A O 1
ATOM 3133 N N . GLY A 1 392 ? -0.300 -14.803 -7.451 1.00 97.25 392 GLY A N 1
ATOM 3134 C CA . GLY A 1 392 ? -0.254 -16.269 -7.406 1.00 97.25 392 GLY A CA 1
ATOM 3135 C C . GLY A 1 392 ? -1.073 -16.978 -8.494 1.00 97.25 392 GLY A C 1
ATOM 3136 O O . GLY A 1 392 ? -1.297 -18.185 -8.409 1.00 97.25 392 GLY A O 1
ATOM 3137 N N . GLU A 1 393 ? -1.554 -16.257 -9.510 1.00 97.50 393 GLU A N 1
ATOM 3138 C CA . GLU A 1 393 ? -2.402 -16.823 -10.561 1.00 97.50 393 GLU A CA 1
ATOM 3139 C C . GLU A 1 393 ? -1.564 -17.578 -11.607 1.00 97.50 393 GLU A C 1
ATOM 3141 O O . GLU A 1 393 ? -0.637 -17.026 -12.200 1.00 97.50 393 GLU A O 1
ATOM 3146 N N . SER A 1 394 ? -1.925 -18.840 -11.865 1.00 98.12 394 SER A N 1
ATOM 3147 C CA . SER A 1 394 ? -1.187 -19.746 -12.769 1.00 98.12 394 SER A CA 1
ATOM 3148 C C . SER A 1 394 ? -0.938 -19.194 -14.175 1.00 98.12 394 SER A C 1
ATOM 3150 O O . SER A 1 394 ? 0.149 -19.385 -14.707 1.00 98.12 394 SER A O 1
ATOM 3152 N N . VAL A 1 395 ? -1.884 -18.444 -14.749 1.00 98.44 395 VAL A N 1
ATOM 3153 C CA . VAL A 1 395 ? -1.715 -17.843 -16.080 1.00 98.44 395 VAL A CA 1
ATOM 3154 C C . VAL A 1 395 ? -0.516 -16.890 -16.136 1.00 98.44 395 VAL A C 1
ATOM 3156 O O . VAL A 1 395 ? 0.181 -16.842 -17.142 1.00 98.44 395 VAL A O 1
ATOM 3159 N N . TYR A 1 396 ? -0.217 -16.158 -15.057 1.00 98.81 396 TYR A N 1
ATOM 3160 C CA . TYR A 1 396 ? 0.949 -15.273 -15.028 1.00 98.81 396 TYR A CA 1
ATOM 3161 C C . TYR A 1 396 ? 2.252 -16.067 -14.944 1.00 98.81 396 TYR A C 1
ATOM 3163 O O . TYR A 1 396 ? 3.226 -15.689 -15.590 1.00 98.81 396 TYR A O 1
ATOM 3171 N N . LEU A 1 397 ? 2.259 -17.190 -14.217 1.00 98.81 397 LEU A N 1
ATOM 3172 C CA . LEU A 1 397 ? 3.405 -18.098 -14.199 1.00 98.81 397 LEU A CA 1
ATOM 3173 C C . LEU A 1 397 ? 3.659 -18.693 -15.587 1.00 98.81 397 LEU A C 1
ATOM 3175 O O . LEU A 1 397 ? 4.784 -18.649 -16.060 1.00 98.81 397 LEU A O 1
ATOM 3179 N N . GLU A 1 398 ? 2.618 -19.163 -16.277 1.00 98.69 398 GLU A N 1
ATOM 3180 C CA . GLU A 1 398 ? 2.737 -19.712 -17.636 1.00 98.69 398 GLU A CA 1
ATOM 3181 C C . GLU A 1 398 ? 3.350 -18.698 -18.617 1.00 98.69 398 GLU A C 1
ATOM 3183 O O . GLU A 1 398 ? 4.227 -19.038 -19.415 1.00 98.69 398 GLU A O 1
ATOM 3188 N N . MET A 1 399 ? 2.933 -17.431 -18.533 1.00 98.75 399 MET A N 1
ATOM 3189 C CA . MET A 1 399 ? 3.510 -16.351 -19.337 1.00 98.75 399 MET A CA 1
ATOM 3190 C C . MET A 1 399 ? 4.969 -16.054 -18.962 1.00 98.75 399 MET A C 1
ATOM 3192 O O . MET A 1 399 ? 5.788 -15.803 -19.851 1.00 98.75 399 MET A O 1
ATOM 3196 N N . ALA A 1 400 ? 5.303 -16.080 -17.668 1.00 98.81 400 ALA A N 1
ATOM 3197 C CA . ALA A 1 400 ? 6.662 -15.859 -17.181 1.00 98.81 400 ALA A CA 1
ATOM 3198 C C . ALA A 1 400 ? 7.604 -16.993 -17.616 1.00 98.81 400 ALA A C 1
ATOM 3200 O O . ALA A 1 400 ? 8.662 -16.717 -18.176 1.00 98.81 400 ALA A O 1
ATOM 3201 N N . ASP A 1 401 ? 7.194 -18.252 -17.458 1.00 98.75 401 ASP A N 1
ATOM 3202 C CA . ASP A 1 401 ? 7.940 -19.434 -17.900 1.00 98.75 401 ASP A CA 1
ATOM 3203 C C . ASP A 1 401 ? 8.208 -19.362 -19.410 1.00 98.75 401 ASP A C 1
ATOM 3205 O O . ASP A 1 401 ? 9.344 -19.523 -19.865 1.00 98.75 401 ASP A O 1
ATOM 3209 N N . ARG A 1 402 ? 7.183 -19.008 -20.197 1.00 98.62 402 ARG A N 1
ATOM 3210 C CA . ARG A 1 402 ? 7.310 -18.802 -21.645 1.00 98.62 402 ARG A CA 1
ATOM 3211 C C . ARG A 1 402 ? 8.318 -17.703 -21.991 1.00 98.62 402 ARG A C 1
ATOM 3213 O O . ARG A 1 402 ? 9.090 -17.850 -22.941 1.00 98.62 402 ARG A O 1
ATOM 3220 N N . ALA A 1 403 ? 8.305 -16.591 -21.260 1.00 98.62 403 ALA A N 1
ATOM 3221 C CA . ALA A 1 403 ? 9.238 -15.487 -21.473 1.00 98.62 403 ALA A CA 1
ATOM 3222 C C . ALA A 1 403 ? 10.671 -15.860 -21.063 1.00 98.62 403 ALA A C 1
ATOM 3224 O O . ALA A 1 403 ? 11.618 -15.492 -21.755 1.00 98.62 403 ALA A O 1
ATOM 3225 N N . TYR A 1 404 ? 10.835 -16.640 -19.992 1.00 98.69 404 TYR A N 1
ATOM 3226 C CA . TYR A 1 404 ? 12.124 -17.173 -19.558 1.00 98.69 404 TYR A CA 1
ATOM 3227 C C . TYR A 1 404 ? 12.729 -18.094 -20.625 1.00 98.69 404 TYR A C 1
ATOM 3229 O O . TYR A 1 404 ? 13.883 -17.918 -21.017 1.00 98.69 404 TYR A O 1
ATOM 3237 N N . GLU A 1 405 ? 11.932 -19.010 -21.183 1.00 97.75 405 GLU A N 1
ATOM 3238 C CA . GLU A 1 405 ? 12.355 -19.862 -22.301 1.00 97.75 405 GLU A CA 1
ATOM 3239 C C . GLU A 1 405 ? 12.709 -19.057 -23.561 1.00 97.75 405 GLU A C 1
ATOM 3241 O O . GLU A 1 405 ? 13.652 -19.402 -24.279 1.00 97.75 405 GLU A O 1
ATOM 3246 N N . ALA A 1 406 ? 11.971 -17.978 -23.842 1.00 96.88 406 ALA A N 1
ATOM 3247 C CA . ALA A 1 406 ? 12.270 -17.082 -24.955 1.00 96.88 406 ALA A CA 1
ATOM 3248 C C . ALA A 1 406 ? 13.595 -16.334 -24.745 1.00 96.88 406 ALA A C 1
ATOM 3250 O O . ALA A 1 406 ? 14.387 -16.225 -25.682 1.00 96.88 406 ALA A O 1
ATOM 3251 N N . LEU A 1 407 ? 13.860 -15.870 -23.520 1.00 97.31 407 LEU A N 1
ATOM 3252 C CA . LEU A 1 407 ? 15.073 -15.137 -23.163 1.00 97.31 407 LEU A CA 1
ATOM 3253 C C . LEU A 1 407 ? 16.338 -15.989 -23.354 1.00 97.31 407 LEU A C 1
ATOM 3255 O O . LEU A 1 407 ? 17.349 -15.490 -23.845 1.00 97.31 407 LEU A O 1
ATOM 3259 N N . GLU A 1 408 ? 16.275 -17.290 -23.062 1.00 95.44 408 GLU A N 1
ATOM 3260 C CA . GLU A 1 408 ? 17.407 -18.213 -23.248 1.00 95.44 408 GLU A CA 1
ATOM 3261 C C . GLU A 1 408 ? 17.860 -18.333 -24.714 1.00 95.44 408 GLU A C 1
ATOM 3263 O O . GLU A 1 408 ? 19.014 -18.668 -24.983 1.00 95.44 408 GLU A O 1
ATOM 3268 N N . ARG A 1 409 ? 16.999 -17.999 -25.682 1.00 96.56 409 ARG A N 1
ATOM 3269 C CA . ARG A 1 409 ? 17.352 -18.002 -27.113 1.00 96.56 409 ARG A CA 1
ATOM 3270 C C . ARG A 1 409 ? 18.254 -16.843 -27.517 1.00 96.56 409 ARG A C 1
ATOM 3272 O O . ARG A 1 409 ? 18.913 -16.923 -28.547 1.00 96.56 409 ARG A O 1
ATOM 3279 N N . PHE A 1 410 ? 18.310 -15.791 -26.705 1.00 98.31 410 PHE A N 1
ATOM 3280 C CA . PHE A 1 410 ? 19.250 -14.694 -26.903 1.00 98.31 410 PHE A CA 1
ATOM 3281 C C . PHE A 1 410 ? 20.662 -15.056 -26.433 1.00 98.31 410 PHE A C 1
ATOM 3283 O O . PHE A 1 410 ? 21.588 -14.293 -26.693 1.00 98.31 410 PHE A O 1
ATOM 3290 N N . ALA A 1 411 ? 20.856 -16.178 -25.731 1.00 97.75 411 ALA A N 1
ATOM 3291 C CA . ALA A 1 411 ? 22.152 -16.532 -25.174 1.00 97.75 411 ALA A CA 1
ATOM 3292 C C . ALA A 1 411 ? 23.211 -16.741 -26.260 1.00 97.75 411 ALA A C 1
ATOM 3294 O O . ALA A 1 411 ? 23.017 -17.491 -27.215 1.00 97.75 411 ALA A O 1
ATOM 3295 N N . ASP A 1 412 ? 24.376 -16.124 -26.067 1.00 98.06 412 ASP A N 1
ATOM 3296 C CA . ASP A 1 412 ? 25.537 -16.351 -26.916 1.00 98.06 412 ASP A CA 1
ATOM 3297 C C . ASP A 1 412 ? 26.406 -17.469 -26.328 1.00 98.06 412 ASP A C 1
ATOM 3299 O O . ASP A 1 412 ? 27.125 -17.243 -25.347 1.00 98.06 412 ASP A O 1
ATOM 3303 N N . PRO A 1 413 ? 26.393 -18.679 -26.914 1.00 96.25 413 PRO A N 1
ATOM 3304 C CA . PRO A 1 413 ? 27.120 -19.815 -26.360 1.00 96.25 413 PRO A CA 1
ATOM 3305 C C . PRO A 1 413 ? 28.642 -19.671 -26.486 1.00 96.25 413 PRO A C 1
ATOM 3307 O O . PRO A 1 413 ? 29.370 -20.427 -25.846 1.00 96.25 413 PRO A O 1
ATOM 3310 N N . LEU A 1 414 ? 29.133 -18.745 -27.321 1.00 97.38 414 LEU A N 1
ATOM 3311 C CA . LEU A 1 414 ? 30.564 -18.580 -27.574 1.00 97.38 414 LEU A CA 1
ATOM 3312 C C . LEU A 1 414 ? 31.212 -17.579 -26.612 1.00 97.38 414 LEU A C 1
ATOM 3314 O O . LEU A 1 414 ? 32.278 -17.857 -26.067 1.00 97.38 414 LEU A O 1
ATOM 3318 N N . HIS A 1 415 ? 30.573 -16.425 -26.410 1.00 97.81 415 HIS A N 1
ATOM 3319 C CA . HIS A 1 415 ? 31.144 -15.312 -25.642 1.00 97.81 415 HIS A CA 1
ATOM 3320 C C . HIS A 1 415 ? 30.401 -15.014 -24.332 1.00 97.81 415 HIS A C 1
ATOM 3322 O O . HIS A 1 415 ? 30.837 -14.151 -23.569 1.00 97.81 415 HIS A O 1
ATOM 3328 N N . GLY A 1 416 ? 29.300 -15.714 -24.044 1.00 97.88 416 GLY A N 1
ATOM 3329 C CA . GLY A 1 416 ? 28.416 -15.385 -22.928 1.00 97.88 416 GLY A CA 1
ATOM 3330 C C . GLY A 1 416 ? 27.641 -14.084 -23.162 1.00 97.88 416 GLY A C 1
ATOM 3331 O O . GLY A 1 416 ? 27.826 -13.385 -24.162 1.00 97.88 416 GLY A O 1
ATOM 3332 N N . GLY A 1 417 ? 26.747 -13.751 -22.234 1.00 98.31 417 GLY A N 1
ATOM 3333 C CA . GLY A 1 417 ? 25.799 -12.652 -22.419 1.00 98.31 417 GLY A CA 1
ATOM 3334 C C . GLY A 1 417 ? 24.723 -12.967 -23.451 1.00 98.31 417 GLY A C 1
ATOM 3335 O O . GLY A 1 417 ? 24.636 -14.084 -23.966 1.00 98.31 417 GLY A O 1
ATOM 3336 N N . LEU A 1 418 ? 23.919 -11.958 -23.761 1.00 98.69 418 LEU A N 1
ATOM 3337 C CA . LEU A 1 418 ? 22.765 -12.065 -24.646 1.00 98.69 418 LEU A CA 1
ATOM 3338 C C . LEU A 1 418 ? 22.947 -11.189 -25.893 1.00 98.69 418 LEU A C 1
ATOM 3340 O O . LEU A 1 418 ? 23.540 -10.112 -25.811 1.00 98.69 418 LEU A O 1
ATOM 3344 N N . PHE A 1 419 ? 22.467 -11.656 -27.044 1.00 98.56 419 PHE A N 1
ATOM 3345 C CA . PHE A 1 419 ? 22.389 -10.870 -28.276 1.00 98.56 419 PHE A CA 1
ATOM 3346 C C . PHE A 1 419 ? 21.406 -9.713 -28.123 1.00 98.56 419 PHE A C 1
ATOM 3348 O O . PHE A 1 419 ? 20.447 -9.805 -27.360 1.00 98.56 419 PHE A O 1
ATOM 3355 N N . TRP A 1 420 ? 21.628 -8.632 -28.865 1.00 97.25 420 TRP A N 1
ATOM 3356 C CA . TRP A 1 420 ? 20.748 -7.470 -28.834 1.00 97.25 420 TRP A CA 1
ATOM 3357 C C . TRP A 1 420 ? 19.398 -7.751 -29.508 1.00 97.25 420 TRP A C 1
ATOM 3359 O O . TRP A 1 420 ? 18.346 -7.458 -28.934 1.00 97.25 420 TRP A O 1
ATOM 3369 N N . MET A 1 421 ? 19.431 -8.376 -30.690 1.00 97.62 421 MET A N 1
ATOM 3370 C CA . MET A 1 421 ? 18.241 -8.809 -31.425 1.00 97.62 421 MET A CA 1
ATOM 3371 C C . MET A 1 421 ? 18.451 -10.163 -32.100 1.00 97.62 421 MET A C 1
ATOM 3373 O O . MET A 1 421 ? 19.558 -10.504 -32.534 1.00 97.62 421 MET A O 1
ATOM 3377 N N . ILE A 1 422 ? 17.360 -10.916 -32.204 1.00 98.00 422 ILE A N 1
ATOM 3378 C CA . ILE A 1 422 ? 17.269 -12.173 -32.948 1.00 98.00 422 ILE A CA 1
ATOM 3379 C C . ILE A 1 422 ? 16.097 -12.093 -33.928 1.00 98.00 422 ILE A C 1
ATOM 3381 O O . ILE A 1 422 ? 15.109 -11.422 -33.647 1.00 98.00 422 ILE A O 1
ATOM 3385 N N . ASP A 1 423 ? 16.165 -12.804 -35.046 1.00 97.12 423 ASP A N 1
ATOM 3386 C CA . ASP A 1 423 ? 15.012 -12.971 -35.928 1.00 97.12 423 ASP A CA 1
ATOM 3387 C C . ASP A 1 423 ? 13.920 -13.823 -35.252 1.00 97.12 423 ASP A C 1
ATOM 3389 O O . ASP A 1 423 ? 14.129 -14.449 -34.204 1.00 97.12 423 ASP A O 1
ATOM 3393 N N . ALA A 1 424 ? 12.740 -13.907 -35.871 1.00 94.56 424 ALA A N 1
ATOM 3394 C CA . ALA A 1 424 ? 11.629 -14.692 -35.333 1.00 94.56 424 ALA A CA 1
ATOM 3395 C C . ALA A 1 424 ? 11.973 -16.180 -35.084 1.00 94.56 424 ALA A C 1
ATOM 3397 O O . ALA A 1 424 ? 11.373 -16.809 -34.207 1.00 94.56 424 ALA A O 1
ATOM 3398 N N . SER A 1 425 ? 12.952 -16.740 -35.811 1.00 92.00 425 SER A N 1
ATOM 3399 C CA . SER A 1 425 ? 13.421 -18.125 -35.662 1.00 92.00 425 SER A CA 1
ATOM 3400 C C . SER A 1 425 ? 14.442 -18.320 -34.534 1.00 92.00 425 SER A C 1
ATOM 3402 O O . SER A 1 425 ? 14.647 -19.451 -34.091 1.00 92.00 425 SER A O 1
ATOM 3404 N N . GLY A 1 426 ? 15.034 -17.230 -34.041 1.00 94.25 426 GLY A N 1
ATOM 3405 C CA . GLY A 1 426 ? 16.031 -17.209 -32.976 1.00 94.25 426 GLY A CA 1
ATOM 3406 C C . GLY A 1 426 ? 17.477 -17.038 -33.446 1.00 94.25 426 GLY A C 1
ATOM 3407 O O . GLY A 1 426 ? 18.388 -17.216 -32.639 1.00 94.25 426 GLY A O 1
ATOM 3408 N N . SER A 1 427 ? 17.720 -16.708 -34.717 1.00 96.44 427 SER A N 1
ATOM 3409 C CA . SER A 1 427 ? 19.080 -16.428 -35.203 1.00 96.44 427 SER A CA 1
ATOM 3410 C C . SER A 1 427 ? 19.463 -14.973 -34.909 1.00 96.44 427 SER A C 1
ATOM 3412 O O . SER A 1 427 ? 18.630 -14.094 -35.106 1.00 96.44 427 SER A O 1
ATOM 3414 N N . PRO A 1 428 ? 20.699 -14.667 -34.473 1.00 97.50 428 PRO A N 1
ATOM 3415 C CA . PRO A 1 428 ? 21.092 -13.297 -34.148 1.00 97.50 428 PRO A CA 1
ATOM 3416 C C . PRO A 1 428 ? 21.099 -12.398 -35.389 1.00 97.50 428 PRO A C 1
ATOM 3418 O O . PRO A 1 428 ? 21.809 -12.681 -36.356 1.00 97.50 428 PRO A O 1
ATOM 3421 N N . THR A 1 429 ? 20.348 -11.297 -35.338 1.00 97.00 429 THR A N 1
ATOM 3422 C CA . THR A 1 429 ? 20.345 -10.239 -36.365 1.00 97.00 429 THR A CA 1
ATOM 3423 C C . THR A 1 429 ? 21.193 -9.045 -35.945 1.00 97.00 429 THR A C 1
ATOM 3425 O O . THR A 1 429 ? 21.805 -8.397 -36.793 1.00 97.00 429 THR A O 1
ATOM 3428 N N . GLN A 1 430 ? 21.298 -8.795 -34.636 1.00 96.56 430 GLN A N 1
ATOM 3429 C CA . GLN A 1 430 ? 22.258 -7.864 -34.048 1.00 96.56 430 GLN A CA 1
ATOM 3430 C C . GLN A 1 430 ? 22.911 -8.515 -32.830 1.00 96.56 430 GLN A C 1
ATOM 3432 O O . GLN A 1 430 ? 22.265 -8.774 -31.815 1.00 96.56 430 GLN A O 1
ATOM 3437 N N . ASP A 1 431 ? 24.210 -8.788 -32.933 1.00 96.69 431 ASP A N 1
ATOM 3438 C CA . ASP A 1 431 ? 24.953 -9.593 -31.962 1.00 96.69 431 ASP A CA 1
ATOM 3439 C C . ASP A 1 431 ? 25.789 -8.774 -30.964 1.00 96.69 431 ASP A C 1
ATOM 3441 O O . ASP A 1 431 ? 26.473 -9.351 -30.111 1.00 96.69 431 ASP A O 1
ATOM 3445 N N . LYS A 1 432 ? 25.696 -7.437 -31.027 1.00 96.00 432 LYS A N 1
ATOM 3446 C CA . LYS A 1 432 ? 26.329 -6.531 -30.063 1.00 96.00 432 LYS A CA 1
ATOM 3447 C C . LYS A 1 432 ? 25.833 -6.781 -28.638 1.00 96.00 432 LYS A C 1
ATOM 3449 O O . LYS A 1 432 ? 24.688 -7.172 -28.411 1.00 96.00 432 LYS A O 1
ATOM 3454 N N . LYS A 1 433 ? 26.700 -6.521 -27.661 1.00 98.12 433 LYS A N 1
ATOM 3455 C CA . LYS A 1 433 ? 26.402 -6.625 -26.229 1.00 98.12 433 LYS A CA 1
ATOM 3456 C C . LYS A 1 433 ? 26.002 -5.251 -25.712 1.00 98.12 433 LYS A C 1
ATOM 3458 O O . LYS A 1 433 ? 26.830 -4.514 -25.183 1.00 98.12 433 LYS A O 1
ATOM 3463 N N . GLN A 1 434 ? 24.732 -4.900 -25.894 1.00 97.75 434 GLN A N 1
ATOM 3464 C CA . GLN A 1 434 ? 24.189 -3.662 -25.336 1.00 97.75 434 GLN A CA 1
ATOM 3465 C C . GLN A 1 434 ? 24.009 -3.820 -23.824 1.00 97.75 434 GLN A C 1
ATOM 3467 O O . GLN A 1 434 ? 23.249 -4.694 -23.394 1.00 97.75 434 GLN A O 1
ATOM 3472 N N . VAL A 1 435 ? 24.672 -2.982 -23.023 1.00 98.56 435 VAL A N 1
ATOM 3473 C CA . VAL A 1 435 ? 24.646 -3.076 -21.552 1.00 98.56 435 VAL A CA 1
ATOM 3474 C C . VAL A 1 435 ? 23.236 -2.883 -21.015 1.00 98.56 435 VAL A C 1
ATOM 3476 O O . VAL A 1 435 ? 22.810 -3.656 -20.162 1.00 98.56 435 VAL A O 1
ATOM 3479 N N . TYR A 1 436 ? 22.478 -1.962 -21.607 1.00 98.38 436 TYR A N 1
ATOM 3480 C CA . TYR A 1 436 ? 21.050 -1.777 -21.354 1.00 98.38 436 TYR A CA 1
ATOM 3481 C C . TYR A 1 436 ? 20.254 -3.092 -21.428 1.00 98.38 436 TYR A C 1
ATOM 3483 O O . TYR A 1 436 ? 19.540 -3.463 -20.499 1.00 98.38 436 TYR A O 1
ATOM 3491 N N . GLY A 1 437 ? 20.418 -3.849 -22.519 1.00 98.06 437 GLY A N 1
ATOM 3492 C CA . GLY A 1 437 ? 19.723 -5.123 -22.707 1.00 98.06 437 GLY A CA 1
ATOM 3493 C C . GLY A 1 437 ? 20.176 -6.199 -21.716 1.00 98.06 437 GLY A C 1
ATOM 3494 O O . GLY A 1 437 ? 19.347 -6.952 -21.203 1.00 98.06 437 GLY A O 1
ATOM 3495 N N . GLN A 1 438 ? 21.475 -6.249 -21.397 1.00 98.81 438 GLN A N 1
ATOM 3496 C CA . GLN A 1 438 ? 21.984 -7.170 -20.372 1.00 98.81 438 GLN A CA 1
ATOM 3497 C C . GLN A 1 438 ? 21.424 -6.829 -18.981 1.00 98.81 438 GLN A C 1
ATOM 3499 O O . GLN A 1 438 ? 21.077 -7.736 -18.227 1.00 98.81 438 GLN A O 1
ATOM 3504 N N . ALA A 1 439 ? 21.314 -5.539 -18.647 1.00 98.88 439 ALA A N 1
ATOM 3505 C CA . ALA A 1 439 ? 20.763 -5.067 -17.382 1.00 98.88 439 ALA A CA 1
ATOM 3506 C C . ALA A 1 439 ? 19.292 -5.478 -17.229 1.00 98.88 439 ALA A C 1
ATOM 3508 O O . ALA A 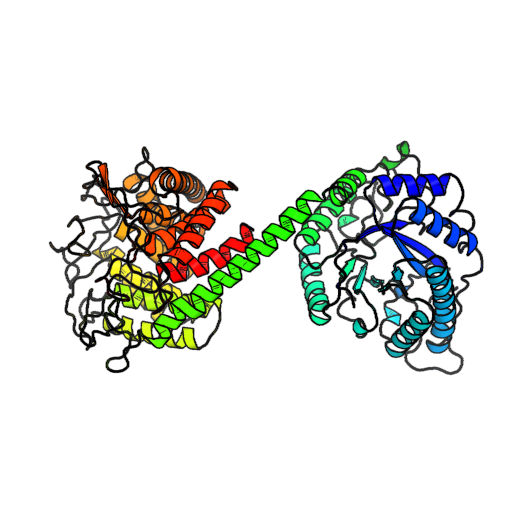1 439 ? 18.933 -6.090 -16.224 1.00 98.88 439 ALA A O 1
ATOM 3509 N N . PHE A 1 440 ? 18.464 -5.279 -18.260 1.00 98.81 440 PHE A N 1
ATOM 3510 C CA . PHE A 1 440 ? 17.077 -5.758 -18.240 1.00 98.81 440 PHE A CA 1
ATOM 3511 C C . PHE A 1 440 ? 16.971 -7.275 -18.065 1.00 98.81 440 PHE A C 1
ATOM 3513 O O . PHE A 1 440 ? 16.094 -7.750 -17.345 1.00 98.81 440 PHE A O 1
ATOM 3520 N N . ALA A 1 441 ? 17.877 -8.050 -18.665 1.00 98.88 441 ALA A N 1
ATOM 3521 C CA . ALA A 1 441 ? 17.908 -9.491 -18.444 1.00 98.88 441 ALA A CA 1
ATOM 3522 C C . ALA A 1 441 ? 18.263 -9.852 -16.992 1.00 98.88 441 ALA A C 1
ATOM 3524 O O . ALA A 1 441 ? 17.594 -10.704 -16.412 1.00 98.88 441 ALA A O 1
ATOM 3525 N N . ILE A 1 442 ? 19.247 -9.186 -16.371 1.00 98.94 442 ILE A N 1
ATOM 3526 C CA . ILE A 1 442 ? 19.553 -9.356 -14.937 1.00 98.94 442 ILE A CA 1
ATOM 3527 C C . ILE A 1 442 ? 18.316 -9.044 -14.088 1.00 98.94 442 ILE A C 1
ATOM 3529 O O . ILE A 1 442 ? 17.947 -9.837 -13.222 1.00 98.94 442 ILE A O 1
ATOM 3533 N N . TYR A 1 443 ? 17.662 -7.916 -14.367 1.00 98.94 443 TYR A N 1
ATOM 3534 C CA . TYR A 1 443 ? 16.478 -7.456 -13.649 1.00 98.94 443 TYR A CA 1
ATOM 3535 C C . TYR A 1 443 ? 15.326 -8.471 -13.714 1.00 98.94 443 TYR A C 1
ATOM 3537 O O . TYR A 1 443 ? 14.754 -8.838 -12.683 1.00 98.94 443 TYR A O 1
ATOM 3545 N N . ALA A 1 444 ? 15.034 -8.978 -14.913 1.00 98.94 444 ALA A N 1
ATOM 3546 C CA . ALA A 1 444 ? 13.970 -9.944 -15.161 1.00 98.94 444 ALA A CA 1
ATOM 3547 C C . ALA A 1 444 ? 14.263 -11.329 -14.571 1.00 98.94 444 ALA A C 1
ATOM 3549 O O . ALA A 1 444 ? 13.385 -11.948 -13.975 1.00 98.94 444 ALA A O 1
ATOM 3550 N N . LEU A 1 445 ? 15.503 -11.809 -14.693 1.00 98.94 445 LEU A N 1
ATOM 3551 C CA . LEU A 1 445 ? 15.928 -13.095 -14.137 1.00 98.94 445 LEU A CA 1
ATOM 3552 C C . LEU A 1 445 ? 15.911 -13.091 -12.604 1.00 98.94 445 LEU A C 1
ATOM 3554 O O . LEU A 1 445 ? 15.499 -14.082 -11.998 1.00 98.94 445 LEU A O 1
ATOM 3558 N N . ALA A 1 446 ? 16.319 -11.982 -11.979 1.00 98.88 446 ALA A N 1
ATOM 3559 C CA . ALA A 1 446 ? 16.232 -11.811 -10.532 1.00 98.88 446 ALA A CA 1
ATOM 3560 C C . ALA A 1 446 ? 14.773 -11.838 -10.049 1.00 98.88 446 ALA A C 1
ATOM 3562 O O . ALA A 1 446 ? 14.469 -12.513 -9.064 1.00 98.88 446 ALA A O 1
ATOM 3563 N N . GLU A 1 447 ? 13.861 -11.171 -10.763 1.00 98.94 447 GLU A N 1
ATOM 3564 C CA . GLU A 1 447 ? 12.434 -11.181 -10.426 1.00 98.94 447 GLU A CA 1
ATOM 3565 C C . GLU A 1 447 ? 11.801 -12.558 -10.623 1.00 98.94 447 GLU A C 1
ATOM 3567 O O . GLU A 1 447 ? 11.071 -13.039 -9.760 1.00 98.94 447 GLU A O 1
ATOM 3572 N N . TYR A 1 448 ? 12.134 -13.238 -11.719 1.00 98.94 448 TYR A N 1
ATOM 3573 C CA . TYR A 1 448 ? 11.663 -14.592 -11.976 1.00 98.94 448 TYR A CA 1
ATOM 3574 C C . TYR A 1 448 ? 12.146 -15.579 -10.907 1.00 98.94 448 TYR A C 1
ATOM 3576 O O . TYR A 1 448 ? 11.354 -16.380 -10.409 1.00 98.94 448 TYR A O 1
ATOM 3584 N N . TYR A 1 449 ? 13.405 -15.476 -10.462 1.00 98.88 449 TYR A N 1
ATOM 3585 C CA . TYR A 1 449 ? 13.884 -16.224 -9.296 1.00 98.88 449 TYR A CA 1
ATOM 3586 C C . TYR A 1 449 ? 13.092 -15.869 -8.031 1.00 98.88 449 TYR A C 1
ATOM 3588 O O . TYR A 1 449 ? 12.668 -16.762 -7.301 1.00 98.88 449 TYR A O 1
ATOM 3596 N N . ARG A 1 450 ? 12.837 -14.582 -7.777 1.00 98.56 450 ARG A N 1
ATOM 3597 C CA . ARG A 1 450 ? 12.067 -14.121 -6.612 1.00 98.56 450 ARG A CA 1
ATOM 3598 C C . ARG A 1 450 ? 10.628 -14.649 -6.608 1.00 98.56 450 ARG A C 1
ATOM 3600 O O . ARG A 1 450 ? 10.074 -14.873 -5.536 1.00 98.56 450 ARG A O 1
ATOM 3607 N N . ALA A 1 451 ? 10.038 -14.841 -7.786 1.00 98.56 451 ALA A N 1
ATOM 3608 C CA . ALA A 1 451 ? 8.680 -15.341 -7.960 1.00 98.56 451 ALA A CA 1
ATOM 3609 C C . ALA A 1 451 ? 8.579 -16.878 -7.879 1.00 98.56 451 ALA A C 1
ATOM 3611 O O . ALA A 1 451 ? 7.579 -17.400 -7.391 1.00 98.56 451 ALA A O 1
ATOM 3612 N N . THR A 1 452 ? 9.598 -17.610 -8.346 1.00 98.50 452 THR A N 1
ATOM 3613 C CA . THR A 1 452 ? 9.519 -19.073 -8.560 1.00 98.50 452 THR A CA 1
ATOM 3614 C C . THR A 1 452 ? 10.486 -19.905 -7.716 1.00 98.50 452 THR A C 1
ATOM 3616 O O . THR A 1 452 ? 10.273 -21.103 -7.539 1.00 98.50 452 THR A O 1
ATOM 3619 N N . GLY A 1 453 ? 11.570 -19.309 -7.215 1.00 98.00 453 GLY A N 1
ATOM 3620 C CA . GLY A 1 453 ? 12.695 -20.026 -6.608 1.00 98.00 453 GLY A CA 1
ATOM 3621 C C . GLY A 1 453 ? 13.573 -20.786 -7.613 1.00 98.00 453 GLY A C 1
ATOM 3622 O O . GLY A 1 453 ? 14.327 -21.671 -7.217 1.00 98.00 453 GLY A O 1
ATOM 3623 N N . ALA A 1 454 ? 13.482 -20.495 -8.916 1.00 97.75 454 ALA A N 1
ATOM 3624 C CA . ALA A 1 454 ? 14.248 -21.199 -9.943 1.00 97.75 454 ALA A CA 1
ATOM 3625 C C . ALA A 1 454 ? 15.744 -20.819 -9.932 1.00 97.75 454 ALA A C 1
ATOM 3627 O O . ALA A 1 454 ? 16.159 -19.875 -10.606 1.00 97.75 454 ALA A O 1
ATOM 3628 N N . ASP A 1 455 ? 16.578 -21.593 -9.227 1.00 98.19 455 ASP A N 1
ATOM 3629 C CA . ASP A 1 455 ? 18.027 -21.342 -9.061 1.00 98.19 455 ASP A CA 1
ATOM 3630 C C . ASP A 1 455 ? 18.780 -21.065 -10.373 1.00 98.19 455 ASP A C 1
ATOM 3632 O O . ASP A 1 455 ? 19.704 -20.254 -10.411 1.00 98.19 455 ASP A O 1
ATOM 3636 N N . LYS A 1 456 ? 18.382 -21.709 -11.478 1.00 97.94 456 LYS A N 1
ATOM 3637 C CA . LYS A 1 456 ? 19.002 -21.492 -12.797 1.00 97.94 456 LYS A CA 1
ATOM 3638 C C . LYS A 1 456 ? 18.899 -20.039 -13.264 1.00 97.94 456 LYS A C 1
ATOM 3640 O O . LYS A 1 456 ? 19.833 -19.543 -13.889 1.00 97.94 456 LYS A O 1
ATOM 3645 N N . ALA A 1 457 ? 17.789 -19.365 -12.966 1.00 98.50 457 ALA A N 1
ATOM 3646 C CA . ALA A 1 457 ? 17.603 -17.965 -13.320 1.00 98.50 457 ALA A CA 1
ATOM 3647 C C . ALA A 1 457 ? 18.532 -17.062 -12.504 1.00 98.50 457 ALA A C 1
ATOM 3649 O O . ALA A 1 457 ? 19.170 -16.178 -13.074 1.00 98.50 457 ALA A O 1
ATOM 3650 N N . LEU A 1 458 ? 18.692 -17.343 -11.205 1.00 98.69 458 LEU A N 1
ATOM 3651 C CA . LEU A 1 458 ? 19.642 -16.616 -10.367 1.00 98.69 458 LEU A CA 1
ATOM 3652 C C . LEU A 1 458 ? 21.081 -16.807 -10.863 1.00 98.69 458 LEU A C 1
ATOM 3654 O O . LEU A 1 458 ? 21.779 -15.822 -11.077 1.00 98.69 458 LEU A O 1
ATOM 3658 N N . VAL A 1 459 ? 21.502 -18.048 -11.135 1.00 98.56 459 VAL A N 1
ATOM 3659 C CA . VAL A 1 459 ? 22.840 -18.335 -11.686 1.00 98.56 459 VAL A CA 1
ATOM 3660 C C . VAL A 1 459 ? 23.085 -17.544 -12.972 1.00 98.56 459 VAL A C 1
ATOM 3662 O O . VAL A 1 459 ? 24.139 -16.923 -13.118 1.00 98.56 459 VAL A O 1
ATOM 3665 N N . ARG A 1 460 ? 22.100 -17.494 -13.877 1.00 98.56 460 ARG A N 1
ATOM 3666 C CA . ARG A 1 460 ? 22.196 -16.713 -15.115 1.00 98.56 460 ARG A CA 1
ATOM 3667 C C . ARG A 1 460 ? 22.317 -15.208 -14.845 1.00 98.56 460 ARG A C 1
ATOM 3669 O O . ARG A 1 460 ? 23.143 -14.549 -15.474 1.00 98.56 460 ARG A O 1
ATOM 3676 N N . ALA A 1 461 ? 21.543 -14.660 -13.908 1.00 98.81 461 ALA A N 1
ATOM 3677 C CA . ALA A 1 461 ? 21.642 -13.251 -13.523 1.00 98.81 461 ALA A CA 1
ATOM 3678 C C . ALA A 1 461 ? 23.028 -12.917 -12.940 1.00 98.81 461 ALA A C 1
ATOM 3680 O O . ALA A 1 461 ? 23.621 -11.897 -13.294 1.00 98.81 461 ALA A O 1
ATOM 3681 N N . GLU A 1 462 ? 23.589 -13.802 -12.108 1.00 98.69 462 GLU A N 1
ATOM 3682 C CA . GLU A 1 462 ? 24.945 -13.641 -11.576 1.00 98.69 462 GLU A CA 1
ATOM 3683 C C . GLU A 1 462 ? 26.018 -13.681 -12.676 1.00 98.69 462 GLU A C 1
ATOM 3685 O O . GLU A 1 462 ? 26.997 -12.937 -12.616 1.00 98.69 462 GLU A O 1
ATOM 3690 N N . GLU A 1 463 ? 25.879 -14.567 -13.667 1.00 98.56 463 GLU A N 1
ATOM 3691 C CA . GLU A 1 463 ? 26.785 -14.639 -14.821 1.00 98.56 463 GLU A CA 1
ATOM 3692 C C . GLU A 1 463 ? 26.782 -13.331 -15.617 1.00 98.56 463 GLU A C 1
ATOM 3694 O O . GLU A 1 463 ? 27.852 -12.807 -15.932 1.00 98.56 463 GLU A O 1
ATOM 3699 N N . LEU A 1 464 ? 25.598 -12.781 -15.898 1.00 98.81 464 LEU A N 1
ATOM 3700 C CA . LEU A 1 464 ? 25.450 -11.507 -16.601 1.00 98.81 464 LEU A CA 1
ATOM 3701 C C . LEU A 1 464 ? 26.045 -10.345 -15.801 1.00 98.81 464 LEU A C 1
ATOM 3703 O O . LEU A 1 464 ? 26.815 -9.566 -16.360 1.00 98.81 464 LEU A O 1
ATOM 3707 N N . TYR A 1 465 ? 25.774 -10.277 -14.493 1.00 98.88 465 TYR A N 1
ATOM 3708 C CA . TYR A 1 465 ? 26.416 -9.319 -13.587 1.00 98.88 465 TYR A CA 1
ATOM 3709 C C . TYR A 1 465 ? 27.945 -9.395 -13.699 1.00 98.88 465 TYR A C 1
ATOM 3711 O O . TYR A 1 465 ? 28.606 -8.397 -13.979 1.00 98.88 465 TYR A O 1
ATOM 3719 N N . ARG A 1 466 ? 28.525 -10.596 -13.567 1.00 98.75 466 ARG A N 1
ATOM 3720 C CA . ARG A 1 466 ? 29.984 -10.786 -13.648 1.00 98.75 466 ARG A CA 1
ATOM 3721 C C . ARG A 1 466 ? 30.554 -10.376 -15.006 1.00 98.75 466 ARG A C 1
ATOM 3723 O O . ARG A 1 466 ? 31.688 -9.903 -15.059 1.00 98.75 466 ARG A O 1
ATOM 3730 N N . LEU A 1 467 ? 29.808 -10.566 -16.095 1.00 98.75 467 LEU A N 1
ATOM 3731 C CA . LEU A 1 467 ? 30.220 -10.131 -17.429 1.00 98.75 467 LEU A CA 1
ATOM 3732 C C . LEU A 1 467 ? 30.222 -8.604 -17.551 1.00 98.75 467 LEU A C 1
ATOM 3734 O O . LEU A 1 467 ? 31.211 -8.056 -18.038 1.00 98.75 467 LEU A O 1
ATOM 3738 N N . LEU A 1 468 ? 29.186 -7.920 -17.053 1.00 98.69 468 LEU A N 1
ATOM 3739 C CA . LEU A 1 468 ? 29.144 -6.455 -17.030 1.00 98.69 468 LEU A CA 1
ATOM 3740 C C . LEU A 1 468 ? 30.286 -5.870 -16.192 1.00 98.69 468 LEU A C 1
ATOM 3742 O O . LEU A 1 468 ? 31.020 -5.014 -16.682 1.00 98.69 468 LEU A O 1
ATOM 3746 N N . GLU A 1 469 ? 30.518 -6.397 -14.990 1.00 98.62 469 GLU A N 1
ATOM 3747 C CA . GLU A 1 469 ? 31.631 -5.966 -14.132 1.00 98.62 469 GLU A CA 1
ATOM 3748 C C . GLU A 1 469 ? 33.004 -6.174 -14.771 1.00 98.62 469 GLU A C 1
ATOM 3750 O O . GLU A 1 469 ? 33.937 -5.408 -14.539 1.00 98.62 469 GLU A O 1
ATOM 3755 N N . LYS A 1 470 ? 33.156 -7.241 -15.557 1.00 98.38 470 LYS A N 1
ATOM 3756 C CA . LYS A 1 470 ? 34.435 -7.582 -16.177 1.00 98.38 470 LYS A CA 1
ATOM 3757 C C . LYS A 1 470 ? 34.719 -6.757 -17.427 1.00 98.38 470 LYS A C 1
ATOM 3759 O O . LYS A 1 470 ? 35.881 -6.451 -17.686 1.00 98.38 470 LYS A O 1
ATOM 3764 N N . HIS A 1 471 ? 33.695 -6.495 -18.232 1.00 98.25 471 HIS A N 1
ATOM 3765 C CA . HIS A 1 471 ? 33.872 -5.998 -19.593 1.00 98.25 471 HIS A CA 1
ATOM 3766 C C . HIS A 1 471 ? 33.325 -4.588 -19.809 1.00 98.25 471 HIS A C 1
ATOM 3768 O O . HIS A 1 471 ? 33.915 -3.836 -20.577 1.00 98.25 471 HIS A O 1
ATOM 3774 N N . ALA A 1 472 ? 32.219 -4.233 -19.156 1.00 97.69 472 ALA A N 1
ATOM 3775 C CA . ALA A 1 472 ? 31.537 -2.963 -19.385 1.00 97.69 472 ALA A CA 1
ATOM 3776 C C . ALA A 1 472 ? 31.885 -1.885 -18.353 1.00 97.69 472 ALA A C 1
ATOM 3778 O O . ALA A 1 472 ? 31.804 -0.697 -18.661 1.00 97.69 472 ALA A O 1
ATOM 3779 N N . TYR A 1 473 ? 32.244 -2.286 -17.135 1.00 98.31 473 TYR A N 1
ATOM 3780 C CA . TYR A 1 473 ? 32.590 -1.366 -16.059 1.00 98.31 473 TYR A CA 1
ATOM 3781 C C . TYR A 1 473 ? 33.905 -0.613 -16.335 1.00 98.31 473 TYR A C 1
ATOM 3783 O O . TYR A 1 473 ? 34.919 -1.222 -16.676 1.00 98.31 473 TYR A O 1
ATOM 3791 N N . ASP A 1 474 ? 33.904 0.707 -16.132 1.00 97.00 474 ASP A N 1
ATOM 3792 C CA . ASP A 1 474 ? 35.096 1.559 -16.186 1.00 97.00 474 ASP A CA 1
ATOM 3793 C C . ASP A 1 474 ? 35.676 1.744 -14.768 1.00 97.00 474 ASP A C 1
ATOM 3795 O O . ASP A 1 474 ? 35.147 2.536 -13.986 1.00 97.00 474 ASP A O 1
ATOM 3799 N N . PRO A 1 475 ? 36.787 1.071 -14.408 1.00 95.25 475 PRO A N 1
ATOM 3800 C CA . PRO A 1 475 ? 37.365 1.164 -13.067 1.00 95.25 475 PRO A CA 1
ATOM 3801 C C . PRO A 1 475 ? 38.127 2.468 -12.804 1.00 95.25 475 PRO A C 1
ATOM 3803 O O . PRO A 1 475 ? 38.561 2.694 -11.675 1.00 95.25 475 PRO A O 1
ATOM 3806 N N . VAL A 1 476 ? 38.349 3.299 -13.826 1.00 95.12 476 VAL A N 1
ATOM 3807 C CA . VAL A 1 476 ? 39.080 4.566 -13.699 1.00 95.12 476 VAL A CA 1
ATOM 3808 C C . VAL A 1 476 ? 38.103 5.713 -13.481 1.00 95.12 476 VAL A C 1
ATOM 3810 O O . VAL A 1 476 ? 38.302 6.529 -12.581 1.00 95.12 476 VAL A O 1
ATOM 3813 N N . ARG A 1 477 ? 37.053 5.776 -14.303 1.00 95.56 477 ARG A N 1
ATOM 3814 C CA . ARG A 1 477 ? 36.100 6.898 -14.334 1.00 95.56 477 ARG A CA 1
ATOM 3815 C C . ARG A 1 477 ? 34.733 6.553 -13.762 1.00 95.56 477 ARG A C 1
ATOM 3817 O O . ARG A 1 477 ? 33.898 7.446 -13.636 1.00 95.56 477 ARG A O 1
ATOM 3824 N N . LEU A 1 478 ? 34.542 5.301 -13.349 1.00 97.00 478 LEU A N 1
ATOM 3825 C CA . LEU A 1 478 ? 33.307 4.747 -12.798 1.00 97.00 478 LEU A CA 1
ATOM 3826 C C . LEU A 1 478 ? 32.169 4.677 -13.830 1.00 97.00 478 LEU A C 1
ATOM 3828 O O . LEU A 1 478 ? 32.215 5.269 -14.915 1.00 97.00 478 LEU A O 1
ATOM 3832 N N . GLY A 1 479 ? 31.129 3.917 -13.489 1.00 96.88 479 GLY A N 1
ATOM 3833 C CA . GLY A 1 479 ? 30.020 3.604 -14.390 1.00 96.88 479 GLY A CA 1
ATOM 3834 C C . GLY A 1 479 ? 30.395 2.608 -15.492 1.00 96.88 479 GLY A C 1
ATOM 3835 O O . GLY A 1 479 ? 31.431 1.951 -15.435 1.00 96.88 479 GLY A O 1
ATOM 3836 N N . TYR A 1 480 ? 29.547 2.503 -16.507 1.00 97.69 480 TYR A N 1
ATOM 3837 C CA . TYR A 1 480 ? 29.573 1.455 -17.524 1.00 97.69 480 TYR A CA 1
ATOM 3838 C C . TYR A 1 480 ? 29.576 2.074 -18.920 1.00 97.69 480 TYR A C 1
ATOM 3840 O O . TYR A 1 480 ? 29.090 3.189 -19.105 1.00 97.69 480 TYR A O 1
ATOM 3848 N N . VAL A 1 481 ? 30.166 1.383 -19.890 1.00 96.44 481 VAL A N 1
ATOM 3849 C CA . VAL A 1 481 ? 30.032 1.753 -21.307 1.00 96.44 481 VAL A CA 1
ATOM 3850 C C . VAL A 1 481 ? 28.661 1.334 -21.846 1.00 96.44 481 VAL A C 1
ATOM 3852 O O . VAL A 1 481 ? 28.059 0.401 -21.326 1.00 96.44 481 VAL A O 1
ATOM 3855 N N . GLU A 1 482 ? 28.171 1.986 -22.897 1.00 94.69 482 GLU A N 1
ATOM 3856 C CA . GLU A 1 482 ? 26.861 1.681 -23.498 1.00 94.69 482 GLU A CA 1
ATOM 3857 C C . GLU A 1 482 ? 26.774 0.292 -24.146 1.00 94.69 482 GLU A C 1
ATOM 3859 O O . GLU A 1 482 ? 25.828 -0.472 -23.919 1.00 94.69 482 GLU A O 1
ATOM 3864 N N . ALA A 1 483 ? 27.763 -0.042 -24.974 1.00 96.69 483 ALA A N 1
ATOM 3865 C CA . ALA A 1 483 ? 27.756 -1.259 -25.768 1.00 96.69 483 ALA A CA 1
ATOM 3866 C C . ALA A 1 483 ? 29.167 -1.766 -26.048 1.00 96.69 483 ALA A C 1
ATOM 3868 O O . ALA A 1 483 ? 30.144 -1.014 -26.055 1.00 96.69 483 ALA A O 1
ATOM 3869 N N . LEU A 1 484 ? 29.249 -3.061 -26.328 1.00 97.62 484 LEU A N 1
ATOM 3870 C CA . LEU A 1 484 ? 30.459 -3.751 -26.757 1.00 97.62 484 LEU A CA 1
ATOM 3871 C C . LEU A 1 484 ? 30.148 -4.620 -27.979 1.00 97.62 484 LEU A C 1
ATOM 3873 O O . LEU A 1 484 ? 28.994 -4.981 -28.234 1.00 97.62 484 LEU A O 1
ATOM 3877 N N . ALA A 1 485 ? 31.178 -4.977 -28.741 1.00 97.81 485 ALA A N 1
ATOM 3878 C CA . ALA A 1 485 ? 31.062 -5.978 -29.792 1.00 97.81 485 ALA A CA 1
ATOM 3879 C C . ALA A 1 485 ? 30.684 -7.347 -29.196 1.00 97.81 485 ALA A C 1
ATOM 3881 O O . ALA A 1 485 ? 30.771 -7.568 -27.985 1.00 97.81 485 ALA A O 1
ATOM 3882 N N . ARG A 1 486 ? 30.284 -8.295 -30.050 1.00 97.50 486 ARG A N 1
ATOM 3883 C CA . ARG A 1 486 ? 29.861 -9.640 -29.626 1.00 97.50 486 ARG A CA 1
ATOM 3884 C C . ARG A 1 486 ? 30.873 -10.339 -28.706 1.00 97.50 486 ARG A C 1
ATOM 3886 O O . ARG A 1 486 ? 30.481 -11.044 -27.780 1.00 97.50 486 ARG A O 1
ATOM 3893 N N . ASP A 1 487 ? 32.163 -10.149 -28.952 1.00 97.69 487 ASP A N 1
ATOM 3894 C CA . ASP A 1 487 ? 33.263 -10.749 -28.192 1.00 97.69 487 ASP A CA 1
ATOM 3895 C C . ASP A 1 487 ? 33.709 -9.925 -26.969 1.00 97.69 487 ASP A C 1
ATOM 3897 O O . ASP A 1 487 ? 34.744 -10.229 -26.372 1.00 97.69 487 ASP A O 1
ATOM 3901 N N . TRP A 1 488 ? 32.914 -8.922 -26.577 1.00 98.06 488 TRP A N 1
ATOM 3902 C CA . TRP A 1 488 ? 33.169 -7.975 -25.487 1.00 98.06 488 TRP A CA 1
ATOM 3903 C C . TRP A 1 488 ? 34.332 -6.999 -25.725 1.00 98.06 488 TRP A C 1
ATOM 3905 O O . TRP A 1 488 ? 34.826 -6.389 -24.775 1.00 98.06 488 TRP A O 1
ATOM 3915 N N . THR A 1 489 ? 34.775 -6.835 -26.975 1.00 97.44 489 THR A N 1
ATOM 3916 C CA . THR A 1 489 ? 35.708 -5.763 -27.361 1.00 97.44 489 THR A CA 1
ATOM 3917 C C . THR A 1 489 ? 34.983 -4.439 -27.624 1.00 97.44 489 THR A C 1
ATOM 3919 O O . THR A 1 489 ? 33.755 -4.387 -27.715 1.00 97.44 489 THR A O 1
ATOM 3922 N N . GLU A 1 490 ? 35.733 -3.338 -27.710 1.00 94.31 490 GLU A N 1
ATOM 3923 C CA . GLU A 1 490 ? 35.159 -2.022 -28.004 1.00 94.31 490 GLU A CA 1
ATOM 3924 C C . GLU A 1 490 ? 34.480 -1.992 -29.381 1.00 94.31 490 GLU A C 1
ATOM 3926 O O . GLU A 1 490 ? 34.977 -2.556 -30.356 1.00 94.31 490 GLU A O 1
ATOM 3931 N N . THR A 1 491 ? 33.349 -1.292 -29.461 1.00 93.25 491 THR A N 1
ATOM 3932 C CA . THR A 1 491 ? 32.592 -1.076 -30.698 1.00 93.25 491 THR A CA 1
ATOM 3933 C C . THR A 1 491 ? 32.389 0.415 -30.951 1.00 93.25 491 THR A C 1
ATOM 3935 O O . THR A 1 491 ? 32.346 1.214 -30.018 1.00 93.25 491 THR A O 1
ATOM 3938 N N . ALA A 1 492 ? 32.260 0.787 -32.226 1.00 90.06 492 ALA A N 1
ATOM 3939 C CA . ALA A 1 492 ? 31.894 2.142 -32.634 1.00 90.06 492 ALA A CA 1
ATOM 3940 C C . ALA A 1 492 ? 30.370 2.370 -32.652 1.00 90.06 492 ALA A C 1
ATOM 3942 O O . ALA A 1 492 ? 29.944 3.518 -32.736 1.00 90.06 492 ALA A O 1
ATOM 3943 N N . ASP A 1 493 ? 29.564 1.305 -32.595 1.00 90.19 493 ASP A N 1
ATOM 3944 C CA . ASP A 1 493 ? 28.099 1.371 -32.504 1.00 90.19 493 ASP A CA 1
ATOM 3945 C C . ASP A 1 493 ? 27.650 1.186 -31.049 1.00 90.19 493 ASP A C 1
ATOM 3947 O O . ASP A 1 493 ? 27.531 0.063 -30.555 1.00 90.19 493 ASP A O 1
ATOM 3951 N N . LEU A 1 494 ? 27.445 2.311 -30.370 1.00 87.31 494 LEU A N 1
ATOM 3952 C CA . LEU A 1 494 ? 27.106 2.411 -28.951 1.00 87.31 494 LEU A CA 1
ATOM 3953 C C . LEU A 1 494 ? 25.621 2.729 -28.736 1.00 87.31 494 LEU A C 1
ATOM 3955 O O . LEU A 1 494 ? 25.054 2.348 -27.714 1.00 87.31 494 LEU A O 1
ATOM 3959 N N . SER A 1 495 ? 24.989 3.390 -29.708 1.00 84.81 495 SER A N 1
ATOM 3960 C CA . SER A 1 495 ? 23.603 3.857 -29.618 1.00 84.81 495 SER A CA 1
ATOM 3961 C C . SER A 1 495 ? 22.586 2.725 -29.404 1.00 84.81 495 SER A C 1
ATOM 3963 O O . SER A 1 495 ? 22.695 1.641 -29.992 1.00 84.81 495 SER A O 1
ATOM 3965 N N . LEU A 1 496 ? 21.572 2.996 -28.575 1.00 82.25 496 LEU A N 1
ATOM 3966 C CA . LEU A 1 496 ? 20.417 2.115 -28.369 1.00 82.25 496 LEU A CA 1
ATOM 3967 C C . LEU A 1 496 ? 19.537 2.077 -29.622 1.00 82.25 496 LEU A C 1
ATOM 3969 O O . LEU A 1 496 ? 19.118 1.008 -30.068 1.00 82.25 496 LEU A O 1
ATOM 3973 N N . SER A 1 497 ? 19.300 3.250 -30.207 1.00 82.69 497 SER A N 1
ATOM 3974 C CA . SER A 1 497 ? 18.506 3.453 -31.411 1.00 82.69 497 SER A CA 1
ATOM 3975 C C . SER A 1 497 ? 19.108 4.550 -32.298 1.00 82.69 497 SER A C 1
ATOM 3977 O O . SER A 1 497 ? 20.004 5.284 -31.894 1.00 82.69 497 SER A O 1
ATOM 3979 N N . GLY A 1 498 ? 18.561 4.731 -33.504 1.00 74.56 498 GLY A N 1
ATOM 3980 C CA . GLY A 1 498 ? 18.969 5.820 -34.401 1.00 74.56 498 GLY A CA 1
ATOM 3981 C C . GLY A 1 498 ? 18.616 7.238 -33.920 1.00 74.56 498 GLY A C 1
ATOM 3982 O O . GLY A 1 498 ? 18.924 8.189 -34.636 1.00 74.56 498 GLY A O 1
ATOM 3983 N N . LYS A 1 499 ? 17.947 7.389 -32.768 1.00 75.31 499 LYS A N 1
ATOM 3984 C CA . LYS A 1 499 ? 17.611 8.688 -32.162 1.00 75.31 499 LYS A CA 1
ATOM 3985 C C . LYS A 1 499 ? 18.622 9.132 -31.098 1.00 75.31 499 LYS A C 1
ATOM 3987 O O . LYS A 1 499 ? 18.716 10.325 -30.830 1.00 75.31 499 LYS A O 1
ATOM 3992 N N . ASP A 1 500 ? 19.371 8.196 -30.518 1.00 82.62 500 ASP A N 1
ATOM 3993 C CA . ASP A 1 500 ? 20.276 8.459 -29.399 1.00 82.62 500 ASP A CA 1
ATOM 3994 C C . ASP A 1 500 ? 21.633 8.991 -29.865 1.00 82.62 500 ASP A C 1
ATOM 3996 O O . ASP A 1 500 ? 22.122 8.663 -30.951 1.00 82.62 500 ASP A O 1
ATOM 4000 N N . LEU A 1 501 ? 22.294 9.772 -29.006 1.00 84.25 501 LEU A N 1
ATOM 4001 C CA . LEU A 1 501 ? 23.686 10.136 -29.242 1.00 84.25 501 LEU A CA 1
ATOM 4002 C C . LEU A 1 501 ? 24.578 8.901 -29.080 1.00 84.25 501 LEU A C 1
ATOM 4004 O O . LEU A 1 501 ? 24.482 8.158 -28.104 1.00 84.25 501 LEU A O 1
ATOM 4008 N N . ASN A 1 502 ? 25.485 8.703 -30.035 1.00 88.81 502 ASN A N 1
ATOM 4009 C CA . ASN A 1 502 ? 26.443 7.599 -30.035 1.00 88.81 502 ASN A CA 1
ATOM 4010 C C . ASN A 1 502 ? 27.632 7.889 -29.101 1.00 88.81 502 ASN A C 1
ATOM 4012 O O . ASN A 1 502 ? 28.779 7.980 -29.540 1.00 88.81 502 ASN A O 1
ATOM 4016 N N . GLU A 1 503 ? 27.328 8.093 -27.823 1.00 91.75 503 GLU A N 1
ATOM 4017 C CA . GLU A 1 503 ? 28.281 8.407 -26.762 1.00 91.75 503 GLU A CA 1
ATOM 4018 C C . GLU A 1 503 ? 28.560 7.181 -25.891 1.00 91.75 503 GLU A C 1
ATOM 4020 O O . GLU A 1 503 ? 27.795 6.219 -25.862 1.00 91.75 503 GLU A O 1
ATOM 4025 N N . ARG A 1 504 ? 29.687 7.189 -25.174 1.00 89.50 504 ARG A N 1
ATOM 4026 C CA . ARG A 1 504 ? 30.137 6.004 -24.426 1.00 89.50 504 ARG A CA 1
ATOM 4027 C C . ARG A 1 504 ? 29.374 5.777 -23.126 1.00 89.50 504 ARG A C 1
ATOM 4029 O O . ARG A 1 504 ? 29.376 4.647 -22.645 1.00 89.50 504 ARG A O 1
ATOM 4036 N N . LYS A 1 505 ? 28.755 6.818 -22.562 1.00 95.75 505 LYS A N 1
ATOM 4037 C CA . LYS A 1 505 ? 27.956 6.755 -21.333 1.00 95.75 505 LYS A CA 1
ATOM 4038 C C . LYS A 1 505 ? 26.663 7.551 -21.511 1.00 95.75 505 LYS A C 1
ATOM 4040 O O . LYS A 1 505 ? 26.698 8.706 -21.929 1.00 95.75 505 LYS A O 1
ATOM 4045 N N . SER A 1 506 ? 25.538 6.977 -21.112 1.00 97.06 506 SER A N 1
ATOM 4046 C CA . SER A 1 506 ? 24.245 7.654 -21.003 1.00 97.06 506 SER A CA 1
ATOM 4047 C C . SER A 1 506 ? 23.641 7.441 -19.624 1.00 97.06 506 SER A C 1
ATOM 4049 O O . SER A 1 506 ? 23.899 6.435 -18.960 1.00 97.06 506 SER A O 1
ATOM 4051 N N . MET A 1 507 ? 22.805 8.378 -19.194 1.00 97.50 507 MET A N 1
ATOM 4052 C CA . MET A 1 507 ? 22.006 8.209 -17.987 1.00 97.50 507 MET A CA 1
ATOM 4053 C C . MET A 1 507 ? 21.090 6.990 -18.096 1.00 97.50 507 MET A C 1
ATOM 4055 O O . MET A 1 507 ? 21.034 6.208 -17.154 1.00 97.50 507 MET A O 1
ATOM 4059 N N . ASN A 1 508 ? 20.452 6.787 -19.250 1.00 96.62 508 ASN A N 1
ATOM 4060 C CA . ASN A 1 508 ? 19.436 5.754 -19.431 1.00 96.62 508 ASN A CA 1
ATOM 4061 C C . ASN A 1 508 ? 19.989 4.342 -19.147 1.00 96.62 508 ASN A C 1
ATOM 4063 O O . ASN A 1 508 ? 19.449 3.589 -18.336 1.00 96.62 508 ASN A O 1
ATOM 4067 N N . THR A 1 509 ? 21.150 4.005 -19.717 1.00 97.44 509 THR A N 1
ATOM 4068 C CA . THR A 1 509 ? 21.811 2.724 -19.420 1.00 97.44 509 THR A CA 1
ATOM 4069 C C . THR A 1 509 ? 22.229 2.616 -17.955 1.00 97.44 509 THR A C 1
ATOM 4071 O O . THR A 1 509 ? 22.052 1.561 -17.350 1.00 97.44 509 THR A O 1
ATOM 4074 N N . HIS A 1 510 ? 22.743 3.686 -17.345 1.00 98.69 510 HIS A N 1
ATOM 4075 C CA . HIS A 1 510 ? 23.144 3.646 -15.935 1.00 98.69 510 HIS A CA 1
ATOM 4076 C C . HIS A 1 510 ? 21.953 3.478 -14.988 1.00 98.69 510 HIS A C 1
ATOM 4078 O O . HIS A 1 510 ? 22.080 2.739 -14.008 1.00 98.69 510 HIS A O 1
ATOM 4084 N N . LEU A 1 511 ? 20.813 4.098 -15.299 1.00 98.75 511 LEU A N 1
ATOM 4085 C CA . LEU A 1 511 ? 19.588 3.988 -14.517 1.00 98.75 511 LEU A CA 1
ATOM 4086 C C . LEU A 1 511 ? 19.107 2.536 -14.472 1.00 98.75 511 LEU A C 1
ATOM 4088 O O . LEU A 1 511 ? 18.853 2.003 -13.392 1.00 98.75 511 LEU A O 1
ATOM 4092 N N . HIS A 1 512 ? 19.100 1.846 -15.613 1.00 98.69 512 HIS A N 1
ATOM 4093 C CA . HIS A 1 512 ? 18.673 0.447 -15.652 1.00 98.69 512 HIS A CA 1
ATOM 4094 C C . HIS A 1 512 ? 19.734 -0.548 -15.165 1.00 98.69 512 HIS A C 1
ATOM 4096 O O . HIS A 1 512 ? 19.377 -1.625 -14.690 1.00 98.69 512 HIS A O 1
ATOM 4102 N N . VAL A 1 513 ? 21.031 -0.209 -15.179 1.00 98.88 513 VAL A N 1
ATOM 4103 C CA . VAL A 1 513 ? 22.032 -0.996 -14.431 1.00 98.88 513 VAL A CA 1
ATOM 4104 C C . VAL A 1 513 ? 21.794 -0.858 -12.922 1.00 98.88 513 VAL A C 1
ATOM 4106 O O . VAL A 1 513 ? 21.833 -1.864 -12.211 1.00 98.88 513 VAL A O 1
ATOM 4109 N N . LEU A 1 514 ? 21.501 0.352 -12.427 1.00 98.88 514 LEU A N 1
ATOM 4110 C CA . LEU A 1 514 ? 21.135 0.588 -11.025 1.00 98.88 514 LEU A CA 1
ATOM 4111 C C . LEU A 1 514 ? 19.878 -0.198 -10.642 1.00 98.88 514 LEU A C 1
ATOM 4113 O O . LEU A 1 514 ? 19.884 -0.899 -9.630 1.00 98.88 514 LEU A O 1
ATOM 4117 N N . GLU A 1 515 ? 18.841 -0.157 -11.467 1.00 98.81 515 GLU A N 1
ATOM 4118 C CA . GLU A 1 515 ? 17.614 -0.921 -11.261 1.00 98.81 515 GLU A CA 1
ATOM 4119 C C . GLU A 1 515 ? 17.866 -2.442 -11.235 1.00 98.81 515 GLU A C 1
ATOM 4121 O O . GLU A 1 515 ? 17.469 -3.141 -10.296 1.00 98.81 515 GLU A O 1
ATOM 4126 N N . ALA A 1 516 ? 18.590 -2.967 -12.227 1.00 98.88 516 ALA A N 1
ATOM 4127 C CA . ALA A 1 516 ? 18.926 -4.383 -12.315 1.00 98.88 516 ALA A CA 1
ATOM 4128 C C . ALA A 1 516 ? 19.711 -4.869 -11.094 1.00 98.88 516 ALA A C 1
ATOM 4130 O O . ALA A 1 516 ? 19.403 -5.915 -10.518 1.00 98.88 516 ALA A O 1
ATOM 4131 N N . TYR A 1 517 ? 20.712 -4.094 -10.673 1.00 98.94 517 TYR A N 1
ATOM 4132 C CA . TYR A 1 517 ? 21.550 -4.428 -9.524 1.00 98.94 517 TYR A CA 1
ATOM 4133 C C . TYR A 1 517 ? 20.774 -4.314 -8.217 1.00 98.94 517 TYR A C 1
ATOM 4135 O O . TYR A 1 517 ? 21.007 -5.108 -7.307 1.00 98.94 517 TYR A O 1
ATOM 4143 N N . THR A 1 518 ? 19.818 -3.388 -8.143 1.00 98.88 518 THR A N 1
ATOM 4144 C CA . THR A 1 518 ? 18.896 -3.266 -7.013 1.00 98.88 518 THR A CA 1
ATOM 4145 C C . THR A 1 518 ? 18.076 -4.540 -6.868 1.00 98.88 518 THR A C 1
ATOM 4147 O O . THR A 1 518 ? 18.109 -5.163 -5.805 1.00 98.88 518 THR A O 1
ATOM 4150 N N . ASN A 1 519 ? 17.408 -5.000 -7.934 1.00 98.75 519 ASN A N 1
ATOM 4151 C CA . ASN A 1 519 ? 16.580 -6.206 -7.848 1.00 98.75 519 ASN A CA 1
ATOM 4152 C C . ASN A 1 519 ? 17.411 -7.478 -7.626 1.00 98.75 519 ASN A C 1
ATOM 4154 O O . ASN A 1 519 ? 17.040 -8.325 -6.813 1.00 98.75 519 ASN A O 1
ATOM 4158 N N . LEU A 1 520 ? 18.584 -7.589 -8.260 1.00 98.88 520 LEU A N 1
ATOM 4159 C CA . LEU A 1 520 ? 19.509 -8.693 -8.005 1.00 98.88 520 LEU A CA 1
ATOM 4160 C C . LEU A 1 520 ? 19.977 -8.706 -6.539 1.00 98.88 520 LEU A C 1
ATOM 4162 O O . LEU A 1 520 ? 19.984 -9.763 -5.909 1.00 98.88 520 LEU A O 1
ATOM 4166 N N . TYR A 1 521 ? 20.294 -7.545 -5.955 1.00 98.88 521 TYR A N 1
ATOM 4167 C CA . TYR A 1 521 ? 20.747 -7.453 -4.564 1.00 98.88 521 TYR A CA 1
ATOM 4168 C C . TYR A 1 521 ? 19.646 -7.797 -3.547 1.00 98.88 521 TYR A C 1
ATOM 4170 O O . TYR A 1 521 ? 19.941 -8.238 -2.433 1.00 98.88 521 TYR A O 1
ATOM 4178 N N . ARG A 1 522 ? 18.360 -7.691 -3.917 1.00 98.56 522 ARG A N 1
ATOM 4179 C CA . ARG A 1 522 ? 17.256 -8.180 -3.068 1.00 98.56 522 ARG A CA 1
ATOM 4180 C C . ARG A 1 522 ? 17.361 -9.684 -2.809 1.00 98.56 522 ARG A C 1
ATOM 4182 O O . ARG A 1 522 ? 17.046 -10.122 -1.701 1.00 98.56 522 ARG A O 1
ATOM 4189 N N . VAL A 1 523 ? 17.816 -10.451 -3.801 1.00 98.44 523 VAL A N 1
ATOM 4190 C CA . VAL A 1 523 ? 17.824 -11.924 -3.780 1.00 98.44 523 VAL A CA 1
ATOM 4191 C C . VAL A 1 523 ? 19.215 -12.539 -3.612 1.00 98.44 523 VAL A C 1
ATOM 4193 O O . VAL A 1 523 ? 19.331 -13.663 -3.128 1.00 98.44 523 VAL A O 1
ATOM 4196 N N . TRP A 1 524 ? 20.275 -11.801 -3.942 1.00 98.50 524 TRP A N 1
ATOM 4197 C CA . TRP A 1 524 ? 21.662 -12.252 -3.870 1.00 98.50 524 TRP A CA 1
ATOM 4198 C C . TRP A 1 524 ? 22.565 -11.134 -3.357 1.00 98.50 524 TRP A C 1
ATOM 4200 O O . TRP A 1 524 ? 22.735 -10.113 -4.013 1.00 98.50 524 TRP A O 1
ATOM 4210 N N . LYS A 1 525 ? 23.158 -11.317 -2.170 1.00 97.88 525 LYS A N 1
ATOM 4211 C CA . LYS A 1 525 ? 23.827 -10.239 -1.414 1.00 97.88 525 LYS A CA 1
ATOM 4212 C C . LYS A 1 525 ? 25.349 -10.391 -1.283 1.00 97.88 525 LYS A C 1
ATOM 4214 O O . LYS A 1 525 ? 25.860 -10.377 -0.161 1.00 97.88 525 LYS A O 1
ATOM 4219 N N . PRO A 1 526 ? 26.11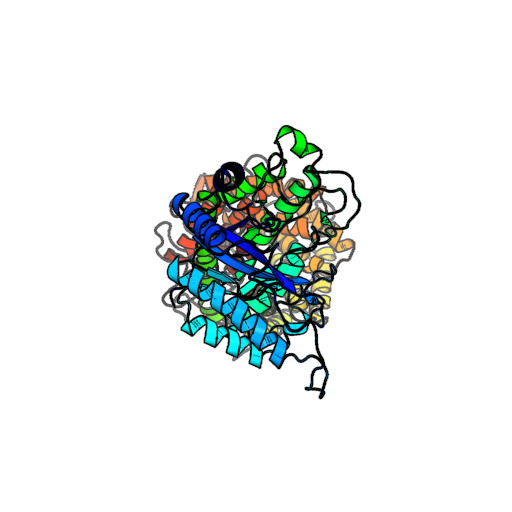6 -10.567 -2.373 1.00 98.12 526 PRO A N 1
ATOM 4220 C CA . PRO A 1 526 ? 27.564 -10.568 -2.272 1.00 98.12 526 PRO A CA 1
ATOM 4221 C C . PRO A 1 526 ? 28.070 -9.140 -2.044 1.00 98.12 526 PRO A C 1
ATOM 4223 O O . PRO A 1 526 ? 27.515 -8.162 -2.548 1.00 98.12 526 PRO A O 1
ATOM 4226 N N . GLU A 1 527 ? 29.194 -9.029 -1.344 1.00 98.12 527 GLU A N 1
ATOM 4227 C CA . GLU A 1 527 ? 29.811 -7.736 -1.040 1.00 98.12 527 GLU A CA 1
ATOM 4228 C C . GLU A 1 527 ? 30.174 -6.937 -2.305 1.00 98.12 527 GLU A C 1
ATOM 4230 O O . GLU A 1 527 ? 30.020 -5.719 -2.336 1.00 98.12 527 GLU A O 1
ATOM 4235 N N . GLY A 1 528 ? 30.590 -7.618 -3.380 1.00 98.31 528 GLY A N 1
ATOM 4236 C CA . GLY A 1 528 ? 30.904 -6.970 -4.657 1.00 98.31 528 GLY A CA 1
ATOM 4237 C C . GLY A 1 528 ? 29.709 -6.231 -5.266 1.00 98.31 528 GLY A C 1
ATOM 4238 O O . GLY A 1 528 ? 29.847 -5.078 -5.667 1.00 98.31 528 GLY A O 1
ATOM 4239 N N . LEU A 1 529 ? 28.523 -6.849 -5.268 1.00 98.81 529 LEU A N 1
ATOM 4240 C CA . LEU A 1 529 ? 27.303 -6.216 -5.776 1.00 98.81 529 LEU A CA 1
ATOM 4241 C C . LEU A 1 529 ? 26.875 -5.050 -4.881 1.00 98.81 529 LEU A C 1
ATOM 4243 O O . LEU A 1 529 ? 26.521 -3.993 -5.392 1.00 98.81 529 LEU A O 1
ATOM 4247 N N . ARG A 1 530 ? 26.986 -5.207 -3.554 1.00 98.69 530 ARG A N 1
ATOM 4248 C CA . ARG A 1 530 ? 26.698 -4.133 -2.592 1.00 98.69 530 ARG A CA 1
ATOM 4249 C C . ARG A 1 530 ? 27.536 -2.882 -2.872 1.00 98.69 530 ARG A C 1
ATOM 4251 O O . ARG A 1 530 ? 27.002 -1.776 -2.898 1.00 98.69 530 ARG A O 1
ATOM 4258 N N . VAL A 1 531 ? 28.841 -3.055 -3.094 1.00 98.56 531 VAL A N 1
ATOM 4259 C CA . VAL A 1 531 ? 29.761 -1.953 -3.419 1.00 98.56 531 VAL A CA 1
ATOM 4260 C C . VAL A 1 531 ? 29.380 -1.294 -4.744 1.00 98.56 531 VAL A C 1
ATOM 4262 O O . VAL A 1 531 ? 29.357 -0.068 -4.822 1.00 98.56 531 VAL A O 1
ATOM 4265 N N . LYS A 1 532 ? 29.036 -2.083 -5.766 1.00 98.62 532 LYS A N 1
ATOM 4266 C CA . LYS A 1 532 ? 28.669 -1.554 -7.087 1.00 98.62 532 LYS A CA 1
ATOM 4267 C C . LYS A 1 532 ? 27.339 -0.826 -7.100 1.00 98.62 532 LYS A C 1
ATOM 4269 O O . LYS A 1 532 ? 27.235 0.212 -7.742 1.00 98.62 532 LYS A O 1
ATOM 4274 N N . LEU A 1 533 ? 26.356 -1.313 -6.350 1.00 98.81 533 LEU A N 1
ATOM 4275 C CA . LEU A 1 533 ? 25.088 -0.619 -6.171 1.00 98.81 533 LEU A CA 1
ATOM 4276 C C . LEU A 1 533 ? 25.285 0.723 -5.447 1.00 98.81 533 LEU A C 1
ATOM 4278 O O . LEU A 1 533 ? 24.756 1.741 -5.883 1.00 98.81 533 LEU A O 1
ATOM 4282 N N . ALA A 1 534 ? 26.104 0.748 -4.390 1.00 98.75 534 ALA A N 1
ATOM 4283 C CA . ALA A 1 534 ? 26.455 1.989 -3.699 1.00 98.75 534 ALA A CA 1
ATOM 4284 C C . ALA A 1 534 ? 27.167 2.992 -4.624 1.00 98.75 534 ALA A C 1
ATOM 4286 O O . ALA A 1 534 ? 26.836 4.176 -4.614 1.00 98.75 534 ALA A O 1
ATOM 4287 N N . GLU A 1 535 ? 28.110 2.516 -5.440 1.00 98.69 535 GLU A N 1
ATOM 4288 C CA . GLU A 1 535 ? 28.827 3.338 -6.418 1.00 98.69 535 GLU A CA 1
ATOM 4289 C C . GLU A 1 535 ? 27.895 3.877 -7.507 1.00 98.69 535 GLU A C 1
ATOM 4291 O O . GLU A 1 535 ? 27.987 5.050 -7.851 1.00 98.69 535 GLU A O 1
ATOM 4296 N N . LEU A 1 536 ? 26.966 3.062 -8.015 1.00 98.75 536 LEU A N 1
ATOM 4297 C CA . LEU A 1 536 ? 25.954 3.499 -8.976 1.00 98.75 536 LEU A CA 1
ATOM 4298 C C . LEU A 1 536 ? 25.083 4.618 -8.405 1.00 98.75 536 LEU A C 1
ATOM 4300 O O . LEU A 1 536 ? 24.881 5.615 -9.092 1.00 98.75 536 LEU A O 1
ATOM 4304 N N . ILE A 1 537 ? 24.622 4.504 -7.155 1.00 98.81 537 ILE A N 1
ATOM 4305 C CA . ILE A 1 537 ? 23.873 5.580 -6.484 1.00 98.81 537 ILE A CA 1
ATOM 4306 C C . ILE A 1 537 ? 24.710 6.865 -6.435 1.00 98.81 537 ILE A C 1
ATOM 4308 O O . ILE A 1 537 ? 24.227 7.932 -6.810 1.00 98.81 537 ILE A O 1
ATOM 4312 N N . ASP A 1 538 ? 25.976 6.775 -6.019 1.00 98.62 538 ASP A N 1
ATOM 4313 C CA . ASP A 1 538 ? 26.855 7.946 -5.943 1.00 98.62 538 ASP A CA 1
ATOM 4314 C C . ASP A 1 538 ? 27.136 8.550 -7.332 1.00 98.62 538 ASP A C 1
ATOM 4316 O O . ASP A 1 538 ? 27.115 9.769 -7.484 1.00 98.62 538 ASP A O 1
ATOM 4320 N N . VAL A 1 539 ? 27.328 7.727 -8.370 1.00 98.56 539 VAL A N 1
ATOM 4321 C CA . VAL A 1 539 ? 27.486 8.187 -9.761 1.00 98.56 539 VAL A CA 1
ATOM 4322 C C . VAL A 1 539 ? 26.250 8.953 -10.228 1.00 98.56 539 VAL A C 1
ATOM 4324 O O . VAL A 1 539 ? 26.396 10.028 -10.813 1.00 98.56 539 VAL A O 1
ATOM 4327 N N . HIS A 1 540 ? 25.043 8.468 -9.927 1.00 98.69 540 HIS A N 1
ATOM 4328 C CA . HIS A 1 540 ? 23.824 9.191 -10.284 1.00 98.69 540 HIS A CA 1
ATOM 4329 C C . HIS A 1 540 ? 23.774 10.562 -9.605 1.00 98.69 540 HIS A C 1
ATOM 4331 O O . HIS A 1 540 ? 23.632 11.576 -10.286 1.00 98.69 540 HIS A O 1
ATOM 4337 N N . LEU A 1 541 ? 23.986 10.614 -8.288 1.00 98.44 541 LEU A N 1
ATOM 4338 C CA . LEU A 1 541 ? 23.916 11.859 -7.516 1.00 98.44 541 LEU A CA 1
ATOM 4339 C C . LEU A 1 541 ? 25.019 12.870 -7.863 1.00 98.44 541 LEU A C 1
ATOM 4341 O O . LEU A 1 541 ? 24.803 14.081 -7.799 1.00 98.44 541 LEU A O 1
ATOM 4345 N N . ASP A 1 542 ? 26.230 12.396 -8.156 1.00 97.75 542 ASP A N 1
ATOM 4346 C CA . ASP A 1 542 ? 27.403 13.264 -8.270 1.00 97.75 542 ASP A CA 1
ATOM 4347 C C . ASP A 1 542 ? 27.826 13.559 -9.713 1.00 97.75 542 ASP A C 1
ATOM 4349 O O . ASP A 1 542 ? 28.548 14.539 -9.931 1.00 97.75 542 ASP A O 1
ATOM 4353 N N . LYS A 1 543 ? 27.396 12.753 -10.693 1.00 97.56 543 LYS A N 1
ATOM 4354 C CA . LYS A 1 543 ? 27.754 12.920 -12.113 1.00 97.56 543 LYS A CA 1
ATOM 4355 C C . LYS A 1 543 ? 26.550 13.173 -13.012 1.00 97.56 543 LYS A C 1
ATOM 4357 O O . LYS A 1 543 ? 26.635 14.036 -13.889 1.00 97.56 543 LYS A O 1
ATOM 4362 N N . ILE A 1 544 ? 25.459 12.442 -12.791 1.00 98.31 544 ILE A N 1
ATOM 4363 C CA . ILE A 1 544 ? 24.326 12.413 -13.720 1.00 98.31 544 ILE A CA 1
ATOM 4364 C C . ILE A 1 544 ? 23.313 13.515 -13.413 1.00 98.31 544 ILE A C 1
ATOM 4366 O O . ILE A 1 544 ? 22.919 14.242 -14.325 1.00 98.31 544 ILE A O 1
ATOM 4370 N N . VAL A 1 545 ? 22.930 13.680 -12.146 1.00 98.50 545 VAL A N 1
ATOM 4371 C CA . VAL A 1 545 ? 22.028 14.758 -11.728 1.00 98.50 545 VAL A CA 1
ATOM 4372 C C . VAL A 1 545 ? 22.752 16.103 -11.787 1.00 98.50 545 VAL A C 1
ATOM 4374 O O . VAL A 1 545 ? 23.841 16.289 -11.229 1.00 98.50 545 VAL A O 1
ATOM 4377 N N . ASP A 1 546 ? 22.142 17.073 -12.461 1.00 97.75 546 ASP A N 1
ATOM 4378 C CA . ASP A 1 546 ? 22.585 18.457 -12.420 1.00 97.75 546 ASP A CA 1
ATOM 4379 C C . ASP A 1 546 ? 22.117 19.124 -11.119 1.00 97.75 546 ASP A C 1
ATOM 4381 O O . ASP A 1 546 ? 20.941 19.405 -10.937 1.00 97.75 546 ASP A O 1
ATOM 4385 N N . LYS A 1 547 ? 23.048 19.432 -10.211 1.00 92.94 547 LYS A N 1
ATOM 4386 C CA . LYS A 1 547 ? 22.736 20.008 -8.886 1.00 92.94 547 LYS A CA 1
ATOM 4387 C C . LYS A 1 547 ? 22.116 21.412 -8.920 1.00 92.94 547 LYS A C 1
ATOM 4389 O O . LYS A 1 547 ? 21.728 21.912 -7.869 1.00 92.94 547 LYS A O 1
ATOM 4394 N N . GLY A 1 548 ? 22.127 22.093 -10.068 1.00 94.69 548 GLY A N 1
ATOM 4395 C CA . GLY A 1 548 ? 21.531 23.418 -10.223 1.00 94.69 548 GLY A CA 1
ATOM 4396 C C . GLY A 1 548 ? 20.088 23.371 -10.714 1.00 94.69 548 GLY A C 1
ATOM 4397 O O . GLY A 1 548 ? 19.303 24.245 -10.355 1.00 94.69 548 GLY A O 1
ATOM 4398 N N . THR A 1 549 ? 19.749 22.376 -11.535 1.00 96.75 549 THR A N 1
ATOM 4399 C CA . THR A 1 549 ? 18.416 22.251 -12.148 1.00 96.75 549 THR A CA 1
ATOM 4400 C C . THR A 1 549 ? 17.616 21.056 -11.636 1.00 96.75 549 THR A C 1
ATOM 4402 O O . THR A 1 549 ? 16.400 21.048 -11.776 1.00 96.75 549 THR A O 1
ATOM 4405 N N . HIS A 1 550 ? 18.284 20.084 -11.011 1.00 98.06 550 HIS A N 1
ATOM 4406 C CA . HIS A 1 550 ? 17.735 18.804 -10.561 1.00 98.06 550 HIS A CA 1
ATOM 4407 C C . HIS A 1 550 ? 17.162 17.939 -11.693 1.00 98.06 550 HIS A C 1
ATOM 4409 O O . HIS A 1 550 ? 16.338 17.064 -11.449 1.00 98.06 550 HIS A O 1
ATOM 4415 N N . HIS A 1 551 ? 17.632 18.157 -12.922 1.00 98.38 551 HIS A N 1
ATOM 4416 C CA . HIS A 1 551 ? 17.383 17.280 -14.063 1.00 98.38 551 HIS A CA 1
ATOM 4417 C C . HIS A 1 551 ? 18.572 16.348 -14.293 1.00 98.38 551 HIS A C 1
ATOM 4419 O O . HIS A 1 551 ? 19.728 16.682 -13.991 1.00 98.38 551 HIS A O 1
ATOM 4425 N N . PHE A 1 552 ? 18.312 15.180 -14.863 1.00 98.44 552 PHE A N 1
ATOM 4426 C CA . PHE A 1 552 ? 19.360 14.329 -15.388 1.00 98.44 552 PHE A CA 1
ATOM 4427 C C . PHE A 1 552 ? 20.006 14.940 -16.629 1.00 98.44 552 PHE A C 1
ATOM 4429 O O . PHE A 1 552 ? 19.349 15.439 -17.539 1.00 98.44 552 PHE A O 1
ATOM 4436 N N . ARG A 1 553 ? 21.329 14.812 -16.708 1.00 97.56 553 ARG A N 1
ATOM 4437 C CA . ARG A 1 553 ? 22.071 14.955 -17.962 1.00 97.56 553 ARG A CA 1
ATOM 4438 C C . ARG A 1 553 ? 22.026 13.622 -18.703 1.00 97.56 553 ARG A C 1
ATOM 4440 O O . ARG A 1 553 ? 22.289 12.584 -18.104 1.00 97.56 553 ARG A O 1
ATOM 4447 N N . LEU A 1 554 ? 21.697 13.639 -19.992 1.00 95.56 554 LEU A N 1
ATOM 4448 C CA . LEU A 1 554 ? 21.330 12.407 -20.702 1.00 95.56 554 LEU A CA 1
ATOM 4449 C C . LEU A 1 554 ? 22.526 11.630 -21.272 1.00 95.56 554 LEU A C 1
ATOM 4451 O O . LEU A 1 554 ? 22.552 10.404 -21.182 1.00 95.56 554 LEU A O 1
ATOM 4455 N N . PHE A 1 555 ? 23.530 12.319 -21.821 1.00 95.94 555 PHE A N 1
ATOM 4456 C CA . PHE A 1 555 ? 24.658 11.701 -22.532 1.00 95.94 555 PHE A CA 1
ATOM 4457 C C . PHE A 1 555 ? 25.989 12.339 -22.145 1.00 95.94 555 PHE A C 1
ATOM 4459 O O . PHE A 1 555 ? 26.068 13.559 -21.979 1.00 95.94 555 PHE A O 1
ATOM 4466 N N . PHE A 1 556 ? 27.042 11.526 -22.052 1.00 96.25 556 PHE A N 1
ATOM 4467 C CA . PHE A 1 556 ? 28.353 11.941 -21.562 1.00 96.25 556 PHE A CA 1
ATOM 4468 C C . PHE A 1 556 ? 29.499 11.317 -22.359 1.00 96.25 556 PHE A C 1
ATOM 4470 O O . PHE A 1 556 ? 29.413 10.173 -22.808 1.00 96.25 556 PHE A O 1
ATOM 4477 N N . ASP A 1 557 ? 30.620 12.040 -22.428 1.00 92.75 557 ASP A N 1
ATOM 4478 C CA . ASP A 1 557 ? 31.896 11.393 -22.737 1.00 92.75 557 ASP A CA 1
ATOM 4479 C C . ASP A 1 557 ? 32.445 10.597 -21.540 1.00 92.75 557 ASP A C 1
ATOM 4481 O O . ASP A 1 557 ? 31.864 10.539 -20.454 1.00 92.75 557 ASP A O 1
ATOM 4485 N N . ASP A 1 558 ? 33.616 9.998 -21.749 1.00 89.19 558 ASP A N 1
ATOM 4486 C CA . ASP A 1 558 ? 34.387 9.270 -20.744 1.00 89.19 558 ASP A CA 1
ATOM 4487 C C . ASP A 1 558 ? 34.560 10.021 -19.419 1.00 89.19 558 ASP A C 1
ATOM 4489 O O . ASP A 1 558 ? 34.534 9.401 -18.359 1.00 89.19 558 ASP A O 1
ATOM 4493 N N . GLU A 1 559 ? 34.755 11.339 -19.469 1.00 94.50 559 GLU A N 1
ATOM 4494 C CA . GLU A 1 559 ? 35.079 12.172 -18.308 1.00 94.50 559 GLU A CA 1
ATOM 4495 C C . GLU A 1 559 ? 33.820 12.714 -17.609 1.00 94.50 559 GLU A C 1
ATOM 4497 O O . GLU A 1 559 ? 33.915 13.604 -16.759 1.00 94.50 559 GLU A O 1
ATOM 4502 N N . TRP A 1 560 ? 32.641 12.171 -17.942 1.00 96.00 560 TRP A N 1
ATOM 4503 C CA . TRP A 1 560 ? 31.334 12.620 -17.457 1.00 96.00 560 TRP A CA 1
ATOM 4504 C C . TRP A 1 560 ? 30.997 14.066 -17.844 1.00 96.00 560 TRP A C 1
ATOM 4506 O O . TRP A 1 560 ? 30.243 14.749 -17.144 1.00 96.00 560 TRP A O 1
ATOM 4516 N N . VAL A 1 561 ? 31.536 14.559 -18.964 1.00 95.25 561 VAL A N 1
ATOM 4517 C CA . VAL A 1 561 ? 31.143 15.863 -19.506 1.00 95.25 561 VAL A CA 1
ATOM 4518 C C . VAL A 1 561 ? 29.882 15.687 -20.342 1.00 95.25 561 VAL A C 1
ATOM 4520 O O . VAL A 1 561 ? 29.889 14.943 -21.324 1.00 95.25 561 VAL A O 1
ATOM 4523 N N . SER A 1 562 ? 28.814 16.401 -19.969 1.00 95.06 562 SER A N 1
ATOM 4524 C CA . SER A 1 562 ? 27.537 16.368 -20.693 1.00 95.06 562 SER A CA 1
ATOM 4525 C C . SER A 1 562 ? 27.715 16.744 -22.164 1.00 95.06 562 SER A C 1
ATOM 4527 O O . SER A 1 562 ? 28.385 17.732 -22.483 1.00 95.06 562 SER A O 1
ATOM 4529 N N . LYS A 1 563 ? 27.087 15.973 -23.052 1.00 94.38 563 LYS A N 1
ATOM 4530 C CA . LYS A 1 563 ? 27.053 16.198 -24.509 1.00 94.38 563 LYS A CA 1
ATOM 4531 C C . LYS A 1 563 ? 25.699 16.660 -25.022 1.00 94.38 563 LYS A C 1
ATOM 4533 O O . LYS A 1 563 ? 25.611 17.109 -26.159 1.00 94.38 563 LYS A O 1
ATOM 4538 N N . SER A 1 564 ? 24.677 16.593 -24.176 1.00 90.44 564 SER A N 1
ATOM 4539 C CA . SER A 1 564 ? 23.346 17.111 -24.456 1.00 90.44 564 SER A CA 1
ATOM 4540 C C . SER A 1 564 ? 22.956 18.161 -23.409 1.00 90.44 564 SER A C 1
ATOM 4542 O O . SER A 1 564 ? 23.419 18.119 -22.263 1.00 90.44 564 SER A O 1
ATOM 4544 N N . GLY A 1 565 ? 22.159 19.137 -23.846 1.00 91.88 565 GLY A N 1
ATOM 4545 C CA . GLY A 1 565 ? 21.435 20.068 -22.979 1.00 91.88 565 GLY A CA 1
ATOM 4546 C C . GLY A 1 565 ? 19.947 19.728 -22.870 1.00 91.88 565 GLY A C 1
ATOM 4547 O O . GLY A 1 565 ? 19.198 20.539 -22.338 1.00 91.88 565 GLY A O 1
ATOM 4548 N N . ASP A 1 566 ? 19.532 18.586 -23.419 1.00 95.81 566 ASP A N 1
ATOM 4549 C CA . ASP A 1 566 ? 18.151 18.124 -23.401 1.00 95.81 566 ASP A CA 1
ATOM 4550 C C . ASP A 1 566 ? 17.780 17.605 -22.005 1.00 95.81 566 ASP A C 1
ATOM 4552 O O . ASP A 1 566 ? 18.619 17.067 -21.276 1.00 95.81 566 ASP A O 1
ATOM 4556 N N . VAL A 1 567 ? 16.505 17.747 -21.659 1.00 97.56 567 VAL A N 1
ATOM 4557 C CA . VAL A 1 567 ? 15.886 17.244 -20.433 1.00 97.56 567 VAL A CA 1
ATOM 4558 C C . VAL A 1 567 ? 14.797 16.260 -20.825 1.00 97.56 567 VAL A C 1
ATOM 4560 O O . VAL A 1 567 ? 13.961 16.568 -21.671 1.00 97.56 567 VAL A O 1
ATOM 4563 N N . SER A 1 568 ? 14.783 15.099 -20.177 1.00 97.88 568 SER A N 1
ATOM 4564 C CA . SER A 1 568 ? 13.737 14.094 -20.343 1.00 97.88 568 SER A CA 1
ATOM 4565 C C . SER A 1 568 ? 12.955 13.963 -19.039 1.00 97.88 568 SER A C 1
ATOM 4567 O O . SER A 1 568 ? 13.381 13.249 -18.128 1.00 97.88 568 SER A O 1
ATOM 4569 N N . TYR A 1 569 ? 11.770 14.568 -18.984 1.00 98.44 569 TYR A N 1
ATOM 4570 C CA . TYR A 1 569 ? 10.954 14.609 -17.768 1.00 98.44 569 TYR A CA 1
ATOM 4571 C C . TYR A 1 569 ? 10.527 13.218 -17.281 1.00 98.44 569 TYR A C 1
ATOM 4573 O O . TYR A 1 569 ? 10.477 12.979 -16.077 1.00 98.44 569 TYR A O 1
ATOM 4581 N N . GLY A 1 570 ? 10.277 12.279 -18.203 1.00 98.19 570 GLY A N 1
ATOM 4582 C CA . GLY A 1 570 ? 9.962 10.889 -17.857 1.00 98.19 570 GLY A CA 1
ATOM 4583 C C . GLY A 1 570 ? 11.093 10.191 -17.098 1.00 98.19 570 GLY A C 1
ATOM 4584 O O . GLY A 1 570 ? 10.864 9.602 -16.045 1.00 98.19 570 GLY A O 1
ATOM 4585 N N . HIS A 1 571 ? 12.329 10.306 -17.588 1.00 98.56 571 HIS A N 1
ATOM 4586 C CA . HIS A 1 571 ? 13.490 9.729 -16.911 1.00 98.56 571 HIS A CA 1
ATOM 4587 C C . HIS A 1 571 ? 13.807 10.436 -15.588 1.00 98.56 571 HIS A C 1
ATOM 4589 O O . HIS A 1 571 ? 14.232 9.773 -14.647 1.00 98.56 571 HIS A O 1
ATOM 4595 N N . ASP A 1 572 ? 13.597 11.752 -15.483 1.00 98.62 572 ASP A N 1
ATOM 4596 C CA . ASP A 1 572 ? 13.791 12.469 -14.218 1.00 98.62 572 ASP A CA 1
ATOM 4597 C C . ASP A 1 572 ? 12.866 11.917 -13.128 1.00 98.62 572 ASP A C 1
ATOM 4599 O O . ASP A 1 572 ? 13.314 11.575 -12.028 1.00 98.62 572 ASP A O 1
ATOM 4603 N N . ILE A 1 573 ? 11.572 11.787 -13.437 1.00 98.81 573 ILE A N 1
ATOM 4604 C CA . ILE A 1 573 ? 10.598 11.299 -12.465 1.00 98.81 573 ILE A CA 1
ATOM 4605 C C . ILE A 1 573 ? 10.767 9.801 -12.189 1.00 98.81 573 ILE A C 1
ATOM 4607 O O . ILE A 1 573 ? 10.633 9.408 -11.031 1.00 98.81 573 ILE A O 1
ATOM 4611 N N . GLU A 1 574 ? 11.160 8.990 -13.178 1.00 98.88 574 GLU A N 1
ATOM 4612 C CA . GLU A 1 574 ? 11.548 7.581 -12.991 1.00 98.88 574 GLU A CA 1
ATOM 4613 C C . GLU A 1 574 ? 12.759 7.455 -12.052 1.00 98.88 574 GLU A C 1
ATOM 4615 O O . GLU A 1 574 ? 12.727 6.748 -11.041 1.00 98.88 574 GLU A O 1
ATOM 4620 N N . GLY A 1 575 ? 13.822 8.209 -12.338 1.00 98.69 575 GLY A N 1
ATOM 4621 C CA . GLY A 1 575 ? 15.034 8.225 -11.531 1.00 98.69 575 GLY A CA 1
ATOM 4622 C C . GLY A 1 575 ? 14.793 8.667 -10.097 1.00 98.69 575 GLY A C 1
ATOM 4623 O O . GLY A 1 575 ? 15.397 8.101 -9.182 1.00 98.69 575 GLY A O 1
ATOM 4624 N N . SER A 1 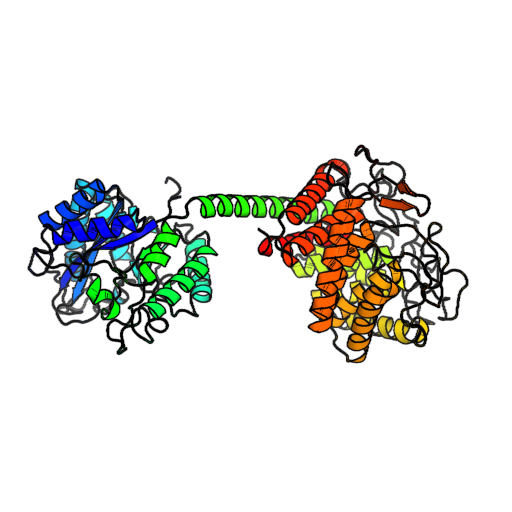576 ? 13.878 9.621 -9.883 1.00 98.69 576 SER A N 1
ATOM 4625 C CA . SER A 1 576 ? 13.539 10.105 -8.541 1.00 98.69 576 SER A CA 1
ATOM 4626 C C . SER A 1 576 ? 13.154 8.965 -7.590 1.00 98.69 576 SER A C 1
ATOM 4628 O O . SER A 1 576 ? 13.596 8.948 -6.442 1.00 98.69 576 SER A O 1
ATOM 4630 N N . TRP A 1 577 ? 12.384 7.975 -8.052 1.00 98.75 577 TRP A N 1
ATOM 4631 C CA . TRP A 1 577 ? 11.880 6.908 -7.190 1.00 98.75 577 TRP A CA 1
ATOM 4632 C C . TRP A 1 577 ? 12.739 5.640 -7.250 1.00 98.75 577 TRP A C 1
ATOM 4634 O O . TRP A 1 577 ? 12.914 4.994 -6.214 1.00 98.75 577 TRP A O 1
ATOM 4644 N N . LEU A 1 578 ? 13.363 5.332 -8.394 1.00 98.81 578 LEU A N 1
ATOM 4645 C CA . LEU A 1 578 ? 14.314 4.218 -8.511 1.00 98.81 578 LEU A CA 1
ATOM 4646 C C . LEU A 1 578 ? 15.571 4.426 -7.663 1.00 98.81 578 LEU A C 1
ATOM 4648 O O . LEU A 1 578 ? 16.075 3.479 -7.057 1.00 98.81 578 LEU A O 1
ATOM 4652 N N . LEU A 1 579 ? 16.065 5.664 -7.550 1.00 98.81 579 LEU A N 1
ATOM 4653 C CA . LEU A 1 579 ? 17.177 5.963 -6.646 1.00 98.81 579 LEU A CA 1
ATOM 4654 C C . LEU A 1 579 ? 16.790 5.690 -5.189 1.00 98.81 579 LEU A C 1
ATOM 4656 O O . LEU A 1 579 ? 17.586 5.103 -4.450 1.00 98.81 579 LEU A O 1
ATOM 4660 N N . CYS A 1 580 ? 15.576 6.078 -4.775 1.00 98.69 580 CYS A N 1
ATOM 4661 C CA . CYS A 1 580 ? 15.062 5.773 -3.437 1.00 98.69 580 CYS A CA 1
ATOM 4662 C C . CYS A 1 580 ? 14.988 4.264 -3.201 1.00 98.69 580 CYS A C 1
ATOM 4664 O O . CYS A 1 580 ? 15.482 3.793 -2.177 1.00 98.69 580 CYS A O 1
ATOM 4666 N N . GLU A 1 581 ? 14.445 3.513 -4.162 1.00 98.56 581 GLU A N 1
ATOM 4667 C CA . GLU A 1 581 ? 14.376 2.054 -4.088 1.00 98.56 581 GLU A CA 1
ATOM 4668 C C . GLU A 1 581 ? 15.775 1.438 -3.917 1.00 98.56 581 GLU A C 1
ATOM 4670 O O . GLU A 1 581 ? 16.001 0.641 -3.004 1.00 98.56 581 GLU A O 1
ATOM 4675 N N . ALA A 1 582 ? 16.741 1.855 -4.739 1.00 98.81 582 ALA A N 1
ATOM 4676 C CA . ALA A 1 582 ? 18.122 1.388 -4.667 1.00 98.81 582 ALA A CA 1
ATOM 4677 C C . ALA A 1 582 ? 18.769 1.667 -3.303 1.00 98.81 582 ALA A C 1
ATOM 4679 O O . ALA A 1 582 ? 19.423 0.789 -2.730 1.00 98.81 582 ALA A O 1
ATOM 4680 N N . ALA A 1 583 ? 18.575 2.870 -2.757 1.00 98.56 583 ALA A N 1
ATOM 4681 C CA . ALA A 1 583 ? 19.126 3.252 -1.461 1.00 98.56 583 ALA A CA 1
ATOM 4682 C C . ALA A 1 583 ? 18.502 2.464 -0.299 1.00 98.56 583 ALA A C 1
ATOM 4684 O O . ALA A 1 583 ? 19.232 1.978 0.571 1.00 98.56 583 ALA A O 1
ATOM 4685 N N . ASP A 1 584 ? 17.180 2.276 -0.320 1.00 97.25 584 ASP A N 1
ATOM 4686 C CA . ASP A 1 584 ? 16.457 1.510 0.697 1.00 97.25 584 ASP A CA 1
ATOM 4687 C C . ASP A 1 584 ? 16.885 0.029 0.683 1.00 97.25 584 ASP A C 1
ATOM 4689 O O . ASP A 1 584 ? 17.115 -0.568 1.736 1.00 97.25 584 ASP A O 1
ATOM 4693 N N . VAL A 1 585 ? 17.069 -0.564 -0.504 1.00 98.38 585 VAL A N 1
ATOM 4694 C CA . VAL A 1 585 ? 17.546 -1.952 -0.653 1.00 98.38 585 VAL A CA 1
ATOM 4695 C C . VAL A 1 585 ? 19.007 -2.108 -0.232 1.00 98.38 585 VAL A C 1
ATOM 4697 O O . VAL A 1 585 ? 19.374 -3.128 0.362 1.00 98.38 585 VAL A O 1
ATOM 4700 N N . LEU A 1 586 ? 19.849 -1.111 -0.520 1.00 98.31 586 LEU A N 1
ATOM 4701 C CA . LEU A 1 586 ? 21.242 -1.090 -0.081 1.00 98.31 586 LEU A CA 1
ATOM 4702 C C . LEU A 1 586 ? 21.353 -1.038 1.453 1.00 98.31 586 LEU A C 1
ATOM 4704 O O . LEU A 1 586 ? 22.249 -1.674 2.016 1.00 98.31 586 LEU A O 1
ATOM 4708 N N . GLY A 1 587 ? 20.454 -0.303 2.118 1.00 96.38 587 GLY A N 1
ATOM 4709 C CA . GLY A 1 587 ? 20.396 -0.184 3.578 1.00 96.38 587 GLY A CA 1
ATOM 4710 C C . GLY A 1 587 ? 21.451 0.752 4.185 1.00 96.38 587 GLY A C 1
ATOM 4711 O O . GLY A 1 587 ? 21.801 0.604 5.356 1.00 96.38 587 GLY A O 1
ATOM 4712 N N . ASP A 1 588 ? 21.982 1.699 3.405 1.00 95.94 588 ASP A N 1
ATOM 4713 C CA . ASP A 1 588 ? 22.932 2.723 3.868 1.00 95.94 588 ASP A CA 1
ATOM 4714 C C . ASP A 1 588 ? 22.180 4.016 4.216 1.00 95.94 588 ASP A C 1
ATOM 4716 O O . ASP A 1 588 ? 21.659 4.702 3.333 1.00 95.94 588 ASP A O 1
ATOM 4720 N N . SER A 1 589 ? 22.115 4.363 5.505 1.00 93.88 589 SER A N 1
ATOM 4721 C CA . SER A 1 589 ? 21.308 5.491 5.992 1.00 93.88 589 SER A CA 1
ATOM 4722 C C . SER A 1 589 ? 21.768 6.854 5.467 1.00 93.88 589 SER A C 1
ATOM 4724 O O . SER A 1 589 ? 20.927 7.699 5.161 1.00 93.88 589 SER A O 1
ATOM 4726 N N . LEU A 1 590 ? 23.079 7.070 5.308 1.00 94.00 590 LEU A N 1
ATOM 4727 C CA . LEU A 1 590 ? 23.625 8.340 4.817 1.00 94.00 590 LEU A CA 1
ATOM 4728 C C . LEU A 1 590 ? 23.303 8.542 3.335 1.00 94.00 590 LEU A C 1
ATOM 4730 O O . LEU A 1 590 ? 22.931 9.641 2.919 1.00 94.00 590 LEU A O 1
ATOM 4734 N N . ARG A 1 591 ? 23.428 7.482 2.527 1.00 97.00 591 ARG A N 1
ATOM 4735 C CA . ARG A 1 591 ? 23.014 7.520 1.117 1.00 97.00 591 ARG A CA 1
ATOM 4736 C C . ARG A 1 591 ? 21.508 7.675 0.989 1.00 97.00 591 ARG A C 1
ATOM 4738 O O . ARG A 1 591 ? 21.072 8.489 0.185 1.00 97.00 591 ARG A O 1
ATOM 4745 N N . THR A 1 592 ? 20.737 6.978 1.819 1.00 96.88 592 THR A N 1
ATOM 4746 C CA . THR A 1 592 ? 19.271 7.077 1.842 1.00 96.88 592 THR A CA 1
ATOM 4747 C C . THR A 1 592 ? 18.812 8.516 2.068 1.00 96.88 592 THR A C 1
ATOM 4749 O O . THR A 1 592 ? 17.979 9.018 1.319 1.00 96.88 592 THR A O 1
ATOM 4752 N N . GLU A 1 593 ? 19.392 9.225 3.038 1.00 96.81 593 GLU A N 1
ATOM 4753 C CA . GLU A 1 593 ? 19.052 10.630 3.287 1.00 96.81 593 GLU A CA 1
ATOM 4754 C C . GLU A 1 593 ? 19.426 11.542 2.104 1.00 96.81 593 GLU A C 1
ATOM 4756 O O . GLU A 1 593 ? 18.620 12.374 1.682 1.00 96.81 593 GLU A O 1
ATOM 4761 N N . ARG A 1 594 ? 20.628 11.368 1.528 1.00 98.00 594 ARG A N 1
ATOM 4762 C CA . ARG A 1 594 ? 21.065 12.130 0.341 1.00 98.00 594 ARG A CA 1
ATOM 4763 C C . ARG A 1 594 ? 20.124 11.915 -0.842 1.00 98.00 594 ARG A C 1
ATOM 4765 O O . ARG A 1 594 ? 19.722 12.890 -1.468 1.00 98.00 594 ARG A O 1
ATOM 4772 N N . VAL A 1 595 ? 19.784 10.658 -1.117 1.00 98.75 595 VAL A N 1
ATOM 4773 C CA . VAL A 1 595 ? 18.903 10.259 -2.213 1.00 98.75 595 VAL A CA 1
ATOM 4774 C C . VAL A 1 595 ? 17.504 10.822 -2.024 1.00 98.75 595 VAL A C 1
ATOM 4776 O O . VAL A 1 595 ? 16.990 11.437 -2.944 1.00 98.75 595 VAL A O 1
ATOM 4779 N N . ARG A 1 596 ? 16.893 10.668 -0.842 1.00 98.31 596 ARG A N 1
ATOM 4780 C CA . ARG A 1 596 ? 15.527 11.160 -0.595 1.00 98.31 596 ARG A CA 1
ATOM 4781 C C . ARG A 1 596 ? 15.416 12.669 -0.777 1.00 98.31 596 ARG A C 1
ATOM 4783 O O . ARG A 1 596 ? 14.415 13.141 -1.305 1.00 98.31 596 ARG A O 1
ATOM 4790 N N . ARG A 1 597 ? 16.448 13.421 -0.376 1.00 98.00 597 ARG A N 1
ATOM 4791 C CA . ARG A 1 597 ? 16.503 14.862 -0.637 1.00 98.00 597 ARG A CA 1
ATOM 4792 C C . ARG A 1 597 ? 16.554 15.149 -2.136 1.00 98.00 597 ARG A C 1
ATOM 4794 O O . ARG A 1 597 ? 15.744 15.931 -2.602 1.00 98.00 597 ARG A O 1
ATOM 4801 N N . GLU A 1 598 ? 17.462 14.515 -2.875 1.00 98.75 598 GLU A N 1
ATOM 4802 C CA . GLU A 1 598 ? 17.586 14.747 -4.322 1.00 98.75 598 GLU A CA 1
ATOM 4803 C C . GLU A 1 598 ? 16.321 14.327 -5.084 1.00 98.75 598 GLU A C 1
ATOM 4805 O O . GLU A 1 598 ? 15.822 15.080 -5.909 1.00 98.75 598 GLU A O 1
ATOM 4810 N N . ALA A 1 599 ? 15.738 13.178 -4.740 1.00 98.75 599 ALA A N 1
ATOM 4811 C CA . ALA A 1 599 ? 14.500 12.673 -5.323 1.00 98.75 599 ALA A CA 1
ATOM 4812 C C . ALA A 1 599 ? 13.335 13.667 -5.198 1.00 98.75 599 ALA A C 1
ATOM 4814 O O . ALA A 1 599 ? 12.581 13.854 -6.150 1.00 98.75 599 ALA A O 1
ATOM 4815 N N . LEU A 1 600 ? 13.199 14.338 -4.046 1.00 98.62 600 LEU A N 1
ATOM 4816 C CA . LEU A 1 600 ? 12.185 15.377 -3.854 1.00 98.62 600 LEU A CA 1
ATOM 4817 C C . LEU A 1 600 ? 12.441 16.610 -4.729 1.00 98.62 600 LEU A C 1
ATOM 4819 O O . LEU A 1 600 ? 11.490 17.196 -5.243 1.00 98.62 600 LEU A O 1
ATOM 4823 N N . GLU A 1 601 ? 13.703 16.997 -4.922 1.00 98.75 601 GLU A N 1
ATOM 4824 C CA . GLU A 1 601 ? 14.063 18.113 -5.801 1.00 98.75 601 GLU A CA 1
ATOM 4825 C C . GLU A 1 601 ? 13.797 17.772 -7.276 1.00 98.75 601 GLU A C 1
ATOM 4827 O O . GLU A 1 601 ? 13.215 18.588 -7.988 1.00 98.75 601 GLU A O 1
ATOM 4832 N N . MET A 1 602 ? 14.124 16.549 -7.711 1.00 98.81 602 MET A N 1
ATOM 4833 C CA . MET A 1 602 ? 13.826 16.039 -9.057 1.00 98.81 602 MET A CA 1
ATOM 4834 C C . MET A 1 602 ? 12.314 15.957 -9.319 1.00 98.81 602 MET A C 1
ATOM 4836 O O . MET A 1 602 ? 11.824 16.407 -10.359 1.00 98.81 602 MET A O 1
ATOM 4840 N N . ALA A 1 603 ? 11.548 15.428 -8.358 1.00 98.81 603 ALA A N 1
ATOM 4841 C CA . ALA A 1 603 ? 10.093 15.362 -8.454 1.00 98.81 603 ALA A CA 1
ATOM 4842 C C . ALA A 1 603 ? 9.470 16.765 -8.502 1.00 98.81 603 ALA A C 1
ATOM 4844 O O . ALA A 1 603 ? 8.553 17.006 -9.288 1.00 98.81 603 ALA A O 1
ATOM 4845 N N . ARG A 1 604 ? 9.995 17.718 -7.719 1.00 98.69 604 ARG A N 1
ATOM 4846 C CA . ARG A 1 604 ? 9.572 19.122 -7.785 1.00 98.69 604 ARG A CA 1
ATOM 4847 C C . ARG A 1 604 ? 9.887 19.742 -9.146 1.00 98.69 604 ARG A C 1
ATOM 4849 O O . ARG A 1 604 ? 9.003 20.360 -9.729 1.00 98.69 604 ARG A O 1
ATOM 4856 N N . ALA A 1 605 ? 11.103 19.558 -9.663 1.00 98.56 605 ALA A N 1
ATOM 4857 C CA . ALA A 1 605 ? 11.504 20.085 -10.966 1.00 98.56 605 ALA A CA 1
ATOM 4858 C C . ALA A 1 605 ? 10.617 19.533 -12.092 1.00 98.56 605 ALA A C 1
ATOM 4860 O O . ALA A 1 605 ? 10.147 20.295 -12.937 1.00 98.56 605 ALA A O 1
ATOM 4861 N N . THR A 1 606 ? 10.306 18.234 -12.049 1.00 98.69 606 THR A N 1
ATOM 4862 C CA . THR A 1 606 ? 9.378 17.604 -12.997 1.00 98.69 606 THR A CA 1
ATOM 4863 C C . THR A 1 606 ? 7.970 18.183 -12.874 1.00 98.69 606 THR A C 1
ATOM 4865 O O . THR A 1 606 ? 7.381 18.554 -13.884 1.00 98.69 606 THR A O 1
ATOM 4868 N N . LEU A 1 607 ? 7.440 18.333 -11.654 1.00 98.62 607 LEU A N 1
ATOM 4869 C CA . LEU A 1 607 ? 6.110 18.909 -11.431 1.00 98.62 607 LEU A CA 1
ATOM 4870 C C . LEU A 1 607 ? 5.995 20.353 -11.941 1.00 98.62 607 LEU A C 1
ATOM 4872 O O . LEU A 1 607 ? 4.977 20.726 -12.515 1.00 98.62 607 LEU A O 1
ATOM 4876 N N . GLU A 1 608 ? 7.024 21.170 -11.726 1.00 98.06 608 GLU A N 1
ATOM 4877 C CA . GLU A 1 608 ? 7.001 22.595 -12.071 1.00 98.06 608 GLU A CA 1
ATOM 4878 C C . GLU A 1 608 ? 7.249 22.865 -13.561 1.00 98.06 608 GLU A C 1
ATOM 4880 O O . GLU A 1 608 ? 6.788 23.884 -14.078 1.00 98.06 608 GLU A O 1
ATOM 4885 N N . GLN A 1 609 ? 7.991 21.989 -14.244 1.00 97.81 609 GLN A N 1
ATOM 4886 C CA . GLN A 1 609 ? 8.502 22.257 -15.595 1.00 97.81 609 GLN A CA 1
ATOM 4887 C C . GLN A 1 609 ? 8.031 21.249 -16.650 1.00 97.81 609 GLN A C 1
ATOM 4889 O O . GLN A 1 609 ? 7.943 21.605 -17.822 1.00 97.81 609 GLN A O 1
ATOM 4894 N N . GLY A 1 610 ? 7.746 20.008 -16.249 1.00 97.69 610 GLY A N 1
ATOM 4895 C CA . GLY A 1 610 ? 7.456 18.887 -17.147 1.00 97.69 610 GLY A CA 1
ATOM 4896 C C . GLY A 1 610 ? 5.996 18.438 -17.181 1.00 97.69 610 GLY A C 1
ATOM 4897 O O . GLY A 1 610 ? 5.639 17.659 -18.060 1.00 97.69 610 GLY A O 1
ATOM 4898 N N . VAL A 1 611 ? 5.149 18.907 -16.259 1.00 98.38 611 VAL A N 1
ATOM 4899 C CA . VAL A 1 611 ? 3.724 18.539 -16.183 1.00 98.38 611 VAL A CA 1
ATOM 4900 C C . VAL A 1 611 ? 2.855 19.615 -16.841 1.00 98.38 611 VAL A C 1
ATOM 4902 O O . VAL A 1 611 ? 2.940 20.798 -16.507 1.00 98.38 611 VAL A O 1
ATOM 4905 N N . ASP A 1 612 ? 1.995 19.207 -17.773 1.00 97.88 612 ASP A N 1
ATOM 4906 C CA . ASP A 1 612 ? 1.007 20.069 -18.425 1.00 97.88 612 ASP A CA 1
ATOM 4907 C C . ASP A 1 612 ? -0.243 20.275 -17.548 1.00 97.88 612 ASP A C 1
ATOM 4909 O O . ASP A 1 612 ? -0.467 19.592 -16.549 1.00 97.88 612 ASP A O 1
ATOM 4913 N N . GLN A 1 613 ? -1.116 21.205 -17.939 1.00 95.25 613 GLN A N 1
ATOM 4914 C CA . GLN A 1 613 ? -2.318 21.565 -17.165 1.00 95.25 613 GLN A CA 1
ATOM 4915 C C . GLN A 1 613 ? -3.329 20.419 -16.996 1.00 95.25 613 GLN A C 1
ATOM 4917 O O . GLN A 1 613 ? -4.162 20.468 -16.093 1.00 95.25 613 GLN A O 1
ATOM 4922 N N . ASP A 1 614 ? -3.281 19.413 -17.868 1.00 95.56 614 ASP A N 1
ATOM 4923 C CA . ASP A 1 614 ? -4.133 18.222 -17.821 1.00 95.56 614 ASP A CA 1
ATOM 4924 C C . ASP A 1 614 ? -3.529 17.069 -16.999 1.00 95.56 614 ASP A C 1
ATOM 4926 O O . ASP A 1 614 ? -4.146 16.010 -16.894 1.00 95.56 614 ASP A O 1
ATOM 4930 N N . GLY A 1 615 ? -2.350 17.276 -16.402 1.00 96.19 615 GLY A N 1
ATOM 4931 C CA . GLY A 1 615 ? -1.635 16.275 -15.614 1.00 96.19 615 GLY A CA 1
ATOM 4932 C C . GLY A 1 615 ? -0.714 15.362 -16.418 1.00 96.19 615 GLY A C 1
ATOM 4933 O O . GLY A 1 615 ? 0.003 14.567 -15.813 1.00 96.19 615 GLY A O 1
ATOM 4934 N N . GLY A 1 616 ? -0.711 15.462 -17.750 1.00 97.94 616 GLY A N 1
ATOM 4935 C CA . GLY A 1 616 ? 0.205 14.711 -18.599 1.00 97.94 616 GLY A CA 1
ATOM 4936 C C . GLY A 1 616 ? 1.615 15.303 -18.588 1.00 97.94 616 GLY A C 1
ATOM 4937 O O . GLY A 1 616 ? 1.795 16.518 -18.611 1.00 97.94 616 GLY A O 1
ATOM 4938 N N . VAL A 1 617 ? 2.622 14.439 -18.578 1.00 98.62 617 VAL A N 1
ATOM 4939 C CA . VAL A 1 617 ? 4.044 14.783 -18.625 1.00 98.62 617 VAL A CA 1
ATOM 4940 C C . VAL A 1 617 ? 4.499 14.916 -20.073 1.00 98.62 617 VAL A C 1
ATOM 4942 O O . VAL A 1 617 ? 4.304 13.993 -20.869 1.00 98.62 617 VAL A O 1
ATOM 4945 N N . PHE A 1 618 ? 5.098 16.060 -20.404 1.00 98.44 618 PHE A N 1
ATOM 4946 C CA . PHE A 1 618 ? 5.737 16.291 -21.698 1.00 98.44 618 PHE A CA 1
ATOM 4947 C C . PHE A 1 618 ? 6.903 15.329 -21.912 1.00 98.44 618 PHE A C 1
ATOM 4949 O O . PHE A 1 618 ? 7.537 14.886 -20.956 1.00 98.44 618 PHE A O 1
ATOM 4956 N N . ASN A 1 619 ? 7.213 15.039 -23.170 1.00 94.56 619 ASN A N 1
ATOM 4957 C CA . ASN A 1 619 ? 8.279 14.107 -23.497 1.00 94.56 619 ASN A CA 1
ATOM 4958 C C . ASN A 1 619 ? 9.659 14.683 -23.124 1.00 94.56 619 ASN A C 1
ATOM 4960 O O . ASN A 1 619 ? 10.316 14.206 -22.195 1.00 94.56 619 ASN A O 1
ATOM 4964 N N . GLU A 1 620 ? 10.080 15.751 -23.807 1.00 95.56 620 GLU A N 1
ATOM 4965 C CA . GLU A 1 620 ? 11.435 16.293 -23.678 1.00 95.56 620 GLU A CA 1
ATOM 4966 C C . GLU A 1 620 ? 11.482 17.812 -23.884 1.00 95.56 620 GLU A C 1
ATOM 4968 O O . GLU A 1 620 ? 10.728 18.385 -24.671 1.00 95.56 620 GLU A O 1
ATOM 4973 N N . LEU A 1 621 ? 12.430 18.473 -23.221 1.00 96.88 621 LEU A N 1
ATOM 4974 C CA . LEU A 1 621 ? 12.847 19.835 -23.542 1.00 96.88 621 LEU A CA 1
ATOM 4975 C C . LEU A 1 621 ? 14.226 19.780 -24.188 1.00 96.88 621 LEU A C 1
ATOM 4977 O O . LEU A 1 621 ? 15.192 19.368 -23.555 1.00 96.88 621 LEU A O 1
ATOM 4981 N N . HIS A 1 622 ? 14.334 20.230 -25.432 1.00 95.38 622 HIS A N 1
ATOM 4982 C CA . HIS A 1 622 ? 15.607 20.250 -26.139 1.00 95.38 622 HIS A CA 1
ATOM 4983 C C . HIS A 1 622 ? 16.514 21.380 -25.642 1.00 95.38 622 HIS A C 1
ATOM 4985 O O . HIS A 1 622 ? 16.043 22.440 -25.225 1.00 95.38 622 HIS A O 1
ATOM 4991 N N . GLY A 1 623 ? 17.831 21.202 -25.757 1.00 90.56 623 GLY A N 1
ATOM 4992 C CA . GLY A 1 623 ? 18.835 22.163 -25.287 1.00 90.56 623 GLY A CA 1
ATOM 4993 C C . GLY A 1 623 ? 18.802 23.534 -25.980 1.00 90.56 623 GLY A C 1
ATOM 4994 O O . GLY A 1 623 ? 19.435 24.477 -25.506 1.00 90.56 623 GLY A O 1
ATOM 4995 N N . ASP A 1 624 ? 18.062 23.670 -27.085 1.00 92.88 624 ASP A N 1
ATOM 4996 C CA . ASP A 1 624 ? 17.773 24.947 -27.752 1.00 92.88 624 ASP A CA 1
ATOM 4997 C C . ASP A 1 624 ? 16.510 25.658 -27.213 1.00 92.88 624 ASP A C 1
ATOM 4999 O O . ASP A 1 624 ? 16.184 26.762 -27.654 1.00 92.88 624 ASP A O 1
ATOM 5003 N N . GLY A 1 625 ? 15.824 25.051 -26.241 1.00 93.19 625 GLY A N 1
ATOM 5004 C CA . GLY A 1 625 ? 14.603 25.542 -25.607 1.00 93.19 625 GLY A CA 1
ATOM 5005 C C . GLY A 1 625 ? 13.305 25.093 -26.284 1.00 93.19 625 GLY A C 1
ATOM 5006 O O . GLY A 1 625 ? 12.230 25.514 -25.852 1.00 93.19 625 GLY A O 1
ATOM 5007 N N . ARG A 1 626 ? 13.359 24.268 -27.340 1.00 96.50 626 ARG A N 1
ATOM 5008 C CA . ARG A 1 626 ? 12.153 23.704 -27.960 1.00 96.50 626 ARG A CA 1
ATOM 5009 C C . ARG A 1 626 ? 11.579 22.590 -27.085 1.00 96.50 626 ARG A C 1
ATOM 5011 O O . ARG A 1 626 ? 12.263 21.617 -26.801 1.00 96.50 626 ARG A O 1
ATOM 5018 N N . LEU A 1 627 ? 10.305 22.707 -26.724 1.00 97.25 627 LEU A N 1
ATOM 5019 C CA . LEU A 1 627 ? 9.562 21.657 -26.028 1.00 97.25 627 LEU A CA 1
ATOM 5020 C C . LEU A 1 627 ? 8.979 20.664 -27.044 1.00 97.25 627 LEU A C 1
ATOM 5022 O O . LEU A 1 627 ? 8.302 21.082 -27.986 1.00 97.25 627 LEU A O 1
ATOM 5026 N N . ASP A 1 628 ? 9.242 19.374 -26.854 1.00 96.94 628 ASP A N 1
ATOM 5027 C CA . ASP A 1 628 ? 8.423 18.293 -27.400 1.00 96.94 628 ASP A CA 1
ATOM 5028 C C . ASP A 1 628 ? 7.245 18.071 -26.446 1.00 96.94 628 ASP A C 1
ATOM 5030 O O . ASP A 1 628 ? 7.371 17.440 -25.396 1.00 96.94 628 ASP A O 1
ATOM 5034 N N . ASP A 1 629 ? 6.107 18.670 -26.793 1.00 97.00 629 ASP A N 1
ATOM 5035 C CA . ASP A 1 629 ? 4.906 18.671 -25.962 1.00 97.00 629 ASP A CA 1
ATOM 5036 C C . ASP A 1 629 ? 3.972 17.478 -26.221 1.00 97.00 629 ASP A C 1
ATOM 5038 O O . ASP A 1 629 ? 2.855 17.431 -25.690 1.00 97.00 629 ASP A O 1
ATOM 5042 N N . SER A 1 630 ? 4.438 16.501 -27.004 1.00 97.25 630 SER A N 1
ATOM 5043 C CA . SER A 1 630 ? 3.814 15.186 -27.087 1.00 97.25 630 SER A CA 1
ATOM 5044 C C . SER A 1 630 ? 3.950 14.426 -25.763 1.00 97.25 630 SER A C 1
ATOM 5046 O O . SER A 1 630 ? 4.773 14.757 -24.904 1.00 97.25 630 SER A O 1
ATOM 5048 N N . LYS A 1 631 ? 3.079 13.435 -25.562 1.00 98.12 631 LYS A N 1
ATOM 5049 C CA . LYS A 1 631 ? 2.965 12.696 -24.301 1.00 98.12 631 LYS A CA 1
ATOM 5050 C C . LYS A 1 631 ? 3.014 11.202 -24.600 1.00 98.12 631 LYS A C 1
ATOM 5052 O O . LYS A 1 631 ? 2.020 10.606 -25.019 1.00 98.12 631 LYS A O 1
ATOM 5057 N N . ASP A 1 632 ? 4.191 10.615 -24.408 1.00 98.00 632 ASP A N 1
ATOM 5058 C CA . ASP A 1 632 ? 4.421 9.174 -24.546 1.00 98.00 632 ASP A CA 1
ATOM 5059 C C . ASP A 1 632 ? 3.791 8.412 -23.379 1.00 98.00 632 ASP A C 1
ATOM 5061 O O . ASP A 1 632 ? 3.540 8.986 -22.324 1.00 98.00 632 ASP A O 1
ATOM 5065 N N . TRP A 1 633 ? 3.533 7.114 -23.534 1.00 98.31 633 TRP A N 1
ATOM 5066 C CA . TRP A 1 633 ? 2.859 6.313 -22.506 1.00 98.31 633 TRP A CA 1
ATOM 5067 C C . TRP A 1 633 ? 3.694 6.145 -21.228 1.00 98.31 633 TRP A C 1
ATOM 5069 O O . TRP A 1 633 ? 3.148 6.101 -20.123 1.00 98.31 633 TRP A O 1
ATOM 5079 N N . TRP A 1 634 ? 5.016 6.000 -21.373 1.00 98.38 634 TRP A N 1
ATOM 5080 C CA . TRP A 1 634 ? 5.897 5.584 -20.284 1.00 98.38 634 TRP A CA 1
ATOM 5081 C C . TRP A 1 634 ? 6.204 6.716 -19.290 1.00 98.38 634 TRP A C 1
ATOM 5083 O O . TRP A 1 634 ? 6.125 6.428 -18.097 1.00 98.38 634 TRP A O 1
ATOM 5093 N N . PRO A 1 635 ? 6.415 7.996 -19.684 1.00 98.62 635 PRO A N 1
ATOM 5094 C CA . PRO A 1 635 ? 6.586 9.078 -18.716 1.00 98.62 635 PRO A CA 1
ATOM 5095 C C . PRO A 1 635 ? 5.367 9.234 -17.808 1.00 98.62 635 PRO A C 1
ATOM 5097 O O . PRO A 1 635 ? 5.518 9.569 -16.639 1.00 98.62 635 PRO A O 1
ATOM 5100 N N . GLN A 1 636 ? 4.161 8.935 -18.307 1.00 98.62 636 GLN A N 1
ATOM 5101 C CA . GLN A 1 636 ? 2.935 9.038 -17.507 1.00 98.62 636 GLN A CA 1
ATOM 5102 C C . GLN A 1 636 ? 2.901 7.964 -16.416 1.00 98.62 636 GLN A C 1
ATOM 5104 O O . GLN A 1 636 ? 2.614 8.262 -15.254 1.00 98.62 636 GLN A O 1
ATOM 5109 N N . ALA A 1 637 ? 3.235 6.718 -16.782 1.00 98.62 637 ALA A N 1
ATOM 5110 C CA . ALA A 1 637 ? 3.364 5.612 -15.835 1.00 98.62 637 ALA A CA 1
ATOM 5111 C C . ALA A 1 637 ? 4.368 5.951 -14.724 1.00 98.62 637 ALA A C 1
ATOM 5113 O O . ALA A 1 637 ? 4.044 5.840 -13.541 1.00 98.62 637 ALA A O 1
ATOM 5114 N N . GLU A 1 638 ? 5.554 6.429 -15.103 1.00 98.75 638 GLU A N 1
ATOM 5115 C CA . GLU A 1 638 ? 6.607 6.780 -14.149 1.00 98.75 638 GLU A CA 1
ATOM 5116 C C . GLU A 1 638 ? 6.243 7.991 -13.291 1.00 98.75 638 GLU A C 1
ATOM 5118 O O . GLU A 1 638 ? 6.546 8.015 -12.099 1.00 98.75 638 GLU A O 1
ATOM 5123 N N . ALA A 1 639 ? 5.515 8.960 -13.845 1.00 98.75 639 ALA A N 1
ATOM 5124 C CA . ALA A 1 639 ? 5.037 10.114 -13.098 1.00 98.75 639 ALA A CA 1
ATOM 5125 C C . ALA A 1 639 ? 4.044 9.736 -12.000 1.00 98.75 639 ALA A C 1
ATOM 5127 O O . ALA A 1 639 ? 4.127 10.261 -10.890 1.00 98.75 639 ALA A O 1
ATOM 5128 N N . MET A 1 640 ? 3.136 8.792 -12.273 1.00 98.44 640 MET A N 1
ATOM 5129 C CA . MET A 1 640 ? 2.213 8.291 -11.253 1.00 98.44 640 MET A CA 1
ATOM 5130 C C . MET A 1 640 ? 2.980 7.717 -10.052 1.00 98.44 640 MET A C 1
ATOM 5132 O O . MET A 1 640 ? 2.674 8.057 -8.908 1.00 98.44 640 MET A O 1
ATOM 5136 N N . VAL A 1 641 ? 4.012 6.902 -10.293 1.00 98.75 641 VAL A N 1
ATOM 5137 C CA . VAL A 1 641 ? 4.823 6.299 -9.221 1.00 98.75 641 VAL A CA 1
ATOM 5138 C C . VAL A 1 641 ? 5.715 7.330 -8.538 1.00 98.75 641 VAL A C 1
ATOM 5140 O O . VAL A 1 641 ? 5.738 7.399 -7.309 1.00 98.75 641 VAL A O 1
ATOM 5143 N N . GLY A 1 642 ? 6.428 8.154 -9.306 1.00 98.75 642 GLY A N 1
ATOM 5144 C CA . GLY A 1 642 ? 7.362 9.141 -8.772 1.00 98.75 642 GLY A CA 1
ATOM 5145 C C . GLY A 1 642 ? 6.677 10.193 -7.905 1.00 98.75 642 GLY A C 1
ATOM 5146 O O . GLY A 1 642 ? 7.187 10.530 -6.836 1.00 98.75 642 GLY A O 1
ATOM 5147 N N . PHE A 1 643 ? 5.473 10.639 -8.276 1.00 98.75 643 PHE A N 1
ATOM 5148 C CA . PHE A 1 643 ? 4.697 11.556 -7.443 1.00 98.75 643 PHE A CA 1
ATOM 5149 C C . PHE A 1 643 ? 4.090 10.881 -6.204 1.00 98.75 643 PHE A C 1
ATOM 5151 O O . PHE A 1 643 ? 4.105 11.483 -5.129 1.00 98.75 643 PHE A O 1
ATOM 5158 N N . LEU A 1 644 ? 3.648 9.619 -6.281 1.00 98.38 644 LEU A N 1
ATOM 5159 C CA . LEU A 1 644 ? 3.275 8.867 -5.073 1.00 98.38 644 LEU A CA 1
ATOM 5160 C C . LEU A 1 644 ? 4.469 8.710 -4.123 1.00 98.38 644 LEU A C 1
ATOM 5162 O O . LEU A 1 644 ? 4.328 8.927 -2.921 1.00 98.38 644 LEU A O 1
ATOM 5166 N N . ASN A 1 645 ? 5.654 8.398 -4.652 1.00 98.44 645 ASN A N 1
ATOM 5167 C CA . ASN A 1 645 ? 6.887 8.312 -3.875 1.00 98.44 645 ASN A CA 1
ATOM 5168 C C . ASN A 1 645 ? 7.241 9.660 -3.226 1.00 98.44 645 ASN A C 1
ATOM 5170 O O . ASN A 1 645 ? 7.513 9.711 -2.029 1.00 98.44 645 ASN A O 1
ATOM 5174 N N . ALA A 1 646 ? 7.171 10.766 -3.971 1.00 98.19 646 ALA A N 1
ATOM 5175 C CA . ALA A 1 646 ? 7.406 12.102 -3.427 1.00 98.19 646 ALA A CA 1
ATOM 5176 C C . ALA A 1 646 ? 6.414 12.448 -2.302 1.00 98.19 646 ALA A C 1
ATOM 5178 O O . ALA A 1 646 ? 6.827 12.957 -1.260 1.00 98.19 646 ALA A O 1
ATOM 5179 N N . CYS A 1 647 ? 5.133 12.093 -2.458 1.00 96.06 647 CYS A N 1
ATOM 5180 C CA . CYS A 1 647 ? 4.126 12.253 -1.410 1.00 96.06 647 CYS A CA 1
ATOM 5181 C C . CYS A 1 647 ? 4.456 11.431 -0.154 1.00 96.06 647 CYS A C 1
ATOM 5183 O O . CYS A 1 647 ? 4.325 11.938 0.955 1.00 96.06 647 CYS A O 1
ATOM 5185 N N . GLN A 1 648 ? 4.916 10.185 -0.304 1.00 90.75 648 GLN A N 1
ATOM 5186 C CA . GLN A 1 648 ? 5.330 9.342 0.827 1.00 90.75 648 GLN A CA 1
ATOM 5187 C C . GLN A 1 648 ? 6.527 9.925 1.584 1.00 90.75 648 GLN A C 1
ATOM 5189 O O . GLN A 1 648 ? 6.623 9.779 2.801 1.00 90.75 648 GLN A O 1
ATOM 5194 N N . LEU A 1 649 ? 7.447 10.574 0.868 1.00 89.25 649 LEU A N 1
ATOM 5195 C CA . LEU A 1 649 ? 8.645 11.165 1.455 1.00 89.25 649 LEU A CA 1
ATOM 5196 C C . LEU A 1 649 ? 8.367 12.490 2.173 1.00 89.25 649 LEU A C 1
ATOM 5198 O O . LEU A 1 649 ? 8.963 12.733 3.222 1.00 89.25 649 LEU A O 1
ATOM 5202 N N . SER A 1 650 ? 7.512 13.353 1.614 1.00 90.56 650 SER A N 1
ATOM 5203 C CA . SER A 1 650 ? 7.301 14.712 2.135 1.00 90.56 650 SER A CA 1
ATOM 5204 C C . SER A 1 650 ? 5.994 14.914 2.902 1.00 90.56 650 SER A C 1
ATOM 5206 O O . SER A 1 650 ? 5.903 15.846 3.699 1.00 90.56 650 SER A O 1
ATOM 5208 N N . GLY A 1 651 ? 4.975 14.088 2.654 1.00 85.88 651 GLY A N 1
ATOM 5209 C CA . GLY A 1 651 ? 3.604 14.315 3.118 1.00 85.88 651 GLY A CA 1
ATOM 5210 C C . GLY A 1 651 ? 2.890 15.485 2.424 1.00 85.88 651 GLY A C 1
ATOM 5211 O O . GLY A 1 651 ? 1.824 15.898 2.873 1.00 85.88 651 GLY A O 1
ATOM 5212 N N . GLU A 1 652 ? 3.461 16.065 1.360 1.00 86.19 652 GLU A N 1
ATOM 5213 C CA . GLU A 1 652 ? 2.864 17.216 0.674 1.00 86.19 652 GLU A CA 1
ATOM 5214 C C . GLU A 1 652 ? 1.762 16.801 -0.313 1.00 86.19 652 GLU A C 1
ATOM 5216 O O . GLU A 1 652 ? 2.020 16.131 -1.316 1.00 86.19 652 GLU A O 1
ATOM 5221 N N . GLN A 1 653 ? 0.551 17.323 -0.093 1.00 89.56 653 GLN A N 1
ATOM 5222 C CA . GLN A 1 653 ? -0.648 17.035 -0.892 1.00 89.56 653 GLN A CA 1
ATOM 5223 C C . GLN A 1 653 ? -0.474 17.276 -2.403 1.00 89.56 653 GLN A C 1
ATOM 5225 O O . GLN A 1 653 ? -1.016 16.528 -3.211 1.00 89.56 653 GLN A O 1
ATOM 5230 N N . LYS A 1 654 ? 0.334 18.267 -2.802 1.00 96.06 654 LYS A N 1
ATOM 5231 C CA . LYS A 1 654 ? 0.568 18.608 -4.218 1.00 96.06 654 LYS A CA 1
ATOM 5232 C C . LYS A 1 654 ? 1.085 17.427 -5.052 1.00 96.06 654 LYS A C 1
ATOM 5234 O O . LYS A 1 654 ? 0.798 17.351 -6.241 1.00 96.06 654 LYS A O 1
ATOM 5239 N N . TYR A 1 655 ? 1.841 16.509 -4.442 1.00 97.81 655 TYR A N 1
ATOM 5240 C CA . TYR A 1 655 ? 2.354 15.332 -5.141 1.00 97.81 655 TYR A CA 1
ATOM 5241 C C . TYR A 1 655 ? 1.288 14.245 -5.272 1.00 97.81 655 TYR A C 1
ATOM 5243 O O . TYR A 1 655 ? 1.183 13.620 -6.322 1.00 97.81 655 TYR A O 1
ATOM 5251 N N . LEU A 1 656 ? 0.438 14.062 -4.259 1.00 94.94 656 LEU A N 1
ATOM 5252 C CA . LEU A 1 656 ? -0.731 13.194 -4.390 1.00 94.94 656 LEU A CA 1
ATOM 5253 C C . LEU A 1 656 ? -1.673 13.711 -5.488 1.00 94.94 656 LEU A C 1
ATOM 5255 O O . LEU A 1 656 ? -2.136 12.929 -6.313 1.00 94.94 656 LEU A O 1
ATOM 5259 N N . ASP A 1 657 ? -1.898 15.022 -5.556 1.00 95.44 657 ASP A N 1
ATOM 5260 C CA . ASP A 1 657 ? -2.718 15.636 -6.605 1.00 95.44 657 ASP A CA 1
ATOM 5261 C C . ASP A 1 657 ? -2.095 15.453 -8.000 1.00 95.44 657 ASP A C 1
ATOM 5263 O O . ASP A 1 657 ? -2.804 15.142 -8.956 1.00 95.44 657 ASP A O 1
ATOM 5267 N N . ALA A 1 658 ? -0.767 15.563 -8.120 1.00 98.25 658 ALA A N 1
ATOM 5268 C CA . ALA A 1 658 ? -0.047 15.318 -9.370 1.00 98.25 658 ALA A CA 1
ATOM 5269 C C . ALA A 1 658 ? -0.108 13.846 -9.812 1.00 98.25 658 ALA A C 1
ATOM 5271 O O . ALA A 1 658 ? -0.379 13.563 -10.980 1.00 98.25 658 ALA A O 1
ATOM 5272 N N . ALA A 1 659 ? 0.061 12.896 -8.884 1.00 98.06 659 ALA A N 1
ATOM 5273 C CA . ALA A 1 659 ? -0.154 11.476 -9.161 1.00 98.06 659 ALA A CA 1
ATOM 5274 C C . ALA A 1 659 ? -1.597 11.223 -9.623 1.00 98.06 659 ALA A C 1
ATOM 5276 O O . ALA A 1 659 ? -1.828 10.473 -10.575 1.00 98.06 659 ALA A O 1
ATOM 5277 N N . LYS A 1 660 ? -2.567 11.899 -8.985 1.00 95.75 660 LYS A N 1
ATOM 5278 C CA . LYS A 1 660 ? -3.981 11.830 -9.358 1.00 95.75 660 LYS A CA 1
ATOM 5279 C C . LYS A 1 660 ? -4.256 12.328 -10.765 1.00 95.75 660 LYS A C 1
ATOM 5281 O O . LYS A 1 660 ? -4.980 11.671 -11.516 1.00 95.75 660 LYS A O 1
ATOM 5286 N N . ALA A 1 661 ? -3.655 13.455 -11.117 1.00 97.75 661 ALA A N 1
ATOM 5287 C CA . ALA A 1 661 ? -3.759 14.041 -12.439 1.00 97.75 661 ALA A CA 1
ATOM 5288 C C . ALA A 1 661 ? -3.111 13.143 -13.507 1.00 97.75 661 ALA A C 1
ATOM 5290 O O . ALA A 1 661 ? -3.746 12.885 -14.527 1.00 97.75 661 ALA A O 1
ATOM 5291 N N . SER A 1 662 ? -1.930 12.571 -13.238 1.00 98.06 662 SER A N 1
ATOM 5292 C CA . SER A 1 662 ? -1.279 11.618 -14.151 1.00 98.06 662 SER A CA 1
ATOM 5293 C C . SER A 1 662 ? -2.154 10.384 -14.412 1.00 98.06 662 SER A C 1
ATOM 5295 O O . SER A 1 662 ? -2.405 10.024 -15.563 1.00 98.06 662 SER A O 1
ATOM 5297 N N . TRP A 1 663 ? -2.732 9.775 -13.369 1.00 98.06 663 TRP A N 1
ATOM 5298 C CA . TRP A 1 663 ? -3.648 8.641 -13.547 1.00 98.06 663 TRP A CA 1
ATOM 5299 C C . TRP A 1 663 ? -4.917 9.013 -14.328 1.00 98.06 663 TRP A C 1
ATOM 5301 O O . TRP A 1 663 ? -5.382 8.256 -15.185 1.00 98.06 663 TRP A O 1
ATOM 5311 N N . ALA A 1 664 ? -5.492 10.187 -14.058 1.00 97.62 664 ALA A N 1
ATOM 5312 C CA . ALA A 1 664 ? -6.637 10.683 -14.813 1.00 97.62 664 ALA A CA 1
ATOM 5313 C C . ALA A 1 664 ? -6.288 10.894 -16.296 1.00 97.62 664 ALA A C 1
ATOM 5315 O O . ALA A 1 664 ? -7.071 10.497 -17.162 1.00 97.62 664 ALA A O 1
ATOM 5316 N N . PHE A 1 665 ? -5.103 11.439 -16.584 1.00 98.38 665 PHE A N 1
ATOM 5317 C CA . PHE A 1 665 ? -4.586 11.614 -17.938 1.00 98.38 665 PHE A CA 1
ATOM 5318 C C . PHE A 1 665 ? -4.401 10.268 -18.651 1.00 98.38 665 PHE A C 1
ATOM 5320 O O . PHE A 1 665 ? -4.879 10.091 -19.775 1.00 98.38 665 PHE A O 1
ATOM 5327 N N . ILE A 1 666 ? -3.798 9.283 -17.975 1.00 98.50 666 ILE A N 1
ATOM 5328 C CA . ILE A 1 666 ? -3.618 7.927 -18.509 1.00 98.50 666 ILE A CA 1
ATOM 5329 C C . ILE A 1 666 ? -4.960 7.334 -18.938 1.00 98.50 666 ILE A C 1
ATOM 5331 O O . ILE A 1 666 ? -5.111 6.896 -20.078 1.00 98.50 666 ILE A O 1
ATOM 5335 N N . ARG A 1 667 ? -5.958 7.356 -18.048 1.00 96.94 667 ARG A N 1
ATOM 5336 C CA . ARG A 1 667 ? -7.286 6.798 -18.340 1.00 96.94 667 ARG A CA 1
ATOM 5337 C C . ARG A 1 667 ? -8.030 7.549 -19.440 1.00 96.94 667 ARG A C 1
ATOM 5339 O O . ARG A 1 667 ? -8.837 6.931 -20.131 1.00 96.94 667 ARG A O 1
ATOM 5346 N N . GLY A 1 668 ? -7.819 8.860 -19.540 1.00 96.88 668 GLY A N 1
ATOM 5347 C CA . GLY A 1 668 ? -8.518 9.725 -20.485 1.00 96.88 668 GLY A CA 1
ATOM 5348 C C . GLY A 1 668 ? -7.963 9.667 -21.906 1.00 96.88 668 GLY A C 1
ATOM 5349 O O . GLY A 1 668 ? -8.748 9.751 -22.848 1.00 96.88 668 GLY A O 1
ATOM 5350 N N . PHE A 1 669 ? -6.641 9.525 -22.057 1.00 97.69 669 PHE A N 1
ATOM 5351 C CA . PHE A 1 669 ? -5.968 9.764 -23.340 1.00 97.69 669 PHE A CA 1
ATOM 5352 C C . PHE A 1 669 ? -4.969 8.677 -23.744 1.00 97.69 669 PHE A C 1
ATOM 5354 O O . PHE A 1 669 ? -4.904 8.319 -24.916 1.00 97.69 669 PHE A O 1
ATOM 5361 N N . ILE A 1 670 ? -4.191 8.135 -22.803 1.00 98.06 670 ILE A N 1
ATOM 5362 C CA . ILE A 1 670 ? -3.164 7.127 -23.123 1.00 98.06 670 ILE A CA 1
ATOM 5363 C C . ILE A 1 670 ? -3.779 5.743 -23.307 1.00 98.06 670 ILE A C 1
ATOM 5365 O O . ILE A 1 670 ? -3.364 4.996 -24.189 1.00 98.06 670 ILE A O 1
ATOM 5369 N N . ARG A 1 671 ? -4.761 5.378 -22.483 1.00 97.31 671 ARG A N 1
ATOM 5370 C CA . ARG A 1 671 ? -5.443 4.088 -22.568 1.00 97.31 671 ARG A CA 1
ATOM 5371 C C . ARG A 1 671 ? -6.177 3.953 -23.904 1.00 97.31 671 ARG A C 1
ATOM 5373 O O . ARG A 1 671 ? -7.050 4.757 -24.215 1.00 97.31 671 ARG A O 1
ATOM 5380 N N . ASP A 1 672 ? -5.907 2.869 -24.627 1.00 96.50 672 ASP A N 1
ATOM 5381 C CA . ASP A 1 672 ? -6.659 2.518 -25.830 1.00 96.50 672 ASP A CA 1
ATOM 5382 C C . ASP A 1 672 ? -7.904 1.711 -25.441 1.00 96.50 672 ASP A C 1
ATOM 5384 O O . ASP A 1 672 ? -7.839 0.529 -25.092 1.00 96.50 672 ASP A O 1
ATOM 5388 N N . GLY A 1 673 ? -9.060 2.374 -25.470 1.00 91.50 673 GLY A N 1
ATOM 5389 C CA . GLY A 1 673 ? -10.345 1.751 -25.161 1.00 91.50 673 GLY A CA 1
ATOM 5390 C C . GLY A 1 673 ? -10.888 0.821 -26.253 1.00 91.50 673 GLY A C 1
ATOM 5391 O O . GLY A 1 673 ? -11.825 0.074 -25.972 1.00 91.50 673 GLY A O 1
ATOM 5392 N N . GLU A 1 674 ? -10.339 0.863 -27.470 1.00 92.56 674 GLU A N 1
ATOM 5393 C CA . GLU A 1 674 ? -10.807 0.085 -28.622 1.00 92.56 674 GLU A CA 1
ATOM 5394 C C . GLU A 1 674 ? -10.057 -1.245 -28.743 1.00 92.56 674 GLU A C 1
ATOM 5396 O O . GLU A 1 674 ? -10.678 -2.309 -28.782 1.00 92.56 674 GLU A O 1
ATOM 5401 N N . HIS A 1 675 ? -8.725 -1.195 -28.749 1.00 94.00 675 HIS A N 1
ATOM 5402 C CA . HIS A 1 675 ? -7.871 -2.368 -28.971 1.00 94.00 675 HIS A CA 1
ATOM 5403 C C . HIS A 1 675 ? -7.211 -2.904 -27.696 1.00 94.00 675 HIS A C 1
ATOM 5405 O O . HIS A 1 675 ? -6.619 -3.987 -27.706 1.00 94.00 675 HIS A O 1
ATOM 5411 N N . GLY A 1 676 ? -7.335 -2.176 -26.585 1.00 93.75 676 GLY A N 1
ATOM 5412 C CA . GLY A 1 676 ? -6.638 -2.477 -25.345 1.00 93.75 676 GLY A CA 1
ATOM 5413 C C . GLY A 1 676 ? -5.164 -2.068 -25.368 1.00 93.75 676 GLY A C 1
ATOM 5414 O O . GLY A 1 676 ? -4.622 -1.584 -26.370 1.00 93.75 676 GLY A O 1
ATOM 5415 N N . GLU A 1 677 ? -4.511 -2.265 -24.222 1.00 97.94 677 GLU A N 1
ATOM 5416 C CA . GLU A 1 677 ? -3.218 -1.646 -23.913 1.00 97.94 677 GLU A CA 1
ATOM 5417 C C . GLU A 1 677 ? -3.318 -0.107 -23.985 1.00 97.94 677 GLU A C 1
ATOM 5419 O O . GLU A 1 677 ? -4.397 0.479 -23.857 1.00 97.94 677 GLU A O 1
ATOM 5424 N N . TRP A 1 678 ? -2.182 0.563 -24.096 1.00 98.00 678 TRP A N 1
ATOM 5425 C CA . TRP A 1 678 ? -2.003 2.002 -24.180 1.00 98.00 678 TRP A CA 1
ATOM 5426 C C . TRP A 1 678 ? -1.551 2.378 -25.601 1.00 98.00 678 TRP A C 1
ATOM 5428 O O . TRP A 1 678 ? -0.889 1.599 -26.300 1.00 98.00 678 TRP A O 1
ATOM 5438 N N . HIS A 1 679 ? -1.934 3.562 -26.066 1.00 97.75 679 HIS A N 1
ATOM 5439 C CA . HIS A 1 679 ? -1.342 4.206 -27.237 1.00 97.75 679 HIS A CA 1
ATOM 5440 C C . HIS A 1 679 ? 0.137 4.497 -26.975 1.00 97.75 679 HIS A C 1
ATOM 5442 O O . HIS A 1 679 ? 0.537 4.654 -25.824 1.00 97.75 679 HIS A O 1
ATOM 5448 N N . TRP A 1 680 ? 0.960 4.551 -28.028 1.00 97.25 680 TRP A N 1
ATOM 5449 C CA . TRP A 1 680 ? 2.367 4.915 -27.850 1.00 97.25 680 TRP A CA 1
ATOM 5450 C C . TRP A 1 680 ? 2.480 6.361 -27.359 1.00 97.25 680 TRP A C 1
ATOM 5452 O O . TRP A 1 680 ? 3.060 6.646 -26.315 1.00 97.25 680 TRP A O 1
ATOM 5462 N N . GLN A 1 681 ? 1.934 7.272 -28.157 1.00 97.50 681 GLN A N 1
ATOM 5463 C CA . GLN A 1 681 ? 2.025 8.710 -27.978 1.00 97.50 681 GLN 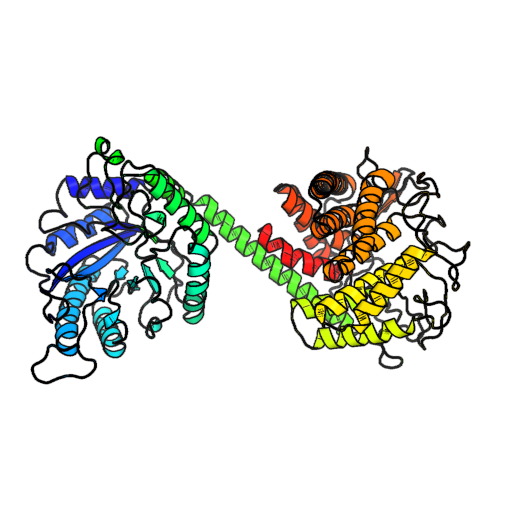A CA 1
ATOM 5464 C C . GLN A 1 681 ? 0.650 9.309 -28.219 1.00 97.50 681 GLN A C 1
ATOM 5466 O O . GLN A 1 681 ? -0.086 8.874 -29.112 1.00 97.50 681 GLN A O 1
ATOM 5471 N N . VAL A 1 682 ? 0.338 10.351 -27.462 1.00 98.00 682 VAL A N 1
ATOM 5472 C CA . VAL A 1 682 ? -0.725 11.288 -27.804 1.00 98.00 682 VAL A CA 1
ATOM 5473 C C . VAL A 1 682 ? -0.127 12.667 -28.053 1.00 98.00 682 VAL A C 1
ATOM 5475 O O . VAL A 1 682 ? 0.875 13.060 -27.450 1.00 98.00 682 VAL A O 1
ATOM 5478 N N . MET A 1 683 ? -0.757 13.417 -28.949 1.00 97.38 683 MET A N 1
ATOM 5479 C CA . MET A 1 683 ? -0.514 14.848 -29.094 1.00 97.38 683 MET A CA 1
ATOM 5480 C C . MET A 1 683 ? -0.821 15.548 -27.767 1.00 97.38 683 MET A C 1
ATOM 5482 O O . MET A 1 683 ? -1.586 15.035 -26.949 1.00 97.38 683 MET A O 1
ATOM 5486 N N . ARG A 1 684 ? -0.331 16.777 -27.578 1.00 96.50 684 ARG A N 1
ATOM 5487 C CA . ARG A 1 684 ? -0.682 17.580 -26.396 1.00 96.50 684 ARG A CA 1
ATOM 5488 C C . ARG A 1 684 ? -2.195 17.690 -26.156 1.00 96.50 684 ARG A C 1
ATOM 5490 O O . ARG A 1 684 ? -2.625 17.774 -25.012 1.00 96.50 684 ARG A O 1
ATOM 5497 N N . THR A 1 685 ? -2.991 17.670 -27.229 1.00 94.62 685 THR A N 1
ATOM 5498 C CA . THR A 1 685 ? -4.465 17.704 -27.215 1.00 94.62 685 THR A CA 1
ATOM 5499 C C . THR A 1 685 ? -5.126 16.402 -26.747 1.00 94.62 685 THR A C 1
ATOM 5501 O O . THR A 1 685 ? -6.343 16.382 -26.583 1.00 94.62 685 THR A O 1
ATOM 5504 N N . GLY A 1 686 ? -4.356 15.326 -26.564 1.00 94.31 686 GLY A N 1
ATOM 5505 C CA . GLY A 1 686 ? -4.841 13.999 -26.185 1.00 94.31 686 GLY A CA 1
ATOM 5506 C C . GLY A 1 686 ? -5.205 13.086 -27.360 1.00 94.31 686 GLY A C 1
ATOM 5507 O O . GLY A 1 686 ? -5.629 11.958 -27.133 1.00 94.31 686 GLY A O 1
ATOM 5508 N N . GLU A 1 687 ? -5.046 13.536 -28.609 1.00 96.69 687 GLU A N 1
ATOM 5509 C CA . GLU A 1 687 ? -5.299 12.702 -29.793 1.00 96.69 687 GLU A CA 1
ATOM 5510 C C . GLU A 1 687 ? -4.157 11.688 -30.009 1.00 96.69 687 GLU A C 1
ATOM 5512 O O . GLU A 1 687 ? -2.996 12.107 -30.056 1.00 96.69 687 GLU A O 1
ATOM 5517 N N . PRO A 1 688 ? -4.441 10.381 -30.174 1.00 96.00 688 PRO A N 1
ATOM 5518 C CA . PRO A 1 688 ? -3.416 9.379 -30.463 1.00 96.00 688 PRO A CA 1
ATOM 5519 C C . PRO A 1 688 ? -2.653 9.666 -31.755 1.00 96.00 688 PRO A C 1
ATOM 5521 O O . PRO A 1 688 ? -3.247 9.986 -32.787 1.00 96.00 688 PRO A O 1
ATOM 5524 N N . VAL A 1 689 ? -1.332 9.498 -31.712 1.00 95.06 689 VAL A N 1
ATOM 5525 C CA . VAL A 1 689 ? -0.470 9.629 -32.891 1.00 95.06 689 VAL A CA 1
ATOM 5526 C C . VAL A 1 689 ? -0.405 8.277 -33.619 1.00 95.06 689 VAL A C 1
ATOM 5528 O O . VAL A 1 689 ? 0.039 7.293 -33.022 1.00 95.06 689 VAL A O 1
ATOM 5531 N N . PRO A 1 690 ? -0.851 8.186 -34.889 1.00 90.44 690 PRO A N 1
ATOM 5532 C CA . PRO A 1 690 ? -0.859 6.929 -35.636 1.00 90.44 690 PRO A CA 1
ATOM 5533 C C . PRO A 1 690 ? 0.542 6.526 -36.111 1.00 90.44 690 PRO A C 1
ATOM 5535 O O . PRO A 1 690 ? 1.441 7.360 -36.228 1.00 90.44 690 PRO A O 1
ATOM 5538 N N . GLY A 1 691 ? 0.706 5.254 -36.477 1.00 88.00 691 GLY A N 1
ATOM 5539 C CA . GLY A 1 691 ? 1.936 4.730 -37.080 1.00 88.00 691 GLY A CA 1
ATOM 5540 C C . GLY A 1 691 ? 3.019 4.312 -36.084 1.00 88.00 691 GLY A C 1
ATOM 5541 O O . GLY A 1 691 ? 4.094 3.887 -36.507 1.00 88.00 691 GLY A O 1
ATOM 5542 N N . HIS A 1 692 ? 2.733 4.398 -34.786 1.00 92.31 692 HIS A N 1
ATOM 5543 C CA . HIS A 1 692 ? 3.523 3.746 -33.749 1.00 92.31 692 HIS A CA 1
ATOM 5544 C C . HIS A 1 692 ? 3.050 2.307 -33.535 1.00 92.31 692 HIS A C 1
ATOM 5546 O O . HIS A 1 692 ? 1.873 1.989 -33.691 1.00 92.31 692 HIS A O 1
ATOM 5552 N N . ASP A 1 693 ? 3.962 1.428 -33.147 1.00 93.06 693 ASP A N 1
ATOM 5553 C CA . ASP A 1 693 ? 3.634 0.071 -32.743 1.00 93.06 693 ASP A CA 1
ATOM 5554 C C . ASP A 1 693 ? 2.828 0.054 -31.435 1.00 93.06 693 ASP A C 1
ATOM 5556 O O . ASP A 1 693 ? 2.989 0.887 -30.542 1.00 93.06 693 ASP A O 1
ATOM 5560 N N . LYS A 1 694 ? 1.931 -0.926 -31.321 1.00 95.62 694 LYS A N 1
ATOM 5561 C CA . LYS A 1 694 ? 1.208 -1.276 -30.095 1.00 95.62 694 LYS A CA 1
ATOM 5562 C C . LYS A 1 694 ? 2.084 -2.108 -29.157 1.00 95.62 694 LYS A C 1
ATOM 5564 O O . LYS A 1 694 ? 1.958 -1.980 -27.938 1.00 95.62 694 LYS A O 1
ATOM 5569 N N . ALA A 1 695 ? 2.968 -2.923 -29.721 1.00 96.62 695 ALA A N 1
ATOM 5570 C CA . ALA A 1 695 ? 4.017 -3.660 -29.033 1.00 96.62 695 ALA A CA 1
ATOM 5571 C C . ALA A 1 695 ? 5.219 -3.793 -29.970 1.00 96.62 695 ALA A C 1
ATOM 5573 O O . ALA A 1 695 ? 5.030 -4.052 -31.156 1.00 96.62 695 ALA A O 1
ATOM 5574 N N . GLY A 1 696 ? 6.431 -3.689 -29.439 1.00 95.00 696 GLY A N 1
ATOM 5575 C CA . GLY A 1 696 ? 7.646 -3.763 -30.242 1.00 95.00 696 GLY A CA 1
ATOM 5576 C C . GLY A 1 696 ? 8.913 -3.701 -29.399 1.00 95.00 696 GLY A C 1
ATOM 5577 O O . GLY A 1 696 ? 8.834 -3.766 -28.169 1.00 95.00 696 GLY A O 1
ATOM 5578 N N . PRO A 1 697 ? 10.102 -3.552 -30.011 1.00 91.94 697 PRO A N 1
ATOM 5579 C CA . PRO A 1 697 ? 11.384 -3.575 -29.296 1.00 91.94 697 PRO A CA 1
ATOM 5580 C C . PRO A 1 697 ? 11.469 -2.602 -28.109 1.00 91.94 697 PRO A C 1
ATOM 5582 O O . PRO A 1 697 ? 12.188 -2.868 -27.146 1.00 91.94 697 PRO A O 1
ATOM 5585 N N . TRP A 1 698 ? 10.704 -1.510 -28.172 1.00 89.88 698 TRP A N 1
ATOM 5586 C CA . TRP A 1 698 ? 10.690 -0.422 -27.197 1.00 89.88 698 TRP A CA 1
ATOM 5587 C C . TRP A 1 698 ? 9.335 -0.249 -26.486 1.00 89.88 698 TRP A C 1
ATOM 5589 O O . TRP A 1 698 ? 9.288 0.425 -25.457 1.00 89.88 698 TRP A O 1
ATOM 5599 N N . LYS A 1 699 ? 8.253 -0.889 -26.971 1.00 93.44 699 LYS A N 1
ATOM 5600 C CA . LYS A 1 699 ? 6.920 -0.884 -26.344 1.00 93.44 699 LYS A CA 1
ATOM 5601 C C . LYS A 1 699 ? 6.532 -2.242 -25.786 1.00 93.44 699 LYS A C 1
ATOM 5603 O O . LYS A 1 699 ? 6.352 -3.214 -26.512 1.00 93.44 699 LYS A O 1
ATOM 5608 N N . CYS A 1 700 ? 6.390 -2.292 -24.469 1.00 92.56 700 CYS A N 1
ATOM 5609 C CA . CYS A 1 700 ? 6.372 -3.515 -23.670 1.00 92.56 700 CYS A CA 1
ATOM 5610 C C . CYS A 1 700 ? 5.531 -3.319 -22.391 1.00 92.56 700 CYS A C 1
ATOM 5612 O O . CYS A 1 700 ? 5.359 -2.171 -21.975 1.00 92.56 700 CYS A O 1
ATOM 5614 N N . PRO A 1 701 ? 5.100 -4.393 -21.699 1.00 97.62 701 PRO A N 1
ATOM 5615 C CA . PRO A 1 701 ? 4.173 -4.299 -20.567 1.00 97.62 701 PRO A CA 1
ATOM 5616 C C . PRO A 1 701 ? 4.838 -3.873 -19.253 1.00 97.62 701 PRO A C 1
ATOM 5618 O O . PRO A 1 701 ? 4.311 -4.141 -18.182 1.00 97.62 701 PRO A O 1
ATOM 5621 N N . TYR A 1 702 ? 6.054 -3.339 -19.287 1.00 98.44 702 TYR A N 1
ATOM 5622 C CA . TYR A 1 702 ? 6.851 -3.141 -18.079 1.00 98.44 702 TYR A CA 1
ATOM 5623 C C . TYR A 1 702 ? 6.492 -1.847 -17.355 1.00 98.44 702 TYR A C 1
ATOM 5625 O O . TYR A 1 702 ? 6.013 -1.927 -16.231 1.00 98.44 702 TYR A O 1
ATOM 5633 N N . HIS A 1 703 ? 6.639 -0.679 -17.989 1.00 98.56 703 HIS A N 1
ATOM 5634 C CA . HIS A 1 703 ? 6.410 0.609 -17.319 1.00 98.56 703 HIS A CA 1
ATOM 5635 C C . HIS A 1 703 ? 4.977 0.731 -16.783 1.00 98.56 703 HIS A C 1
ATOM 5637 O O . HIS A 1 703 ? 4.765 1.019 -15.610 1.00 98.56 703 HIS A O 1
ATOM 5643 N N . ASN A 1 704 ? 3.979 0.440 -17.620 1.00 98.38 704 ASN A N 1
ATOM 5644 C CA . ASN A 1 704 ? 2.568 0.566 -17.259 1.00 98.38 704 ASN A CA 1
ATOM 5645 C C . ASN A 1 704 ? 2.115 -0.483 -16.228 1.00 98.38 704 ASN A C 1
ATOM 5647 O O . ASN A 1 704 ? 1.423 -0.129 -15.271 1.00 98.38 704 ASN A O 1
ATOM 5651 N N . ALA A 1 705 ? 2.534 -1.748 -16.357 1.00 98.62 705 ALA A N 1
ATOM 5652 C CA . ALA A 1 705 ? 2.202 -2.758 -15.352 1.00 98.62 705 ALA A CA 1
ATOM 5653 C C . ALA A 1 705 ? 2.933 -2.512 -14.025 1.00 98.62 705 ALA A C 1
ATOM 5655 O O . ALA A 1 705 ? 2.300 -2.600 -12.972 1.00 98.62 705 ALA A O 1
ATOM 5656 N N . ARG A 1 706 ? 4.228 -2.157 -14.066 1.00 98.56 706 ARG A N 1
ATOM 5657 C CA . ARG A 1 706 ? 5.014 -1.774 -12.882 1.00 98.56 706 ARG A CA 1
ATOM 5658 C C . ARG A 1 706 ? 4.359 -0.610 -12.169 1.00 98.56 706 ARG A C 1
ATOM 5660 O O . ARG A 1 706 ? 4.151 -0.698 -10.968 1.00 98.56 706 ARG A O 1
ATOM 5667 N N . ALA A 1 707 ? 3.968 0.428 -12.904 1.00 98.50 707 ALA A N 1
ATOM 5668 C CA . ALA A 1 707 ? 3.322 1.584 -12.313 1.00 98.50 707 ALA A CA 1
ATOM 5669 C C . ALA A 1 707 ? 2.006 1.230 -11.616 1.00 98.50 707 ALA A C 1
ATOM 5671 O O . ALA A 1 707 ? 1.764 1.706 -10.511 1.00 98.50 707 ALA A O 1
ATOM 5672 N N . CYS A 1 708 ? 1.190 0.344 -12.198 1.00 98.50 708 CYS A N 1
ATOM 5673 C CA . CYS A 1 708 ? -0.017 -0.140 -11.526 1.00 98.50 708 CYS A CA 1
ATOM 5674 C C . CYS A 1 708 ? 0.312 -0.934 -10.250 1.00 98.50 708 CYS A C 1
ATOM 5676 O O . CYS A 1 708 ? -0.293 -0.686 -9.212 1.00 98.50 708 CYS A O 1
ATOM 5678 N N . MET A 1 709 ? 1.275 -1.862 -10.303 1.00 98.12 709 MET A N 1
ATOM 5679 C CA . MET A 1 709 ? 1.681 -2.671 -9.143 1.00 98.12 709 MET A CA 1
ATOM 5680 C C . MET A 1 709 ? 2.278 -1.811 -8.016 1.00 98.12 709 MET A C 1
ATOM 5682 O O . MET A 1 709 ? 1.895 -1.965 -6.858 1.00 98.12 709 MET A O 1
ATOM 5686 N N . GLU A 1 710 ? 3.164 -0.874 -8.356 1.00 97.94 710 GLU A N 1
ATOM 5687 C CA . GLU A 1 710 ? 3.769 0.079 -7.420 1.00 97.94 710 GLU A CA 1
ATOM 5688 C C . GLU A 1 710 ? 2.716 1.008 -6.812 1.00 97.94 710 GLU A C 1
ATOM 5690 O O . GLU A 1 710 ? 2.698 1.213 -5.599 1.00 97.94 710 GLU A O 1
ATOM 5695 N N . ALA A 1 711 ? 1.803 1.552 -7.622 1.00 97.06 711 ALA A N 1
ATOM 5696 C CA . ALA A 1 711 ? 0.733 2.405 -7.117 1.00 97.06 711 ALA A CA 1
ATOM 5697 C C . ALA A 1 711 ? -0.180 1.643 -6.144 1.00 97.06 711 ALA A C 1
ATOM 5699 O O . ALA A 1 711 ? -0.490 2.167 -5.076 1.00 97.06 711 ALA A O 1
ATOM 5700 N N . LEU A 1 712 ? -0.546 0.394 -6.456 1.00 94.38 712 LEU A N 1
ATOM 5701 C CA . LEU A 1 712 ? -1.346 -0.456 -5.569 1.00 94.38 712 LEU A CA 1
ATOM 5702 C C . LEU A 1 712 ? -0.678 -0.673 -4.202 1.00 94.38 712 LEU A C 1
ATOM 5704 O O . LEU A 1 712 ? -1.359 -0.554 -3.185 1.00 94.38 712 LEU A O 1
ATOM 5708 N N . GLU A 1 713 ? 0.635 -0.929 -4.156 1.00 91.00 713 GLU A N 1
ATOM 5709 C CA . GLU A 1 713 ? 1.370 -1.057 -2.886 1.00 91.00 713 GLU A CA 1
ATOM 5710 C C . GLU A 1 713 ? 1.453 0.283 -2.135 1.00 91.00 713 GLU A C 1
ATOM 5712 O O . GLU A 1 713 ? 1.311 0.348 -0.911 1.00 91.00 713 GLU A O 1
ATOM 5717 N N . ARG A 1 714 ? 1.701 1.380 -2.856 1.00 91.12 714 ARG A N 1
ATOM 5718 C CA . ARG A 1 714 ? 1.981 2.691 -2.254 1.00 91.12 714 ARG A CA 1
ATOM 5719 C C . ARG A 1 714 ? 0.740 3.383 -1.714 1.00 91.12 714 ARG A C 1
ATOM 5721 O O . ARG A 1 714 ? 0.860 4.128 -0.738 1.00 91.12 714 ARG A O 1
ATOM 5728 N N . LEU A 1 715 ? -0.424 3.125 -2.306 1.00 84.56 715 LEU A N 1
ATOM 5729 C CA . LEU A 1 715 ? -1.690 3.734 -1.909 1.00 84.56 715 LEU A CA 1
ATOM 5730 C C . LEU A 1 715 ? -2.041 3.491 -0.447 1.00 84.56 715 LEU A C 1
ATOM 5732 O O . LEU A 1 715 ? -2.547 4.399 0.195 1.00 84.56 715 LEU A O 1
ATOM 5736 N N . GLU A 1 716 ? -1.712 2.321 0.101 1.00 73.81 716 GLU A N 1
ATOM 5737 C CA . GLU A 1 716 ? -1.993 1.984 1.505 1.00 73.81 716 GLU A CA 1
ATOM 5738 C C . GLU A 1 716 ? -1.237 2.856 2.511 1.00 73.81 716 GLU A C 1
ATOM 5740 O O . GLU A 1 716 ? -1.611 2.925 3.678 1.00 73.81 716 GLU A O 1
ATOM 5745 N N . ARG A 1 717 ? -0.155 3.507 2.070 1.00 72.31 717 ARG A N 1
ATOM 5746 C CA . ARG A 1 717 ? 0.678 4.378 2.908 1.00 72.31 717 ARG A CA 1
ATOM 5747 C C . ARG A 1 717 ? 0.367 5.863 2.714 1.00 72.31 717 ARG A C 1
ATOM 5749 O O . ARG A 1 717 ? 0.875 6.674 3.480 1.00 72.31 717 ARG A O 1
ATOM 5756 N N . VAL A 1 718 ? -0.394 6.215 1.676 1.00 71.75 718 VAL A N 1
ATOM 5757 C CA . VAL A 1 718 ? -0.680 7.606 1.279 1.00 71.75 718 VAL A CA 1
ATOM 5758 C C . VAL A 1 718 ? -2.143 7.986 1.526 1.00 71.75 718 VAL A C 1
ATOM 5760 O O . VAL A 1 718 ? -2.406 9.139 1.859 1.00 71.75 718 VAL A O 1
ATOM 5763 N N . LEU A 1 719 ? -3.073 7.033 1.388 1.00 51.47 719 LEU A N 1
ATOM 5764 C CA . LEU A 1 719 ? -4.518 7.175 1.610 1.00 51.47 719 LEU A CA 1
ATOM 5765 C C . LEU A 1 719 ? -5.006 6.136 2.632 1.00 51.47 719 LEU A C 1
ATOM 5767 O O . LEU A 1 719 ? -5.924 6.456 3.414 1.00 51.47 719 LEU A O 1
#

Radius of gyration: 34.12 Å; chains: 1; bounding box: 80×61×88 Å

Foldseek 3Di:
DPPPPAFALAAEEAQVAFEPLLDDDQLLVLLVLVVLLLGQAYEDEWEWEDAALQGQATRCCDPRTYHLVSVLVNLVSCVVSNHAYEYHYEYDHPVRDGLLSNDDDPDDDPPGRDPVSNLVNLLVSQLVVLLSCAVSVHQEYASYAANNNCLVVQVSVLVSLVSSVVRHVHFYEYEHEQPCLVVRPHRLSGQAYEYAPQAQLVCLQVSVVVNVVSCVVNVHAYEYAEDFAWQFVPRSRVRPDPPDDGFGHLPSRQSSLVSNLVNVVLPPSHSYYHYDHRHSGDDDLVCQRRGGGGHCRVGPNSVVSSVSSVPPPVVVVVVVLVVVLVVLLVVLVCQQVVFQVVLCLPQFAQPPQFAGQFFAFPVRDGPLFHKHFLLFLLLQLQLLLVVCQVPVDVSSVVSNVRSVVVNCLQADPPQGDGFGIATSNSHHPGLKRFLLSLLSLLQSLLSNCVRPVPVVSLVSSVRSVVLQVVQFADPPQGDGFGIAGNNSHRDQARDPDPVDDSAGDFPSSLLSNLNSLLSSCLPDPDPVSLVNNVRSLCCCLPQQQDPVLLFGQTHAHSNSDGPFLKGFLLVLLLSLVSSLSSCVSSVDPVSNVSSPVSSLSSLVSSLVPQADPQLAGFGMQGNVRDTRRKGFLQSLLSLLLSLLSSCLSPVDVSSVVSNVSSVVLCVQAQADPPSGDGAGIDHNVSHGDHDDTSGHNPHHSRSSSVSSVSNSVSSVSND

pLDDT: mean 95.07, std 7.49, range [32.91, 98.94]